Protein AF-A0A2G9G901-F1 (afdb_monomer_lite)

Radius of gyration: 131.17 Å; chains: 1; bounding box: 250×79×440 Å

InterPro domains:
  IPR011684 Protein Networked (NET), actin-binding (NAB) domain [PF07765] (12-78)
  IPR011684 Protein Networked (NET), actin-binding (NAB) domain [PS51774] (9-85)
  IPR051861 NET actin-binding domain-containing protein [PTHR32258] (9-376)

Sequence (517 aa):
MENEVRNFVSPWWNSQICLENSEWLAENVKGVDQSVQEMLMLIEHDGDSIDSNHPKQSELIARIKEISERHHLLADHYSKLTGELSSHVQLANEMKNYEKTTFTTPFHTPDKKLGMHNVDGQVVSSDLSSGGGISDTTPNEGSESSSLSSDSDSESYNSSANERSSSIPSGKMLKHEMLLRQISEYENELTVSNQKFQTAQEEIAKLMRELQNNEEVMVKMGSLEAQLVSAKNQIKLQEAEIEKENKRSLLLQGEIVELEAKLESEKRQVQELQESITKYTAELSDRDLEIRRLNAELQNASGNFALEKRQIESSVSKLSESLIFHEARIKELQTQCESLADQIKKSKSEKVEMERNQEALKISWQDDIDHVKEELCEKNLLVDTLNQNLDGLKLKYDMLMAKKDGVNAKLQTLSAALSVRDDQIQSLEHNLHELHSENKRLNADCDGANMLTTELKSRIDEIEKEVGMQAIMISDTSEQKREAIRQLCFSIDHFRRAYEELRNTYVLHKRPTAMVS

Organism: NCBI:txid429701

Structure (mmCIF, N/CA/C/O backbone):
data_AF-A0A2G9G901-F1
#
_entry.id   AF-A0A2G9G901-F1
#
loop_
_atom_site.group_PDB
_atom_site.id
_atom_site.type_symbol
_atom_site.label_atom_id
_atom_site.label_alt_id
_atom_site.label_comp_id
_atom_site.label_asym_id
_atom_site.label_entity_id
_atom_site.label_seq_id
_atom_site.pdbx_PDB_ins_code
_atom_site.Cartn_x
_atom_site.Cartn_y
_atom_site.Cartn_z
_atom_site.occupancy
_atom_site.B_iso_or_equiv
_atom_site.auth_seq_id
_atom_site.auth_comp_id
_atom_site.auth_asym_id
_atom_site.auth_atom_id
_atom_site.pdbx_PDB_model_num
ATOM 1 N N . MET A 1 1 ? 12.622 12.269 -15.636 1.00 35.03 1 MET A N 1
ATOM 2 C CA . MET A 1 1 ? 12.693 13.236 -14.527 1.00 35.03 1 MET A CA 1
ATOM 3 C C . MET A 1 1 ? 11.760 12.722 -13.462 1.00 35.03 1 MET A C 1
ATOM 5 O O . MET A 1 1 ? 10.562 12.966 -13.522 1.00 35.03 1 MET A O 1
ATOM 9 N N . GLU A 1 2 ? 12.299 11.902 -12.577 1.00 32.91 2 GLU A N 1
ATOM 10 C CA . GLU A 1 2 ? 11.591 11.360 -11.433 1.00 32.91 2 GLU A CA 1
ATOM 11 C C . GLU A 1 2 ? 11.251 12.477 -10.442 1.00 32.91 2 GLU A C 1
ATOM 13 O O . GLU A 1 2 ? 12.056 13.376 -10.194 1.00 32.91 2 GLU A O 1
ATOM 18 N N . ASN A 1 3 ? 10.063 12.399 -9.840 1.00 31.55 3 ASN A N 1
ATOM 19 C CA . ASN A 1 3 ? 9.791 13.134 -8.612 1.00 31.55 3 ASN A CA 1
ATOM 20 C C . ASN A 1 3 ? 10.503 12.406 -7.470 1.00 31.55 3 ASN A C 1
ATOM 22 O O . ASN A 1 3 ? 9.959 11.460 -6.900 1.00 31.55 3 ASN A O 1
ATOM 26 N N . GLU A 1 4 ? 11.711 12.853 -7.128 1.00 33.66 4 GLU A N 1
ATOM 27 C CA . GLU A 1 4 ? 12.330 12.493 -5.856 1.00 33.66 4 GLU A CA 1
ATOM 28 C C . GLU A 1 4 ? 11.379 12.879 -4.716 1.00 33.66 4 GLU A C 1
ATOM 30 O O . GLU A 1 4 ? 11.159 14.065 -4.443 1.00 33.66 4 GLU A O 1
ATOM 35 N N . VAL A 1 5 ? 10.823 11.879 -4.025 1.00 33.69 5 VAL A N 1
ATOM 36 C CA . VAL A 1 5 ? 10.124 12.089 -2.755 1.00 33.69 5 VAL A CA 1
ATOM 37 C C . VAL A 1 5 ? 11.181 12.491 -1.734 1.00 33.69 5 VAL A C 1
ATOM 39 O O . VAL A 1 5 ? 11.817 11.659 -1.090 1.00 33.69 5 VAL A O 1
ATOM 42 N N . ARG A 1 6 ? 11.428 13.799 -1.658 1.00 35.34 6 ARG A N 1
ATOM 43 C CA . ARG A 1 6 ? 12.473 14.393 -0.831 1.00 35.34 6 ARG A CA 1
ATOM 44 C C . ARG A 1 6 ? 12.085 14.252 0.638 1.00 35.34 6 ARG A C 1
ATOM 46 O O . ARG A 1 6 ? 11.420 15.123 1.193 1.00 35.34 6 ARG A O 1
ATOM 53 N N . ASN A 1 7 ? 12.482 13.133 1.243 1.00 38.16 7 ASN A N 1
ATOM 54 C CA . ASN A 1 7 ? 12.275 12.846 2.658 1.00 38.16 7 ASN A CA 1
ATOM 55 C C . ASN A 1 7 ? 12.838 13.993 3.506 1.00 38.16 7 ASN A C 1
ATOM 57 O O . ASN A 1 7 ? 14.046 14.110 3.689 1.00 38.16 7 ASN A O 1
ATOM 61 N N . PHE A 1 8 ? 11.950 14.813 4.070 1.00 40.09 8 PHE A N 1
ATOM 62 C CA . PHE A 1 8 ? 12.288 15.881 5.020 1.00 40.09 8 PHE A CA 1
ATOM 63 C C . PHE A 1 8 ? 12.609 15.345 6.432 1.00 40.09 8 PHE A C 1
ATOM 65 O O . PHE A 1 8 ? 12.531 16.072 7.419 1.00 40.09 8 PHE A O 1
ATOM 72 N N . VAL A 1 9 ? 13.014 14.075 6.529 1.00 49.69 9 VAL A N 1
ATOM 73 C CA . VAL A 1 9 ? 13.653 13.510 7.718 1.00 49.69 9 VAL A CA 1
ATOM 74 C C . VAL A 1 9 ? 15.126 13.905 7.655 1.00 49.69 9 VAL A C 1
ATOM 76 O O . VAL A 1 9 ? 15.873 13.401 6.816 1.00 49.69 9 VAL A O 1
ATOM 79 N N . SER A 1 10 ? 15.526 14.852 8.507 1.00 59.72 10 SER A N 1
ATOM 80 C CA . SER A 1 10 ? 16.892 15.386 8.572 1.00 59.72 10 SER A CA 1
ATOM 81 C C . SER A 1 10 ? 17.943 14.263 8.580 1.00 59.72 10 SER A C 1
ATOM 83 O O . SER A 1 10 ? 17.738 13.277 9.285 1.00 59.72 10 SER A O 1
ATOM 85 N N . PRO A 1 11 ? 19.103 14.396 7.904 1.00 64.62 11 PRO A N 1
ATOM 86 C CA . PRO A 1 11 ? 20.137 13.353 7.913 1.00 64.62 11 PRO A CA 1
ATOM 87 C C . PRO A 1 11 ? 20.545 12.902 9.326 1.00 64.62 11 PRO A C 1
ATOM 89 O O . PRO A 1 11 ? 20.675 11.707 9.571 1.00 64.62 11 PRO A O 1
ATOM 92 N N . TRP A 1 12 ? 20.610 13.847 10.274 1.00 68.62 12 TRP A N 1
ATOM 93 C CA . TRP A 1 12 ? 20.834 13.595 11.705 1.00 68.62 12 TRP A CA 1
ATOM 94 C C . TRP A 1 12 ? 19.837 12.594 12.331 1.00 68.62 12 TRP A C 1
ATOM 96 O O . TRP A 1 12 ? 20.215 11.807 13.192 1.00 68.62 12 TRP A O 1
ATOM 106 N N . TRP A 1 13 ? 18.583 12.570 11.870 1.00 67.69 13 TRP A N 1
ATOM 107 C CA . TRP A 1 13 ? 17.552 11.653 12.370 1.00 67.69 13 TRP A CA 1
ATOM 108 C C . TRP A 1 13 ? 17.768 10.221 11.904 1.00 67.69 13 TRP A C 1
ATOM 110 O O . TRP A 1 13 ? 17.704 9.290 12.705 1.00 67.69 13 TRP A O 1
ATOM 120 N N . ASN A 1 14 ? 18.124 10.050 10.634 1.00 69.25 14 ASN A N 1
ATOM 121 C CA . ASN A 1 14 ? 18.444 8.735 10.087 1.00 69.25 14 ASN A CA 1
ATOM 122 C C . ASN A 1 14 ? 19.745 8.172 10.695 1.00 69.25 14 ASN A C 1
ATOM 124 O O . ASN A 1 14 ? 19.860 6.960 10.870 1.00 69.25 14 ASN A O 1
ATOM 128 N N . SER A 1 15 ? 20.695 9.027 11.094 1.00 67.50 15 SER A N 1
ATOM 129 C CA . SER A 1 15 ? 21.884 8.601 11.847 1.00 67.50 15 SER A CA 1
ATOM 130 C C . SER A 1 15 ? 21.564 8.055 13.243 1.00 67.50 15 SER A C 1
ATOM 132 O O . SER A 1 15 ? 22.256 7.158 13.703 1.00 67.50 15 SER A O 1
ATOM 134 N N . GLN A 1 16 ? 20.529 8.559 13.919 1.00 67.31 16 GLN A N 1
ATOM 135 C CA . GLN A 1 16 ? 20.265 8.196 15.315 1.00 67.31 16 GLN A CA 1
ATOM 136 C C . GLN A 1 16 ? 19.227 7.069 15.484 1.00 67.31 16 GLN A C 1
ATOM 138 O O . GLN A 1 16 ? 19.261 6.349 16.483 1.00 67.31 16 GLN A O 1
ATOM 143 N N . ILE A 1 17 ? 18.313 6.922 14.517 1.00 70.62 17 ILE A N 1
ATOM 144 C CA . ILE A 1 17 ? 17.158 6.005 14.581 1.00 70.62 17 ILE A CA 1
ATOM 145 C C . ILE A 1 17 ? 17.363 4.733 13.735 1.00 70.62 17 ILE A C 1
ATOM 147 O O . ILE A 1 17 ? 16.699 3.725 13.970 1.00 70.62 17 ILE A O 1
ATOM 151 N N . CYS A 1 18 ? 18.300 4.718 12.779 1.00 70.81 18 CYS A N 1
ATOM 152 C CA . CYS A 1 18 ? 18.614 3.491 12.038 1.00 70.81 18 CYS A CA 1
ATOM 153 C C . CYS A 1 18 ? 19.535 2.567 12.848 1.00 70.81 18 CYS A C 1
ATOM 155 O O . CYS A 1 18 ? 20.597 2.985 13.312 1.00 70.81 18 CYS A O 1
ATOM 157 N N . LEU A 1 19 ? 19.165 1.285 12.923 1.00 64.19 19 LEU A N 1
ATOM 158 C CA . LEU A 1 19 ? 19.943 0.209 13.557 1.00 64.19 19 LEU A CA 1
ATOM 159 C C . LEU A 1 19 ? 21.377 0.083 13.011 1.00 64.19 19 LEU A C 1
ATOM 161 O O . LEU A 1 19 ? 22.282 -0.265 13.757 1.00 64.19 19 LEU A O 1
ATOM 165 N N . GLU A 1 20 ? 21.595 0.405 11.733 1.00 64.19 20 GLU A N 1
ATOM 166 C CA . GLU A 1 20 ? 22.917 0.364 11.086 1.00 64.19 20 GLU A CA 1
ATOM 167 C C . GLU A 1 20 ? 23.866 1.487 11.546 1.00 64.19 20 GLU A C 1
ATOM 169 O O . GLU A 1 20 ? 25.079 1.363 11.397 1.00 64.19 20 GLU A O 1
ATOM 174 N N . ASN A 1 21 ? 23.328 2.579 12.104 1.00 67.38 21 ASN A N 1
ATOM 175 C CA . ASN A 1 21 ? 24.084 3.786 12.462 1.00 67.38 21 ASN A CA 1
ATOM 176 C C . ASN A 1 21 ? 24.217 4.004 13.981 1.00 67.38 21 ASN A C 1
ATOM 178 O O . ASN A 1 21 ? 25.073 4.771 14.419 1.00 67.38 21 ASN A O 1
ATOM 182 N N . SER A 1 22 ? 23.364 3.360 14.784 1.00 80.00 22 SER A N 1
ATOM 183 C CA . SER A 1 22 ? 23.230 3.604 16.223 1.00 80.00 22 SER A CA 1
ATOM 184 C C . SER A 1 22 ? 23.591 2.349 17.021 1.00 80.00 22 SER A C 1
ATOM 186 O O . SER A 1 22 ? 22.752 1.482 17.266 1.00 80.00 22 SER A O 1
ATOM 188 N N . GLU A 1 23 ? 24.858 2.260 17.437 1.00 80.12 23 GLU A N 1
ATOM 189 C CA . GLU A 1 23 ? 25.429 1.126 18.186 1.00 80.12 23 GLU A CA 1
ATOM 190 C C . GLU A 1 23 ? 24.619 0.796 19.453 1.00 80.12 23 GLU A C 1
ATOM 192 O O . GLU A 1 23 ? 24.278 -0.361 19.687 1.00 80.12 23 GLU A O 1
ATOM 197 N N . TRP A 1 24 ? 24.197 1.822 20.202 1.00 86.38 24 TRP A N 1
ATOM 198 C CA . TRP A 1 24 ? 23.341 1.674 21.385 1.00 86.38 24 TRP A CA 1
ATOM 199 C C . TRP A 1 24 ? 21.959 1.084 21.062 1.00 86.38 24 TRP A C 1
ATOM 201 O O . TRP A 1 24 ? 21.445 0.254 21.810 1.00 86.38 24 TRP A O 1
ATOM 211 N N . LEU A 1 25 ? 21.349 1.486 19.940 1.00 83.88 25 LEU A N 1
ATOM 212 C CA . LEU A 1 25 ? 20.047 0.963 19.519 1.00 83.88 25 LEU A CA 1
ATOM 213 C C . LEU A 1 25 ? 20.162 -0.506 19.092 1.00 83.88 25 LEU A C 1
ATOM 215 O O . LEU A 1 25 ? 19.316 -1.319 19.464 1.00 83.88 25 LEU A O 1
ATOM 219 N N . ALA A 1 26 ? 21.223 -0.849 18.356 1.00 84.56 26 ALA A N 1
ATOM 220 C CA . ALA A 1 26 ? 21.521 -2.221 17.965 1.00 84.56 26 ALA A CA 1
ATOM 221 C C . ALA A 1 26 ? 21.801 -3.118 19.184 1.00 84.56 26 ALA A C 1
ATOM 223 O O . ALA A 1 26 ? 21.277 -4.230 19.254 1.00 84.56 26 ALA A O 1
ATOM 224 N N . GLU A 1 27 ? 22.563 -2.635 20.171 1.00 86.69 27 GLU A N 1
ATOM 225 C CA . GLU A 1 27 ? 22.825 -3.364 21.416 1.00 86.69 27 GLU A CA 1
ATOM 226 C C . GLU A 1 27 ? 21.555 -3.543 22.261 1.00 86.69 27 GLU A C 1
ATOM 228 O O . GLU A 1 27 ? 21.290 -4.651 22.729 1.00 86.69 27 GLU A O 1
ATOM 233 N N . ASN A 1 28 ? 20.719 -2.507 22.407 1.00 88.56 28 ASN A N 1
ATOM 234 C CA . ASN A 1 28 ? 19.486 -2.605 23.192 1.00 88.56 28 ASN A CA 1
ATOM 235 C C . ASN A 1 28 ? 18.455 -3.553 22.552 1.00 88.56 28 ASN A C 1
ATOM 237 O O . ASN A 1 28 ? 17.844 -4.349 23.263 1.00 88.56 28 ASN A O 1
ATOM 241 N N . VAL A 1 29 ? 18.289 -3.521 21.221 1.00 86.62 29 VAL A N 1
ATOM 242 C CA . VAL A 1 29 ? 17.404 -4.461 20.503 1.00 86.62 29 VAL A CA 1
ATOM 243 C C . VAL A 1 29 ? 17.933 -5.891 20.606 1.00 86.62 29 VAL A C 1
ATOM 245 O O . VAL A 1 29 ? 17.198 -6.772 21.042 1.00 86.62 29 VAL A O 1
ATOM 248 N N . LYS A 1 30 ? 19.229 -6.113 20.352 1.00 87.81 30 LYS A N 1
ATOM 249 C CA . LYS A 1 30 ? 19.880 -7.421 20.541 1.00 87.81 30 LYS A CA 1
ATOM 250 C C . LYS A 1 30 ? 19.741 -7.940 21.980 1.00 87.81 30 LYS A C 1
ATOM 252 O O . LYS A 1 30 ? 19.566 -9.138 22.188 1.00 87.81 30 LYS A O 1
ATOM 257 N N . GLY A 1 31 ? 19.799 -7.052 22.973 1.00 86.50 31 GLY A N 1
ATOM 258 C CA . GLY A 1 31 ? 19.569 -7.377 24.380 1.00 86.50 31 GLY A CA 1
ATOM 259 C C . GLY A 1 31 ? 18.117 -7.752 24.694 1.00 86.50 31 GLY A C 1
ATOM 260 O O . GLY A 1 31 ? 17.885 -8.565 25.585 1.00 86.50 31 GLY A O 1
ATOM 261 N N . VAL A 1 32 ? 17.130 -7.207 23.977 1.00 89.69 32 VAL A N 1
ATOM 262 C CA . VAL A 1 32 ? 15.733 -7.667 24.065 1.00 89.69 32 VAL A CA 1
ATOM 263 C C . VAL A 1 32 ? 15.580 -9.030 23.390 1.00 89.69 32 VAL A C 1
ATOM 265 O O . VAL A 1 32 ? 15.045 -9.941 24.018 1.00 89.69 32 VAL A O 1
ATOM 268 N N . ASP A 1 33 ? 16.107 -9.201 22.175 1.00 86.50 33 ASP A N 1
ATOM 269 C CA . ASP A 1 33 ? 16.047 -10.467 21.430 1.00 86.50 33 ASP A CA 1
ATOM 270 C C . ASP A 1 33 ? 16.683 -11.622 22.220 1.00 86.50 33 ASP A C 1
ATOM 272 O O . ASP A 1 33 ? 16.107 -12.707 22.307 1.00 86.50 33 ASP A O 1
ATOM 276 N N . GLN A 1 34 ? 17.825 -11.382 22.877 1.00 89.75 34 GLN A N 1
ATOM 277 C CA . GLN A 1 34 ? 18.469 -12.371 23.743 1.00 89.75 34 GLN A CA 1
ATOM 278 C C . GLN A 1 34 ? 17.595 -12.736 24.955 1.00 89.75 34 GLN A C 1
ATOM 280 O O . GLN A 1 34 ? 17.385 -13.922 25.207 1.00 89.75 34 GLN A O 1
ATOM 285 N N . SER A 1 35 ? 17.029 -11.762 25.680 1.00 87.69 35 SER A N 1
ATOM 286 C CA . SER A 1 35 ? 16.126 -12.054 26.808 1.00 87.69 35 SER A CA 1
ATOM 287 C C . SER A 1 35 ? 14.835 -12.760 26.368 1.00 87.69 35 SER A C 1
ATOM 289 O O . SER A 1 35 ? 14.296 -13.562 27.131 1.00 87.69 35 SER A O 1
ATOM 291 N N . VAL A 1 36 ? 14.345 -12.510 25.146 1.00 87.12 36 VAL A N 1
ATOM 292 C CA . VAL A 1 36 ? 13.213 -13.239 24.542 1.00 87.12 36 VAL A CA 1
ATOM 293 C C . VAL A 1 36 ? 13.610 -14.673 24.181 1.00 87.12 36 VAL A C 1
ATOM 295 O O . VAL A 1 36 ? 12.854 -15.601 24.457 1.00 87.12 36 VAL A O 1
ATOM 298 N N . GLN A 1 37 ? 14.797 -14.896 23.615 1.00 84.81 37 GLN A N 1
ATOM 299 C CA . GLN A 1 37 ? 15.254 -16.242 23.269 1.00 84.81 37 GLN A CA 1
ATOM 300 C C . GLN A 1 37 ? 15.569 -17.085 24.517 1.00 84.81 37 GLN A C 1
ATOM 302 O O . GLN A 1 37 ? 15.210 -18.259 24.570 1.00 84.81 37 GLN A O 1
ATOM 307 N N . GLU A 1 38 ? 16.149 -16.487 25.560 1.00 85.50 38 GLU A N 1
ATOM 308 C CA . GLU A 1 38 ? 16.344 -17.138 26.863 1.00 85.50 38 GLU A CA 1
ATOM 309 C C . GLU A 1 38 ? 14.999 -17.421 27.565 1.00 85.50 38 GLU A C 1
ATOM 311 O O . GLU A 1 38 ? 14.834 -18.472 28.184 1.00 85.50 38 GLU A O 1
ATOM 316 N N . MET A 1 39 ? 13.994 -16.555 27.393 1.00 86.94 39 MET A N 1
ATOM 317 C CA . MET A 1 39 ? 12.616 -16.808 27.832 1.00 86.94 39 MET A CA 1
ATOM 318 C C . MET A 1 39 ? 11.959 -17.982 27.092 1.00 86.94 39 MET A C 1
ATOM 320 O O . MET A 1 39 ? 11.306 -18.803 27.732 1.00 86.94 39 MET A O 1
ATOM 324 N N . LEU A 1 40 ? 12.140 -18.097 25.773 1.00 81.44 40 LEU A N 1
ATOM 325 C CA . LEU A 1 40 ? 11.634 -19.235 24.997 1.00 81.44 40 LEU A CA 1
ATOM 326 C C . LEU A 1 40 ? 12.302 -20.548 25.428 1.00 81.44 40 LEU A C 1
ATOM 328 O O . LEU A 1 40 ? 11.602 -21.528 25.664 1.00 81.44 40 LEU A O 1
ATOM 332 N N . MET A 1 41 ? 13.621 -20.549 25.651 1.00 82.12 41 MET A N 1
ATOM 333 C CA . MET A 1 41 ? 14.351 -21.711 26.183 1.00 82.12 41 MET A CA 1
ATOM 334 C C . MET A 1 41 ? 13.827 -22.175 27.554 1.00 82.12 41 MET A C 1
ATOM 336 O O . MET A 1 41 ? 13.776 -23.377 27.812 1.00 82.12 41 MET A O 1
ATOM 340 N N . LEU A 1 42 ? 13.413 -21.246 28.426 1.00 81.50 42 LEU A N 1
ATOM 341 C CA . LEU A 1 42 ? 12.795 -21.569 29.721 1.00 81.50 42 LEU A CA 1
ATOM 342 C C . LEU A 1 42 ? 11.387 -22.178 29.587 1.00 81.50 42 LEU A C 1
ATOM 344 O O . LEU A 1 42 ? 10.960 -22.887 30.494 1.00 81.50 42 LEU A O 1
ATOM 348 N N . ILE A 1 43 ? 10.680 -21.922 28.480 1.00 77.44 43 ILE A N 1
ATOM 349 C CA . ILE A 1 43 ? 9.318 -22.416 28.213 1.00 77.44 43 ILE A CA 1
ATOM 350 C C . ILE A 1 43 ? 9.345 -23.750 27.446 1.00 77.44 43 ILE A C 1
ATOM 352 O O . ILE A 1 43 ? 8.580 -24.658 27.761 1.00 77.44 43 ILE A O 1
ATOM 356 N N . GLU A 1 44 ? 10.241 -23.915 26.467 1.00 73.62 44 GLU A N 1
ATOM 357 C CA . GLU A 1 44 ? 10.351 -25.149 25.669 1.00 73.62 44 GLU A CA 1
ATOM 358 C C . GLU A 1 44 ? 10.867 -26.355 26.477 1.00 73.62 44 GLU A C 1
ATOM 360 O O . GLU A 1 44 ? 10.643 -27.502 26.090 1.00 73.62 44 GLU A O 1
ATOM 365 N N . HIS A 1 45 ? 11.523 -26.126 27.620 1.00 64.38 45 HIS A N 1
ATOM 366 C CA . HIS A 1 45 ? 12.063 -27.189 28.477 1.00 64.38 45 HIS A CA 1
ATOM 367 C C . HIS A 1 45 ? 11.045 -27.788 29.477 1.00 64.38 45 HIS A C 1
ATOM 369 O O . HIS A 1 45 ? 11.404 -28.668 30.263 1.00 64.38 45 HIS A O 1
ATOM 375 N N . ASP A 1 46 ? 9.782 -27.344 29.457 1.00 54.66 46 ASP A N 1
ATOM 376 C CA . ASP A 1 46 ? 8.721 -27.737 30.407 1.00 54.66 46 ASP A CA 1
ATOM 377 C C . ASP A 1 46 ? 7.811 -28.875 29.899 1.00 54.66 46 ASP A C 1
ATOM 379 O O . ASP A 1 46 ? 6.626 -28.952 30.221 1.00 54.66 46 ASP A O 1
ATOM 383 N N . GLY A 1 47 ? 8.370 -29.812 29.128 1.00 56.41 47 GLY A N 1
ATOM 384 C CA . GLY A 1 47 ? 7.623 -30.970 28.628 1.00 56.41 47 GLY A CA 1
ATOM 385 C C . GLY A 1 47 ? 7.254 -32.029 29.681 1.00 56.41 47 GLY A C 1
ATOM 386 O O . GLY A 1 47 ? 6.256 -32.719 29.491 1.00 56.41 47 GLY A O 1
ATOM 387 N N . ASP A 1 48 ? 8.054 -32.198 30.749 1.00 49.19 48 ASP A N 1
ATOM 388 C CA . ASP A 1 48 ? 8.087 -33.488 31.478 1.00 49.19 48 ASP A CA 1
ATOM 389 C C . ASP A 1 48 ? 8.500 -33.426 32.977 1.00 49.19 48 ASP A C 1
ATOM 391 O O . ASP A 1 48 ? 8.976 -34.412 33.538 1.00 49.19 48 ASP A O 1
ATOM 395 N N . SER A 1 49 ? 8.372 -32.279 33.668 1.00 53.94 49 SER A N 1
ATOM 396 C CA . SER A 1 49 ? 8.724 -32.179 35.105 1.00 53.94 49 SER A CA 1
ATOM 397 C C . SER A 1 49 ? 7.781 -31.277 35.905 1.00 53.94 49 SER A C 1
ATOM 399 O O . SER A 1 49 ? 7.725 -30.070 35.696 1.00 53.94 49 SER A O 1
ATOM 401 N N . ILE A 1 50 ? 7.036 -31.880 36.837 1.00 56.12 50 ILE A N 1
ATOM 402 C CA . ILE A 1 50 ? 5.864 -31.273 37.498 1.00 56.12 50 ILE A CA 1
ATOM 403 C C . ILE A 1 50 ? 6.185 -30.565 38.836 1.00 56.12 50 ILE A C 1
ATOM 405 O O . ILE A 1 50 ? 5.385 -29.753 39.295 1.00 56.12 50 ILE A O 1
ATOM 409 N N . ASP A 1 51 ? 7.339 -30.829 39.463 1.00 54.16 51 ASP A N 1
ATOM 410 C CA . ASP A 1 51 ? 7.515 -30.650 40.922 1.00 54.16 51 ASP A CA 1
ATOM 411 C C . ASP A 1 51 ? 8.652 -29.682 41.348 1.00 54.16 51 ASP A C 1
ATOM 413 O O . ASP A 1 51 ? 9.340 -29.907 42.341 1.00 54.16 51 ASP A O 1
ATOM 417 N N . SER A 1 52 ? 8.928 -28.607 40.585 1.00 58.53 52 SER A N 1
ATOM 418 C CA . SER A 1 52 ? 9.984 -27.629 40.961 1.00 58.53 52 SER A CA 1
ATOM 419 C C . SER A 1 52 ? 9.833 -26.197 40.399 1.00 58.53 52 SER A C 1
ATOM 421 O O . SER A 1 52 ? 10.818 -25.489 40.195 1.00 58.53 52 SER A O 1
ATOM 423 N N . ASN A 1 53 ? 8.609 -25.718 40.159 1.00 59.88 53 ASN A N 1
ATOM 424 C CA . ASN A 1 53 ? 8.377 -24.553 39.281 1.00 59.88 53 ASN A CA 1
ATOM 425 C C . ASN A 1 53 ? 8.758 -23.158 39.836 1.00 59.88 53 ASN A C 1
ATOM 427 O O . ASN A 1 53 ? 8.870 -22.211 39.057 1.00 59.88 53 ASN A O 1
ATOM 431 N N . HIS A 1 54 ? 8.992 -22.986 41.142 1.00 58.84 54 HIS A N 1
ATOM 432 C CA . HIS A 1 54 ? 9.272 -21.663 41.733 1.00 58.84 54 HIS A CA 1
ATOM 433 C C . HIS A 1 54 ? 10.561 -20.954 41.247 1.00 58.84 54 HIS A C 1
ATOM 435 O O . HIS A 1 54 ? 10.470 -19.765 40.922 1.00 58.84 54 HIS A O 1
ATOM 441 N N . PRO A 1 55 ? 11.748 -21.597 41.160 1.00 60.88 55 PRO A N 1
ATOM 442 C CA . PRO A 1 55 ? 12.933 -20.968 40.568 1.00 60.88 55 PRO A CA 1
ATOM 443 C C . PRO A 1 55 ? 12.718 -20.568 39.101 1.00 60.88 55 PRO A C 1
ATOM 445 O O . PRO A 1 55 ? 12.962 -19.412 38.763 1.00 60.88 55 PRO A O 1
ATOM 448 N N . LYS A 1 56 ? 12.166 -21.459 38.260 1.00 69.19 56 LYS A N 1
ATOM 449 C CA . LYS A 1 56 ? 11.864 -21.168 36.843 1.00 69.19 56 LYS A CA 1
ATOM 450 C C . LYS A 1 56 ? 10.924 -19.973 36.687 1.00 69.19 56 LYS A C 1
ATOM 452 O O . LYS A 1 56 ? 11.203 -19.062 35.915 1.00 69.19 56 LYS A O 1
ATOM 457 N N . GLN A 1 57 ? 9.843 -19.929 37.469 1.00 75.44 57 GLN A N 1
ATOM 458 C CA . GLN A 1 57 ? 8.905 -18.804 37.475 1.00 75.44 57 GLN A CA 1
ATOM 459 C C . GLN A 1 57 ? 9.590 -17.487 37.882 1.00 75.44 57 GLN A C 1
ATOM 461 O O . GLN A 1 57 ? 9.289 -16.435 37.321 1.00 75.44 57 GLN A O 1
ATOM 466 N N . SER A 1 58 ? 10.527 -17.539 38.831 1.00 77.69 58 SER A N 1
ATOM 467 C CA . SER A 1 58 ? 11.288 -16.366 39.281 1.00 77.69 58 SER A CA 1
ATOM 468 C C . SER A 1 58 ? 12.244 -15.850 38.199 1.00 77.69 58 SER A C 1
ATOM 470 O O . SER A 1 58 ? 12.345 -14.640 37.999 1.00 77.69 58 SER A O 1
ATOM 472 N N . GLU A 1 59 ? 12.902 -16.753 37.470 1.00 82.50 59 GLU A N 1
ATOM 473 C CA . GLU A 1 59 ? 13.799 -16.423 36.358 1.00 82.50 59 GLU A CA 1
ATOM 474 C C . GLU A 1 59 ? 13.031 -15.885 35.139 1.00 82.50 59 GLU A C 1
ATOM 476 O O . GLU A 1 59 ? 13.393 -14.847 34.586 1.00 82.50 59 GLU A O 1
ATOM 481 N N . LEU A 1 60 ? 11.891 -16.494 34.799 1.00 85.75 60 LEU A N 1
ATOM 482 C CA . LEU A 1 60 ? 10.962 -15.994 33.781 1.00 85.75 60 LEU A CA 1
ATOM 483 C C . LEU A 1 60 ? 10.487 -14.564 34.099 1.00 85.75 60 LEU A C 1
ATOM 485 O O . LEU A 1 60 ? 10.530 -13.683 33.240 1.00 85.75 60 LEU A O 1
ATOM 489 N N . ILE A 1 61 ? 10.101 -14.296 35.353 1.00 82.38 61 ILE A N 1
ATOM 490 C CA . ILE A 1 61 ? 9.731 -12.948 35.817 1.00 82.38 61 ILE A CA 1
ATOM 491 C C . ILE A 1 61 ? 10.919 -11.976 35.735 1.00 82.38 61 ILE A C 1
ATOM 493 O O . ILE A 1 61 ? 10.713 -10.799 35.430 1.00 82.38 61 ILE A O 1
ATOM 497 N N . ALA A 1 62 ? 12.153 -12.433 35.972 1.00 87.31 62 ALA A N 1
ATOM 498 C CA . ALA A 1 62 ? 13.343 -11.604 35.800 1.00 87.31 62 ALA A CA 1
ATOM 499 C C . ALA A 1 62 ? 13.542 -11.199 34.329 1.00 87.31 62 ALA A C 1
ATOM 501 O O . ALA A 1 62 ? 13.735 -10.015 34.062 1.00 87.31 62 ALA A O 1
ATOM 502 N N . ARG A 1 63 ? 13.389 -12.123 33.368 1.00 87.50 63 ARG A N 1
ATOM 503 C CA . ARG A 1 63 ? 13.499 -11.811 31.927 1.00 87.50 63 ARG A CA 1
ATOM 504 C C . ARG A 1 63 ? 12.379 -10.907 31.416 1.00 87.50 63 ARG A C 1
ATOM 506 O O . ARG A 1 63 ? 12.647 -9.992 30.643 1.00 87.50 63 ARG A O 1
ATOM 513 N N . ILE A 1 64 ? 11.148 -11.078 31.904 1.00 87.94 64 ILE A N 1
ATOM 514 C CA . ILE A 1 64 ? 10.035 -10.156 31.604 1.00 87.94 64 ILE A CA 1
ATOM 515 C C . ILE A 1 64 ? 10.355 -8.731 32.096 1.00 87.94 64 ILE A C 1
ATOM 517 O O . ILE A 1 64 ? 10.118 -7.763 31.373 1.00 87.94 64 ILE A O 1
ATOM 521 N N . LYS A 1 65 ? 10.930 -8.586 33.299 1.00 88.25 65 LYS A N 1
ATOM 522 C CA . LYS A 1 65 ? 11.369 -7.280 33.823 1.00 88.25 65 LYS A CA 1
ATOM 523 C C . LYS A 1 65 ? 12.521 -6.688 33.013 1.00 88.25 65 LYS A C 1
ATOM 525 O O . LYS A 1 65 ? 12.460 -5.513 32.680 1.00 88.25 65 LYS A O 1
ATOM 530 N N . GLU A 1 66 ? 13.512 -7.499 32.654 1.00 90.25 66 GLU A N 1
ATOM 531 C CA . GLU A 1 66 ? 14.672 -7.095 31.851 1.00 90.25 66 GLU A CA 1
ATOM 532 C C . GLU A 1 66 ? 14.248 -6.520 30.482 1.00 90.25 66 GLU A C 1
ATOM 534 O O . GLU A 1 66 ? 14.709 -5.453 30.074 1.00 90.25 66 GLU A O 1
ATOM 539 N N . ILE A 1 67 ? 13.288 -7.171 29.812 1.00 91.00 67 ILE A N 1
ATOM 540 C CA . ILE A 1 67 ? 12.676 -6.681 28.566 1.00 91.00 67 ILE A CA 1
ATOM 541 C C . ILE A 1 67 ? 11.887 -5.387 28.812 1.00 91.00 67 ILE A C 1
ATOM 543 O O . ILE A 1 67 ? 12.017 -4.434 28.043 1.00 91.00 67 ILE A O 1
ATOM 547 N N . SER A 1 68 ? 11.094 -5.321 29.887 1.00 84.31 68 SER A N 1
ATOM 548 C CA . SER A 1 68 ? 10.336 -4.113 30.246 1.00 84.31 68 SER A CA 1
ATOM 549 C C . SER A 1 68 ? 11.245 -2.910 30.523 1.00 84.31 68 SER A C 1
ATOM 551 O O . SER A 1 68 ? 10.878 -1.786 30.186 1.00 84.31 68 SER A O 1
ATOM 553 N N . GLU A 1 69 ? 12.414 -3.128 31.123 1.00 90.19 69 GLU A N 1
ATOM 554 C CA . GLU A 1 69 ? 13.402 -2.092 31.432 1.00 90.19 69 GLU A CA 1
ATOM 555 C C . GLU A 1 69 ? 14.110 -1.605 30.159 1.00 90.19 69 GLU A C 1
ATOM 557 O O . GLU A 1 69 ? 14.119 -0.403 29.888 1.00 90.19 69 GLU A O 1
ATOM 562 N N . ARG A 1 70 ? 14.580 -2.521 29.295 1.00 89.19 70 ARG A N 1
ATOM 563 C CA . ARG A 1 70 ? 15.137 -2.177 27.967 1.00 89.19 70 ARG A CA 1
ATOM 564 C C . ARG A 1 70 ? 14.131 -1.471 27.056 1.00 89.19 70 ARG A C 1
ATOM 566 O O . ARG A 1 70 ? 14.519 -0.603 26.271 1.00 89.19 70 ARG A O 1
ATOM 573 N N . HIS A 1 71 ? 12.843 -1.797 27.168 1.00 85.81 71 HIS A N 1
ATOM 574 C CA . HIS A 1 71 ? 11.776 -1.100 26.449 1.00 85.81 71 HIS A CA 1
ATOM 575 C C . HIS A 1 71 ? 11.516 0.311 27.006 1.00 85.81 71 HIS A C 1
ATOM 577 O O . HIS A 1 71 ? 11.297 1.237 26.228 1.00 85.81 71 HIS A O 1
ATOM 583 N N . HIS A 1 72 ? 11.598 0.508 28.328 1.00 87.81 72 HIS A N 1
ATOM 584 C CA . HIS A 1 72 ? 11.462 1.836 28.939 1.00 87.81 72 HIS A CA 1
ATOM 585 C C . HIS A 1 72 ? 12.630 2.754 28.552 1.00 87.81 72 HIS A C 1
ATOM 587 O O . HIS A 1 72 ? 12.403 3.862 28.075 1.00 87.81 72 HIS A O 1
ATOM 593 N N . LEU A 1 73 ? 13.869 2.252 28.629 1.00 88.31 73 LEU A N 1
ATOM 594 C CA . LEU A 1 73 ? 15.070 2.969 28.179 1.00 88.31 73 LEU A CA 1
ATOM 595 C C . LEU A 1 73 ? 14.986 3.374 26.698 1.00 88.31 73 LEU A C 1
ATOM 597 O O . LEU A 1 73 ? 15.410 4.468 26.326 1.00 88.31 73 LEU A O 1
ATOM 601 N N . LEU A 1 74 ? 14.407 2.515 25.852 1.00 87.94 74 LEU A N 1
ATOM 602 C CA . LEU A 1 74 ? 14.157 2.822 24.443 1.00 87.94 74 LEU A CA 1
ATOM 603 C C . LEU A 1 74 ? 13.119 3.942 24.274 1.00 87.94 74 LEU A C 1
ATOM 605 O O . LEU A 1 74 ? 13.332 4.860 23.482 1.00 87.94 7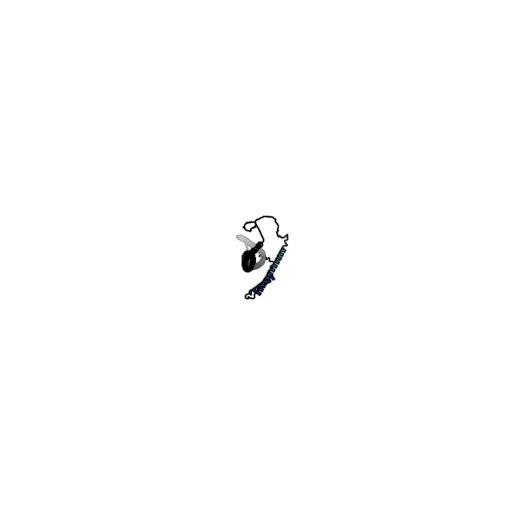4 LEU A O 1
ATOM 609 N N . ALA A 1 75 ? 12.019 3.900 25.031 1.00 83.50 75 ALA A N 1
ATOM 610 C CA . ALA A 1 75 ? 10.993 4.941 25.015 1.00 83.50 75 ALA A CA 1
ATOM 611 C C . ALA A 1 75 ? 11.533 6.298 25.507 1.00 83.50 75 ALA A C 1
ATOM 613 O O . ALA A 1 75 ? 11.267 7.323 24.875 1.00 83.50 75 ALA A O 1
ATOM 614 N N . ASP A 1 76 ? 12.348 6.311 26.566 1.00 85.75 76 ASP A N 1
ATOM 615 C CA . ASP A 1 76 ? 13.018 7.513 27.074 1.00 85.75 76 ASP A CA 1
ATOM 616 C C . ASP A 1 76 ? 14.004 8.099 26.051 1.00 85.75 76 ASP A C 1
ATOM 618 O O . ASP A 1 76 ? 14.035 9.314 25.841 1.00 85.75 76 ASP A O 1
ATOM 622 N N . HIS A 1 77 ? 14.772 7.251 25.355 1.00 86.06 77 HIS A N 1
ATOM 623 C CA . HIS A 1 77 ? 15.685 7.676 24.287 1.00 86.06 77 HIS A CA 1
ATOM 624 C C . HIS A 1 77 ? 14.938 8.320 23.109 1.00 86.06 77 HIS A C 1
ATOM 626 O O . HIS A 1 77 ? 15.296 9.425 22.691 1.00 86.06 77 HIS A O 1
ATOM 632 N N . TYR A 1 78 ? 13.845 7.705 22.641 1.00 82.81 78 TYR A N 1
ATOM 633 C CA . TYR A 1 78 ? 12.974 8.285 21.610 1.00 82.81 78 TYR A CA 1
ATOM 634 C C . TYR A 1 78 ? 12.286 9.580 22.066 1.00 82.81 78 TYR A C 1
ATOM 636 O O . TYR A 1 78 ? 12.190 10.531 21.285 1.00 82.81 78 TYR A O 1
ATOM 644 N N . SER A 1 79 ? 11.829 9.645 23.319 1.00 84.19 79 SER A N 1
ATOM 645 C CA . SER A 1 79 ? 11.216 10.838 23.916 1.00 84.19 79 SER A CA 1
ATOM 646 C C . SER A 1 79 ? 12.207 12.007 23.941 1.00 84.19 79 SER A C 1
ATOM 648 O O . SER A 1 79 ? 11.926 13.084 23.402 1.00 84.19 79 SER A O 1
ATOM 650 N N . LYS A 1 80 ? 13.420 11.762 24.456 1.00 85.38 80 LYS A N 1
ATOM 651 C CA . LYS A 1 80 ? 14.519 12.733 24.482 1.00 85.38 80 LYS A CA 1
ATOM 652 C C . LYS A 1 80 ? 14.858 13.232 23.079 1.00 85.38 80 LYS A C 1
ATOM 654 O O . LYS A 1 80 ? 14.912 14.441 22.866 1.00 85.38 80 LYS A O 1
ATOM 659 N N . LEU A 1 81 ? 15.022 12.324 22.115 1.00 82.88 81 LEU A N 1
ATOM 660 C CA . LEU A 1 81 ? 15.324 12.692 20.732 1.00 82.88 81 LEU A CA 1
ATOM 661 C C . LEU A 1 81 ? 14.223 13.530 20.098 1.00 82.88 81 LEU A C 1
ATOM 663 O O . LEU A 1 81 ? 14.515 14.549 19.477 1.00 82.88 81 LEU A O 1
ATOM 667 N N . THR A 1 82 ? 12.960 13.160 20.295 1.00 78.50 82 THR A N 1
ATOM 668 C CA . THR A 1 82 ? 11.818 13.930 19.785 1.00 78.50 82 THR A CA 1
ATOM 669 C C . THR A 1 82 ? 11.806 15.354 20.362 1.00 78.50 82 THR A C 1
ATOM 671 O O . THR A 1 82 ? 11.541 16.311 19.632 1.00 78.50 82 THR A O 1
ATOM 674 N N . GLY A 1 83 ? 12.196 15.528 21.631 1.00 78.75 83 GLY A N 1
ATOM 675 C CA . GLY A 1 83 ? 12.436 16.843 22.240 1.00 78.75 83 GLY A CA 1
ATOM 676 C C . GLY A 1 83 ? 13.622 17.608 21.631 1.00 78.75 83 GLY A C 1
ATOM 677 O O . GLY A 1 83 ? 13.513 18.808 21.359 1.00 78.75 83 GLY A O 1
ATOM 678 N N . GLU A 1 84 ? 14.737 16.930 21.355 1.00 80.31 84 GLU A N 1
ATOM 679 C CA . GLU A 1 84 ? 15.909 17.520 20.690 1.00 80.31 84 GLU A CA 1
ATOM 680 C C . GLU A 1 84 ? 15.601 17.945 19.239 1.00 80.31 84 GLU A C 1
ATOM 682 O O . GLU A 1 84 ? 16.006 19.032 18.826 1.00 80.31 84 GLU A O 1
ATOM 687 N N . LEU A 1 85 ? 14.804 17.177 18.484 1.00 76.62 85 LEU A N 1
ATOM 688 C CA . LEU A 1 85 ? 14.287 17.588 17.169 1.00 76.62 85 LEU A CA 1
ATOM 689 C C . LEU A 1 85 ? 13.346 18.775 17.271 1.00 76.62 85 LEU A C 1
ATOM 691 O O . LEU A 1 85 ? 13.492 19.716 16.496 1.00 76.62 85 LEU A O 1
ATOM 695 N N . SER A 1 86 ? 12.391 18.747 18.205 1.00 77.00 86 SER A N 1
ATOM 696 C CA . SER A 1 86 ? 11.478 19.872 18.410 1.00 77.00 86 SER A CA 1
ATOM 697 C C . SER A 1 86 ? 12.277 21.152 18.666 1.00 77.00 86 SER A C 1
ATOM 699 O O . SER A 1 86 ? 11.996 22.181 18.058 1.00 77.00 86 SER A O 1
ATOM 701 N N . SER A 1 87 ? 13.343 21.064 19.467 1.00 77.69 87 SER A N 1
ATOM 702 C CA . SER A 1 87 ? 14.282 22.162 19.728 1.00 77.69 87 SER A CA 1
ATOM 703 C C . SER A 1 87 ? 15.082 22.575 18.481 1.00 77.69 87 SER A C 1
ATOM 705 O O . SER A 1 87 ? 15.216 23.763 18.196 1.00 77.69 87 SER A O 1
ATOM 707 N N . HIS A 1 88 ? 15.579 21.623 17.687 1.00 71.50 88 HIS A N 1
ATOM 708 C CA . HIS A 1 88 ? 16.331 21.913 16.460 1.00 71.50 88 HIS A CA 1
ATOM 709 C C . HIS A 1 88 ? 15.446 22.540 15.361 1.00 71.50 88 HIS A C 1
ATOM 711 O O . HIS A 1 88 ? 15.907 23.405 14.611 1.00 71.50 88 HIS A O 1
ATOM 717 N N . VAL A 1 89 ? 14.171 22.149 15.274 1.00 70.25 89 VAL A N 1
ATOM 718 C CA . VAL A 1 89 ? 13.169 22.737 14.368 1.00 70.25 89 VAL A CA 1
ATOM 719 C C . VAL A 1 89 ? 12.730 24.119 14.860 1.00 70.25 89 VAL A C 1
ATOM 721 O O . VAL A 1 89 ? 12.610 25.033 14.046 1.00 70.25 89 VAL A O 1
ATOM 724 N N . GLN A 1 90 ? 12.561 24.302 16.173 1.00 69.56 90 GLN A N 1
ATOM 725 C CA . GLN A 1 90 ? 12.304 25.601 16.802 1.00 69.56 90 GLN A CA 1
ATOM 726 C C . GLN A 1 90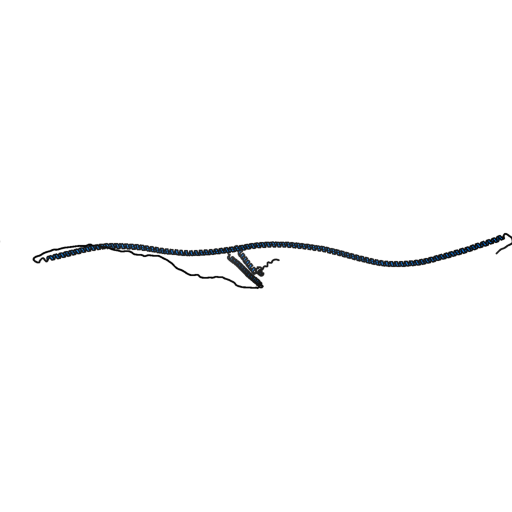 ? 13.409 26.607 16.427 1.00 69.56 90 GLN A C 1
ATOM 728 O O . GLN A 1 90 ? 13.121 27.631 15.808 1.00 69.56 90 GLN A O 1
ATOM 733 N N . LEU A 1 91 ? 14.679 26.262 16.674 1.00 64.81 91 LEU A N 1
ATOM 734 C CA . LEU A 1 91 ? 15.842 27.091 16.331 1.00 64.81 91 LEU A CA 1
ATOM 735 C C . LEU A 1 91 ? 15.948 27.369 14.820 1.00 64.81 91 LEU A C 1
ATOM 737 O O . LEU A 1 91 ? 16.206 28.501 14.410 1.00 64.81 91 LEU A O 1
ATOM 741 N N . ALA A 1 92 ? 15.690 26.369 13.970 1.00 62.47 92 ALA A N 1
ATOM 742 C CA . ALA A 1 92 ? 15.702 26.535 12.513 1.00 62.47 92 ALA A CA 1
ATOM 743 C C . ALA A 1 92 ? 14.571 27.442 11.981 1.00 62.47 92 ALA A C 1
ATOM 745 O O . ALA A 1 92 ? 14.694 27.994 10.884 1.00 62.47 92 ALA A O 1
ATOM 746 N N . ASN A 1 93 ? 13.483 27.607 12.738 1.00 59.56 93 ASN A N 1
ATOM 747 C CA . ASN A 1 93 ? 12.406 28.551 12.437 1.00 59.56 93 ASN A CA 1
ATOM 748 C C . ASN A 1 93 ? 12.682 29.943 13.031 1.00 59.56 93 ASN A C 1
ATOM 750 O O . ASN A 1 93 ? 12.414 30.947 12.375 1.00 59.56 93 ASN A O 1
ATOM 754 N N . GLU A 1 94 ? 13.290 30.029 14.215 1.00 56.31 94 GLU A N 1
ATOM 755 C CA . GLU A 1 94 ? 13.725 31.298 14.814 1.00 56.31 94 GLU A CA 1
ATOM 756 C C . GLU A 1 94 ? 14.786 31.995 13.947 1.00 56.31 94 GLU A C 1
ATOM 758 O O . GLU A 1 94 ? 14.644 33.183 13.654 1.00 56.31 94 GLU A O 1
ATOM 763 N N . MET A 1 95 ? 15.754 31.251 13.393 1.00 51.62 95 MET A N 1
ATOM 764 C CA . MET A 1 95 ? 16.715 31.786 12.414 1.00 51.62 95 MET A CA 1
ATOM 765 C C . MET A 1 95 ? 16.066 32.319 11.121 1.00 51.62 95 MET A C 1
ATOM 767 O O . MET A 1 95 ? 16.673 33.146 10.444 1.00 51.62 95 MET A O 1
ATOM 771 N N . LYS A 1 96 ? 14.841 31.896 10.775 1.00 50.00 96 LYS A N 1
ATOM 772 C CA . LYS A 1 96 ? 14.093 32.400 9.604 1.00 50.00 96 LYS A CA 1
ATOM 773 C C . LYS A 1 96 ? 13.223 33.623 9.906 1.00 50.00 96 LYS A C 1
ATOM 775 O O . LYS A 1 96 ? 12.832 34.326 8.979 1.00 50.00 96 LYS A O 1
ATOM 780 N N . ASN A 1 97 ? 12.923 33.906 11.173 1.00 46.78 97 ASN A N 1
ATOM 781 C CA . ASN A 1 97 ? 12.033 35.011 11.550 1.00 46.78 97 ASN A CA 1
ATOM 782 C C . ASN A 1 97 ? 12.728 36.387 11.604 1.00 46.78 97 ASN A C 1
ATOM 784 O O . ASN A 1 97 ? 12.048 37.410 11.703 1.00 46.78 97 ASN A O 1
ATOM 788 N N . TYR A 1 98 ? 14.059 36.446 11.482 1.00 45.31 98 TYR A N 1
ATOM 789 C CA . TYR A 1 98 ? 14.816 37.704 11.536 1.00 45.31 98 TYR A CA 1
ATOM 790 C C . TYR A 1 98 ? 14.661 38.618 10.305 1.00 45.31 98 TYR A C 1
ATOM 792 O O . TYR A 1 98 ? 14.977 39.801 10.403 1.00 45.31 98 TYR A O 1
ATOM 800 N N . GLU A 1 99 ? 14.119 38.138 9.180 1.00 39.41 99 GLU A N 1
ATOM 801 C CA . GLU A 1 99 ? 13.868 38.974 7.988 1.00 39.41 99 GLU A CA 1
ATOM 802 C C . GLU A 1 99 ? 12.499 39.687 7.983 1.00 39.41 99 GLU A C 1
ATOM 804 O O . GLU A 1 99 ? 12.186 40.400 7.028 1.00 39.41 99 GLU A O 1
ATOM 809 N N . LYS A 1 100 ? 11.649 39.527 9.016 1.00 36.09 100 LYS A N 1
ATOM 810 C CA . LYS A 1 100 ? 10.282 40.087 8.988 1.00 36.09 100 LYS A CA 1
ATOM 811 C C . LYS A 1 100 ? 9.774 40.675 10.307 1.00 36.09 100 LYS A C 1
ATOM 813 O O . LYS A 1 100 ? 8.706 40.326 10.804 1.00 36.09 100 LYS A O 1
ATOM 818 N N . THR A 1 101 ? 10.490 41.662 10.835 1.00 36.00 101 THR A N 1
ATOM 819 C CA . THR A 1 101 ? 9.958 42.536 11.890 1.00 36.00 101 THR A CA 1
ATOM 820 C C . THR A 1 101 ? 8.936 43.534 11.336 1.00 36.00 101 THR A C 1
ATOM 822 O O . THR A 1 101 ? 9.305 44.386 10.528 1.00 36.00 101 THR A O 1
ATOM 825 N N . THR A 1 102 ? 7.689 43.525 11.826 1.00 30.89 102 THR A N 1
ATOM 826 C CA . THR A 1 102 ? 6.944 44.772 12.128 1.00 30.89 102 THR A CA 1
ATOM 827 C C . THR A 1 102 ? 5.676 44.552 12.975 1.00 30.89 102 THR A C 1
ATOM 829 O O . THR A 1 102 ? 4.775 43.822 12.588 1.00 30.89 102 THR A O 1
ATOM 832 N N . PHE A 1 103 ? 5.610 45.310 14.076 1.00 31.58 103 PHE A N 1
ATOM 833 C CA . PHE A 1 103 ? 4.443 45.743 14.865 1.00 31.58 103 PHE A CA 1
ATOM 834 C C . PHE A 1 103 ? 3.610 44.800 15.773 1.00 31.58 103 PHE A C 1
ATOM 836 O O . PHE A 1 103 ? 3.002 43.815 15.372 1.00 31.58 103 PHE A O 1
ATOM 843 N N . THR A 1 104 ? 3.441 45.334 16.995 1.00 27.34 104 THR A N 1
ATOM 844 C CA . THR A 1 104 ? 2.309 45.252 17.948 1.00 27.34 104 THR A CA 1
ATOM 845 C C . THR A 1 104 ? 2.059 44.001 18.805 1.00 27.34 104 THR A C 1
ATOM 847 O O . THR A 1 104 ? 1.558 42.974 18.366 1.00 27.34 104 THR A O 1
ATOM 850 N N . THR A 1 105 ? 2.261 44.220 20.107 1.00 28.69 105 THR A N 1
ATOM 851 C CA . THR A 1 105 ? 1.681 43.563 21.294 1.00 28.69 105 THR A CA 1
ATOM 852 C C . THR A 1 105 ? 1.358 44.687 22.313 1.00 28.69 105 THR A C 1
ATOM 854 O O . THR A 1 105 ? 1.728 45.835 22.035 1.00 28.69 105 THR A O 1
ATOM 857 N N . PRO A 1 106 ? 0.763 44.447 23.505 1.00 54.81 106 PRO A N 1
ATOM 858 C CA . PRO A 1 106 ? -0.038 43.313 24.001 1.00 54.81 106 PRO A CA 1
ATOM 859 C C . PRO A 1 106 ? -1.441 43.764 24.518 1.00 54.81 106 PRO A C 1
ATOM 861 O O . PRO A 1 106 ? -1.758 44.947 24.455 1.00 54.81 106 PRO A O 1
ATOM 864 N N . PHE A 1 107 ? -2.264 42.859 25.087 1.00 27.73 107 PHE A N 1
ATOM 865 C CA . PHE A 1 107 ? -2.632 42.904 26.529 1.00 27.73 107 PHE A CA 1
ATOM 866 C C . PHE A 1 107 ? -3.676 41.858 27.008 1.00 27.73 107 PHE A C 1
ATOM 868 O O . PHE A 1 107 ? -4.680 41.608 26.358 1.00 27.73 107 PHE A O 1
ATOM 875 N N . HIS A 1 108 ? -3.392 41.337 28.212 1.00 29.92 108 HIS A N 1
ATOM 876 C CA . HIS A 1 108 ? -4.228 40.800 29.307 1.00 29.92 108 HIS A CA 1
ATOM 877 C C . HIS A 1 108 ? -5.403 39.796 29.153 1.00 29.92 108 HIS A C 1
ATOM 879 O O . HIS A 1 108 ? -6.289 39.867 28.312 1.00 29.92 108 HIS A O 1
ATOM 885 N N . THR A 1 109 ? -5.395 38.894 30.143 1.00 29.06 109 THR A N 1
ATOM 886 C CA . THR A 1 109 ? -6.409 37.955 30.662 1.00 29.06 109 THR A CA 1
ATOM 887 C C . THR A 1 109 ? -7.090 38.555 31.921 1.00 29.06 109 THR A C 1
ATOM 889 O O . THR A 1 109 ? -6.767 39.692 32.271 1.00 29.06 109 THR A O 1
ATOM 892 N N . PRO A 1 110 ? -7.837 37.793 32.755 1.00 40.75 110 PRO A N 1
ATOM 893 C CA . PRO A 1 110 ? -8.931 36.830 32.532 1.00 40.75 110 PRO A CA 1
ATOM 894 C C . PRO A 1 110 ? -10.246 37.335 33.197 1.00 40.75 110 PRO A C 1
ATOM 896 O O . PRO A 1 110 ? -10.284 38.458 33.691 1.00 40.75 110 PRO A O 1
ATOM 899 N N . ASP A 1 111 ? -11.297 36.507 33.315 1.00 28.94 111 ASP A N 1
ATOM 900 C CA . ASP A 1 111 ? -12.461 36.833 34.168 1.00 28.94 111 ASP A CA 1
ATOM 901 C C . ASP A 1 111 ? -13.024 35.619 34.952 1.00 28.94 111 ASP A C 1
ATOM 903 O O . ASP A 1 111 ? -12.882 34.464 34.542 1.00 28.94 111 ASP A O 1
ATOM 907 N N . LYS A 1 112 ? -13.649 35.889 36.106 1.00 35.84 112 LYS A N 1
ATOM 908 C CA . LYS A 1 112 ? -14.331 34.959 37.026 1.00 35.84 112 LYS A CA 1
ATOM 909 C C . LYS A 1 112 ? -15.561 35.659 37.603 1.00 35.84 112 LYS A C 1
ATOM 911 O O . LYS A 1 112 ? -15.434 36.752 38.145 1.00 35.84 112 LYS A O 1
ATOM 916 N N . LYS A 1 113 ? -16.720 34.989 37.640 1.00 34.59 113 LYS A N 1
ATOM 917 C CA . LYS A 1 113 ? -17.945 35.579 38.205 1.00 34.59 113 LYS A CA 1
ATOM 918 C C . LYS A 1 113 ? -18.605 34.710 39.278 1.00 34.59 113 LYS A C 1
ATOM 920 O O . LYS A 1 113 ? -19.121 33.636 38.990 1.00 34.59 113 LYS A O 1
ATOM 925 N N . LEU A 1 114 ? -18.621 35.230 40.504 1.00 33.72 114 LEU A N 1
ATOM 926 C CA . LEU A 1 114 ? -19.554 34.860 41.573 1.00 33.72 114 LEU A CA 1
ATOM 927 C C . LEU A 1 114 ? -20.556 36.008 41.755 1.00 33.72 114 LEU A C 1
ATOM 929 O O . LEU A 1 114 ? -20.242 37.156 41.441 1.00 33.72 114 LEU A O 1
ATOM 933 N N . GLY A 1 115 ? -21.752 35.707 42.262 1.00 28.50 115 GLY A N 1
ATOM 934 C CA . GLY A 1 115 ? -22.790 36.701 42.533 1.00 28.50 115 GLY A CA 1
ATOM 935 C C . GLY A 1 115 ? -23.449 36.468 43.889 1.00 28.50 115 GLY A C 1
ATOM 936 O O . GLY A 1 115 ? -23.863 35.354 44.192 1.00 28.50 115 GLY A O 1
ATOM 937 N N . MET A 1 116 ? -23.549 37.529 44.685 1.00 33.88 116 MET A N 1
ATOM 938 C CA . MET A 1 116 ? -24.413 37.612 45.867 1.00 33.88 116 MET A CA 1
ATOM 939 C C . MET A 1 116 ? -25.702 38.358 45.493 1.00 33.88 116 MET A C 1
ATOM 941 O O . MET A 1 116 ? -25.658 39.179 44.580 1.00 33.88 116 MET A O 1
ATOM 945 N N . HIS A 1 117 ? -26.789 38.187 46.255 1.00 33.69 117 HIS A N 1
ATOM 946 C CA . HIS A 1 117 ? -27.356 39.314 47.017 1.00 33.69 117 HIS A CA 1
ATOM 947 C C . HIS A 1 117 ? -28.388 38.880 48.075 1.00 33.69 117 HIS A C 1
ATOM 949 O O . HIS A 1 117 ? -29.078 37.877 47.921 1.00 33.69 117 HIS A O 1
ATOM 955 N N . ASN A 1 118 ? -28.450 39.659 49.159 1.00 28.66 118 ASN A N 1
ATOM 956 C CA . ASN A 1 118 ? -29.251 39.425 50.367 1.00 28.66 118 ASN A CA 1
ATOM 957 C C . ASN A 1 118 ? -30.624 40.146 50.356 1.00 28.66 118 ASN A C 1
ATOM 959 O O . ASN A 1 118 ? -30.791 41.116 49.617 1.00 28.66 118 ASN A O 1
ATOM 963 N N . VAL A 1 119 ? -31.450 39.799 51.362 1.00 33.59 119 VAL A N 1
ATOM 964 C CA . VAL A 1 119 ? -32.048 40.705 52.393 1.00 33.59 119 VAL A CA 1
ATOM 965 C C . VAL A 1 119 ? -33.592 40.879 52.483 1.00 33.59 119 VAL A C 1
ATOM 967 O O . VAL A 1 119 ? -34.256 41.227 51.516 1.00 33.59 119 VAL A O 1
ATOM 970 N N . ASP A 1 120 ? -34.075 40.661 53.721 1.00 28.80 120 ASP A N 1
ATOM 971 C CA . ASP A 1 120 ? -35.229 41.158 54.517 1.00 28.80 120 ASP A CA 1
ATOM 972 C C . ASP A 1 120 ? -36.707 41.194 54.048 1.00 28.80 120 ASP A C 1
ATOM 974 O O . ASP A 1 120 ? -37.050 41.422 52.893 1.00 28.80 120 ASP A O 1
ATOM 978 N N . GLY A 1 121 ? -37.606 41.062 55.047 1.00 30.12 121 GLY A N 1
ATOM 979 C CA . GLY A 1 121 ? -39.054 41.342 54.963 1.00 30.12 121 GLY A CA 1
ATOM 980 C C . GLY A 1 121 ? -39.901 40.721 56.099 1.00 30.12 121 GLY A C 1
ATOM 981 O O . GLY A 1 121 ? -40.399 39.611 55.954 1.00 30.12 121 GLY A O 1
ATOM 982 N N . GLN A 1 122 ? -40.094 41.423 57.226 1.00 29.62 122 GLN A N 1
ATOM 983 C CA . GLN A 1 122 ? -40.815 40.963 58.444 1.00 29.62 122 GLN A CA 1
ATOM 984 C 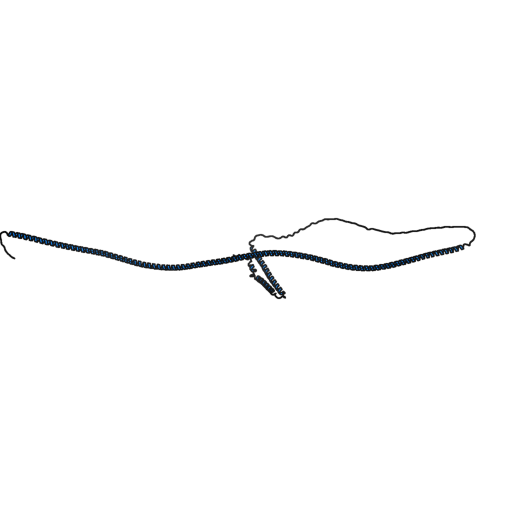C . GLN A 1 122 ? -42.075 41.838 58.729 1.00 29.62 122 GLN A C 1
ATOM 986 O O . GLN A 1 122 ? -42.148 42.924 58.165 1.00 29.62 122 GLN A O 1
ATOM 991 N N . VAL A 1 123 ? -42.982 41.417 59.654 1.00 30.38 123 VAL A N 1
ATOM 992 C CA . VAL A 1 123 ? -43.728 42.237 60.687 1.00 30.38 123 VAL A CA 1
ATOM 993 C C . VAL A 1 123 ? -45.289 42.068 60.812 1.00 30.38 123 VAL A C 1
ATOM 995 O O . VAL A 1 123 ? -46.040 42.694 60.078 1.00 30.38 123 VAL A O 1
ATOM 998 N N . VAL A 1 124 ? -45.731 41.348 61.881 1.00 32.91 124 VAL A N 1
ATOM 999 C CA . VAL A 1 124 ? -46.809 41.666 62.900 1.00 32.91 124 VAL A CA 1
ATOM 1000 C C . VAL A 1 124 ? -48.344 41.375 62.739 1.00 32.91 124 VAL A C 1
ATOM 1002 O O . VAL A 1 124 ? -48.917 41.497 61.664 1.00 32.91 124 VAL A O 1
ATOM 1005 N N . SER A 1 125 ? -48.982 41.107 63.914 1.00 27.02 125 SER A N 1
ATOM 1006 C CA . SER A 1 125 ? -50.426 41.140 64.338 1.00 27.02 125 SER A CA 1
ATOM 1007 C C . SER A 1 125 ? -51.391 39.970 64.008 1.00 27.02 125 SER A C 1
ATOM 1009 O O . SER A 1 125 ? -51.247 39.356 62.959 1.00 27.02 125 SER A O 1
ATOM 1011 N N . SER A 1 126 ? -52.477 39.669 64.769 1.00 32.53 126 SER A N 1
ATOM 1012 C CA . SER A 1 126 ? -52.779 39.733 66.239 1.00 32.53 126 SER A CA 1
ATOM 1013 C C . SER A 1 126 ? -54.191 39.157 66.603 1.00 32.53 126 SER A C 1
ATOM 1015 O O . SER A 1 126 ? -55.106 39.268 65.797 1.00 32.53 126 SER A O 1
ATOM 1017 N N . ASP A 1 127 ? -54.357 38.664 67.849 1.00 28.86 127 ASP A N 1
ATOM 1018 C CA . ASP A 1 127 ? -55.552 38.698 68.755 1.00 28.86 127 ASP A CA 1
ATOM 1019 C C . ASP A 1 127 ? -56.880 37.856 68.627 1.00 28.86 127 ASP A C 1
ATOM 1021 O O . ASP A 1 127 ? -57.690 38.043 67.726 1.00 28.86 127 ASP A O 1
ATOM 1025 N N . LEU A 1 128 ? -57.177 37.123 69.737 1.00 33.91 128 LEU A N 1
ATOM 1026 C CA . LEU A 1 128 ? -58.453 36.969 70.522 1.00 33.91 128 LEU A CA 1
ATOM 1027 C C . LEU A 1 128 ? -59.591 35.913 70.255 1.00 33.91 128 LEU A C 1
ATOM 1029 O O . LEU A 1 128 ? -59.960 35.607 69.130 1.00 33.91 128 LEU A O 1
ATOM 1033 N N . SER A 1 129 ? -60.252 35.522 71.382 1.00 33.59 129 SER A N 1
ATOM 1034 C CA . SER A 1 129 ? -61.577 34.836 71.608 1.00 33.59 129 SER A CA 1
ATOM 1035 C C . SER A 1 129 ? -61.736 33.293 71.459 1.00 33.59 129 SER A C 1
ATOM 1037 O O . SER A 1 129 ? -61.029 32.700 70.658 1.00 33.59 129 SER A O 1
ATOM 1039 N N . SER A 1 130 ? -62.691 32.567 72.108 1.00 41.81 130 SER A N 1
ATOM 1040 C CA . SER A 1 130 ? -63.461 32.721 73.392 1.00 41.81 130 SER A CA 1
ATOM 1041 C C . SER A 1 130 ? -64.397 31.496 73.715 1.00 41.81 130 SER A C 1
ATOM 1043 O O . SER A 1 130 ? -64.922 30.898 72.781 1.00 41.81 130 SER A O 1
ATOM 1045 N N . GLY A 1 131 ? -64.701 31.204 75.005 1.00 30.11 131 GLY A N 1
ATOM 1046 C CA . GLY A 1 131 ? -65.864 30.403 75.523 1.00 30.11 131 GLY A CA 1
ATOM 1047 C C . GLY A 1 131 ? -65.717 28.862 75.703 1.00 30.11 131 GLY A C 1
ATOM 1048 O O . GLY A 1 131 ? -64.903 28.259 75.017 1.00 30.11 131 GLY A O 1
ATOM 1049 N N . GLY A 1 132 ? -66.462 28.135 76.575 1.00 31.62 132 GLY A N 1
ATOM 1050 C CA . GLY A 1 132 ? -67.360 28.509 77.707 1.00 31.62 132 GLY A CA 1
ATOM 1051 C C . GLY A 1 132 ? -68.335 27.387 78.216 1.00 31.62 132 GLY A C 1
ATOM 1052 O O . GLY A 1 132 ? -68.816 26.607 77.402 1.00 31.62 132 GLY A O 1
ATOM 1053 N N . GLY A 1 133 ? -68.691 27.355 79.525 1.00 34.59 133 GLY A N 1
ATOM 1054 C CA . GLY A 1 133 ? -69.798 26.551 80.149 1.00 34.59 133 GLY A CA 1
ATOM 1055 C C . GLY A 1 133 ? -69.452 25.146 80.722 1.00 34.59 133 GLY A C 1
ATOM 1056 O O . GLY A 1 133 ? -68.480 24.562 80.262 1.00 34.59 133 GLY A O 1
ATOM 1057 N N . ILE A 1 134 ? -70.158 24.513 81.695 1.00 40.56 134 ILE A N 1
ATOM 1058 C CA . ILE A 1 134 ? -71.341 24.851 82.551 1.00 40.56 134 ILE A CA 1
ATOM 1059 C C . ILE A 1 134 ? -71.421 24.000 83.872 1.00 40.56 134 ILE A C 1
ATOM 1061 O O . ILE A 1 134 ? -70.817 22.936 83.948 1.00 40.56 134 ILE A O 1
ATOM 1065 N N . SER A 1 135 ? -72.199 24.507 84.854 1.00 38.53 135 SER A N 1
ATOM 1066 C CA . SER A 1 135 ? -72.762 24.003 86.154 1.00 38.53 135 SER A CA 1
ATOM 1067 C C . SER A 1 135 ? -73.197 22.516 86.321 1.00 38.53 135 SER A C 1
ATOM 1069 O O . SER A 1 135 ? -73.410 21.854 85.310 1.00 38.53 135 SER A O 1
ATOM 1071 N N . ASP A 1 136 ? -73.464 21.922 87.516 1.00 36.16 136 ASP A N 1
ATOM 1072 C CA . ASP A 1 136 ? -73.456 22.339 88.966 1.00 36.16 136 ASP A CA 1
ATOM 1073 C C . ASP A 1 136 ? -73.119 21.108 89.911 1.00 36.16 136 ASP A C 1
ATOM 1075 O O . ASP A 1 136 ? -72.298 20.310 89.467 1.00 36.16 136 ASP A O 1
ATOM 1079 N N . THR A 1 137 ? -73.557 20.787 91.164 1.00 38.12 137 THR A N 1
ATOM 1080 C CA . THR A 1 137 ? -74.638 21.203 92.126 1.00 38.12 137 THR A CA 1
ATOM 1081 C C . THR A 1 137 ? -74.293 20.852 93.628 1.00 38.12 137 THR A C 1
ATOM 1083 O O . THR A 1 137 ? -73.119 20.837 93.990 1.00 38.12 137 THR A O 1
ATOM 1086 N N . THR A 1 138 ? -75.270 20.578 94.532 1.00 43.25 138 THR A N 1
ATOM 1087 C CA . THR A 1 138 ? -75.176 20.522 96.031 1.00 43.25 138 THR A CA 1
ATOM 1088 C C . THR A 1 138 ? -75.699 19.221 96.732 1.00 43.25 138 THR A C 1
ATOM 1090 O O . THR A 1 138 ? -76.433 18.459 96.105 1.00 43.25 138 THR A O 1
ATOM 1093 N N . PRO A 1 139 ? -75.393 18.972 98.040 1.00 49.84 139 PRO A N 1
ATOM 1094 C CA . PRO A 1 139 ? -75.960 17.888 98.893 1.00 49.84 139 PRO A CA 1
ATOM 1095 C C . PRO A 1 139 ? -76.858 18.369 100.080 1.00 49.84 139 PRO A C 1
ATOM 1097 O O . PRO A 1 139 ? -76.682 19.507 100.511 1.00 49.84 139 PRO A O 1
ATOM 1100 N N . ASN A 1 140 ? -77.753 17.530 100.671 1.00 31.08 140 ASN A N 1
ATOM 1101 C CA . ASN A 1 140 ? -78.487 17.872 101.930 1.00 31.08 140 ASN A CA 1
ATOM 1102 C C . ASN A 1 140 ? -79.186 16.725 102.759 1.00 31.08 140 ASN A C 1
ATOM 1104 O O . ASN A 1 140 ? -79.763 15.821 102.167 1.00 31.08 140 ASN A O 1
ATOM 1108 N N . GLU A 1 141 ? -79.161 16.863 104.107 1.00 36.62 141 GLU A N 1
ATOM 1109 C CA . GLU A 1 141 ? -80.064 16.496 105.266 1.00 36.62 141 GLU A CA 1
ATOM 1110 C C . GLU A 1 141 ? -80.944 15.209 105.477 1.00 36.62 141 GLU A C 1
ATOM 1112 O O . GLU A 1 141 ? -81.462 14.593 104.551 1.00 36.62 141 GLU A O 1
ATOM 1117 N N . GLY A 1 142 ? -81.220 14.933 106.783 1.00 35.00 142 GLY A N 1
ATOM 1118 C CA . GLY A 1 142 ? -82.399 14.235 107.390 1.00 35.00 142 GLY A CA 1
ATOM 1119 C C . GLY A 1 142 ? -82.154 12.847 108.050 1.00 35.00 142 GLY A C 1
ATOM 1120 O O . GLY A 1 142 ? -81.165 12.203 107.720 1.00 35.00 142 GLY A O 1
ATOM 1121 N N . SER A 1 143 ? -82.990 12.223 108.913 1.00 35.50 143 SER A N 1
ATOM 1122 C CA . SER A 1 143 ? -84.040 12.597 109.915 1.00 35.50 143 SER A CA 1
ATOM 1123 C C . SER A 1 143 ? -84.711 11.290 110.460 1.00 35.50 143 SER A C 1
ATOM 1125 O O . SER A 1 143 ? -84.809 10.343 109.688 1.00 35.50 143 SER A O 1
ATOM 1127 N N . GLU A 1 144 ? -85.269 11.106 111.679 1.00 34.66 144 GLU A N 1
ATOM 1128 C CA . GLU A 1 144 ? -85.186 11.783 113.000 1.00 34.66 144 GLU A CA 1
ATOM 1129 C C . GLU A 1 144 ? -85.978 11.000 114.121 1.00 34.66 144 GLU A C 1
ATOM 1131 O O . GLU A 1 144 ? -86.916 10.275 113.800 1.00 34.66 144 GLU A O 1
ATOM 1136 N N . SER A 1 145 ? -85.694 11.250 115.418 1.00 29.56 145 SER A N 1
ATOM 1137 C CA . SER A 1 145 ? -86.651 11.294 116.573 1.00 29.56 145 SER A CA 1
ATOM 1138 C C . SER A 1 145 ? -87.226 10.034 117.311 1.00 29.56 145 SER A C 1
ATOM 1140 O O . SER A 1 145 ? -86.871 8.892 117.028 1.00 29.56 145 SER A O 1
ATOM 1142 N N . SER A 1 146 ? -88.022 10.283 118.383 1.00 36.03 146 SER A N 1
ATOM 1143 C CA . SER A 1 146 ? -88.194 9.466 119.630 1.00 36.03 146 SER A CA 1
ATOM 1144 C C . SER A 1 146 ? -89.652 9.389 120.198 1.00 36.03 146 SER A C 1
ATOM 1146 O O . SER A 1 146 ? -90.519 10.081 119.674 1.00 36.03 146 SER A O 1
ATOM 1148 N N . SER A 1 147 ? -89.878 8.676 121.341 1.00 35.47 147 SER A N 1
ATOM 1149 C CA . SER A 1 147 ? -90.723 9.078 122.534 1.00 35.47 147 SER A CA 1
ATOM 1150 C C . SER A 1 147 ? -92.002 8.295 123.004 1.00 35.47 147 SER A C 1
ATOM 1152 O O . SER A 1 147 ? -92.953 8.161 122.247 1.00 35.47 147 SER A O 1
ATOM 1154 N N . LEU A 1 148 ? -92.072 8.023 124.340 1.00 35.25 148 LEU A N 1
ATOM 1155 C CA . LEU A 1 148 ? -93.247 8.004 125.293 1.00 35.25 148 LEU A CA 1
ATOM 1156 C C . LEU A 1 148 ? -94.360 6.898 125.142 1.00 35.25 148 LEU A C 1
ATOM 1158 O O . LEU A 1 148 ? -94.287 6.132 124.191 1.00 35.25 148 LEU A O 1
ATOM 1162 N N . SER A 1 149 ? -95.370 6.653 126.027 1.00 31.84 149 SER A N 1
ATOM 1163 C CA . SER A 1 149 ? -95.952 7.339 127.231 1.00 31.84 149 SER A CA 1
ATOM 1164 C C . SER A 1 149 ? -96.494 6.404 128.391 1.00 31.84 149 SER A C 1
ATOM 1166 O O . SER A 1 149 ? -95.750 5.518 128.800 1.00 31.84 149 SER A O 1
ATOM 1168 N N . SER A 1 150 ? -97.683 6.652 129.012 1.00 35.69 150 SER A N 1
ATOM 1169 C CA . SER A 1 150 ? -97.953 6.609 130.495 1.00 35.69 150 SER A CA 1
ATOM 1170 C C . SER A 1 150 ? -99.404 6.215 130.987 1.00 35.69 150 SER A C 1
ATOM 1172 O O . SER A 1 150 ? -100.261 5.919 130.159 1.00 35.69 150 SER A O 1
ATOM 1174 N N . ASP A 1 151 ? -99.659 6.301 132.321 1.00 34.50 151 ASP A N 1
ATOM 1175 C CA . ASP A 1 151 ? -100.942 6.449 133.111 1.00 34.50 151 ASP A CA 1
ATOM 1176 C C . ASP A 1 151 ? -101.718 5.155 133.563 1.00 34.50 151 ASP A C 1
ATOM 1178 O O . ASP A 1 151 ? -101.441 4.085 133.029 1.00 34.50 151 ASP A O 1
ATOM 1182 N N . SER A 1 152 ? -102.656 5.086 134.556 1.00 39.56 152 SER A N 1
ATOM 1183 C CA . SER A 1 152 ? -103.425 6.065 135.400 1.00 39.56 152 SER A CA 1
ATOM 1184 C C . SER A 1 152 ? -104.020 5.468 136.741 1.00 39.56 152 SER A C 1
ATOM 1186 O O . SER A 1 152 ? -103.767 4.303 137.044 1.00 39.56 152 SER A O 1
ATOM 1188 N N . ASP A 1 153 ? -104.824 6.233 137.525 1.00 37.25 153 ASP A N 1
ATOM 1189 C CA . ASP A 1 153 ? -105.215 6.042 138.969 1.00 37.25 153 ASP A CA 1
ATOM 1190 C C . ASP A 1 153 ? -106.688 5.602 139.305 1.00 37.25 153 ASP A C 1
ATOM 1192 O O . ASP A 1 153 ? -107.525 5.499 138.408 1.00 37.25 153 ASP A O 1
ATOM 1196 N N . SER A 1 154 ? -107.048 5.420 140.610 1.00 32.88 154 SER A N 1
ATOM 1197 C CA . SER A 1 154 ? -108.425 5.536 141.216 1.00 32.88 154 SER A CA 1
ATOM 1198 C C . SER A 1 154 ? -108.479 5.499 142.785 1.00 32.88 154 SER A C 1
ATOM 1200 O O . SER A 1 154 ? -107.512 5.074 143.407 1.00 32.88 154 SER A O 1
ATOM 1202 N N . GLU A 1 155 ? -109.590 5.937 143.437 1.00 34.69 155 GLU A N 1
ATOM 1203 C CA . GLU A 1 155 ? -109.641 6.445 144.854 1.00 34.69 155 GLU A CA 1
ATOM 1204 C C . GLU A 1 155 ? -110.975 6.238 145.680 1.00 34.69 155 GLU A C 1
ATOM 1206 O O . GLU A 1 155 ? -112.034 5.994 145.103 1.00 34.69 155 GLU A O 1
ATOM 1211 N N . SER A 1 156 ? -110.930 6.497 147.013 1.00 38.59 156 SER A N 1
ATOM 1212 C CA . SER A 1 156 ? -111.961 7.100 147.934 1.00 38.59 156 SER A CA 1
ATOM 1213 C C . SER A 1 156 ? -112.955 6.329 148.891 1.00 38.59 156 SER A C 1
ATOM 1215 O O . SER A 1 156 ? -113.782 5.533 148.463 1.00 38.59 156 SER A O 1
ATOM 1217 N N . TYR A 1 157 ? -112.971 6.770 150.185 1.00 32.00 157 TYR A N 1
ATOM 1218 C CA . TYR A 1 157 ? -114.124 7.113 151.111 1.00 32.00 157 TYR A CA 1
ATOM 1219 C C . TYR A 1 157 ? -115.025 6.049 151.853 1.00 32.00 157 TYR A C 1
ATOM 1221 O O . TYR A 1 157 ? -115.178 4.946 151.354 1.00 32.00 157 TYR A O 1
ATOM 1229 N N . ASN A 1 158 ? -115.741 6.286 153.004 1.00 31.62 158 ASN A N 1
ATOM 1230 C CA . ASN A 1 158 ? -115.660 7.210 154.201 1.00 31.62 158 ASN A CA 1
ATOM 1231 C C . ASN A 1 158 ? -116.744 6.902 155.335 1.00 31.62 158 ASN A C 1
ATOM 1233 O O . ASN A 1 158 ? -117.825 6.439 154.992 1.00 31.62 158 ASN A O 1
ATOM 1237 N N . SER A 1 159 ? -116.528 7.299 156.624 1.00 31.61 159 SER A N 1
ATOM 1238 C CA . SER A 1 159 ? -117.516 7.618 157.738 1.00 31.61 159 SER A CA 1
ATOM 1239 C C . SER A 1 159 ? -118.372 6.523 158.472 1.00 31.61 159 SER A C 1
ATOM 1241 O O . SER A 1 159 ? -118.525 5.440 157.929 1.00 31.61 159 SER A O 1
ATOM 1243 N N . SER A 1 160 ? -119.041 6.706 159.658 1.00 43.19 160 SER A N 1
ATOM 1244 C CA . SER A 1 160 ? -118.897 7.564 160.898 1.00 43.19 160 SER A CA 1
ATOM 1245 C C . SER A 1 160 ? -120.000 7.279 162.009 1.00 43.19 160 SER A C 1
ATOM 1247 O O . SER A 1 160 ? -120.939 6.544 161.722 1.00 43.19 160 SER A O 1
ATOM 1249 N N . ALA A 1 161 ? -119.939 7.935 163.206 1.00 34.88 161 ALA A N 1
ATOM 1250 C CA . ALA A 1 161 ? -120.990 8.208 164.263 1.00 34.88 161 ALA A CA 1
ATOM 1251 C C . ALA A 1 161 ? -121.480 7.111 165.294 1.00 34.88 161 ALA A C 1
ATOM 1253 O O . ALA A 1 161 ? -121.353 5.931 164.997 1.00 34.88 161 ALA A O 1
ATOM 1254 N N . ASN A 1 162 ? -122.125 7.365 166.481 1.00 33.53 162 ASN A N 1
ATOM 1255 C CA . ASN A 1 162 ? -122.113 8.462 167.518 1.00 33.53 162 ASN A CA 1
ATOM 1256 C C . ASN A 1 162 ? -123.024 8.212 168.808 1.00 33.53 162 ASN A C 1
ATOM 1258 O O . ASN A 1 162 ? -124.203 7.924 168.633 1.00 33.53 162 ASN A O 1
ATOM 1262 N N . GLU A 1 163 ? -122.548 8.493 170.056 1.00 41.62 163 GLU A N 1
ATOM 1263 C CA . GLU A 1 163 ? -123.285 8.788 171.360 1.00 41.62 163 GLU A CA 1
ATOM 1264 C C . GLU A 1 163 ? -124.257 7.735 172.029 1.00 41.62 163 GLU A C 1
ATOM 1266 O O . GLU A 1 163 ? -124.446 6.682 171.437 1.00 41.62 163 GLU A O 1
ATOM 1271 N N . ARG A 1 164 ? -124.897 7.805 173.250 1.00 39.75 164 ARG A N 1
ATOM 1272 C CA . ARG A 1 164 ? -125.126 8.698 174.473 1.00 39.75 164 ARG A CA 1
ATOM 1273 C C . ARG A 1 164 ? -125.723 7.822 175.662 1.00 39.75 164 ARG A C 1
ATOM 1275 O O . ARG A 1 164 ? -126.003 6.668 175.374 1.00 39.75 164 ARG A O 1
ATOM 1282 N N . SER A 1 165 ? -126.071 8.155 176.945 1.00 40.66 165 SER A N 1
ATOM 1283 C CA . SER A 1 165 ? -125.924 9.251 177.973 1.00 40.66 165 SER A CA 1
ATOM 1284 C C . SER A 1 165 ? -126.473 8.840 179.403 1.00 40.66 165 SER A C 1
ATOM 1286 O O . SER A 1 165 ? -127.161 7.828 179.491 1.00 40.66 165 SER A O 1
ATOM 1288 N N . SER A 1 166 ? -126.351 9.701 180.455 1.00 37.19 166 SER A N 1
ATOM 1289 C CA . SER A 1 166 ? -127.222 9.857 181.693 1.00 37.19 166 SER A CA 1
ATOM 1290 C C . SER A 1 166 ? -127.157 8.843 182.900 1.00 37.19 166 SER A C 1
ATOM 1292 O O . SER A 1 166 ? -126.700 7.730 182.682 1.00 37.19 166 SER A O 1
ATOM 1294 N N . SER A 1 167 ? -127.605 9.061 184.181 1.00 41.75 167 SER A N 1
ATOM 1295 C CA . SER A 1 167 ? -127.836 10.265 185.064 1.00 41.75 167 SER A CA 1
ATOM 1296 C C . SER A 1 167 ? -128.286 10.006 186.569 1.00 41.75 167 SER A C 1
ATOM 1298 O O . SER A 1 167 ? -129.345 9.430 186.783 1.00 41.75 167 SER A O 1
ATOM 1300 N N . ILE A 1 168 ? -127.597 10.605 187.580 1.00 42.91 168 ILE A N 1
ATOM 1301 C CA . ILE A 1 168 ? -127.977 11.019 189.000 1.00 42.91 168 ILE A CA 1
ATOM 1302 C C . ILE A 1 168 ? -128.405 9.954 190.112 1.00 42.91 168 ILE A C 1
ATOM 1304 O O . ILE A 1 168 ? -128.366 8.769 189.804 1.00 42.91 168 ILE A O 1
ATOM 1308 N N . PRO A 1 169 ? -128.596 10.252 191.449 1.00 63.66 169 PRO A N 1
ATOM 1309 C CA . PRO A 1 169 ? -127.651 9.808 192.517 1.00 63.66 169 PRO A CA 1
ATOM 1310 C C . PRO A 1 169 ? -128.208 9.101 193.801 1.00 63.66 169 PRO A C 1
ATOM 1312 O O . PRO A 1 169 ? -129.397 9.187 194.094 1.00 63.66 169 PRO A O 1
ATOM 1315 N N . SER A 1 170 ? -127.318 8.555 194.668 1.00 38.88 170 SER A N 1
ATOM 1316 C CA . SER A 1 170 ? -127.193 8.878 196.131 1.00 38.88 170 SER A CA 1
ATOM 1317 C C . SER A 1 170 ? -126.391 7.842 196.970 1.00 38.88 170 SER A C 1
ATOM 1319 O O . SER A 1 170 ? -126.661 6.651 196.908 1.00 38.88 170 SER A O 1
ATOM 1321 N N . GLY A 1 171 ? -125.499 8.311 197.864 1.00 42.75 171 GLY A N 1
ATOM 1322 C CA . GLY A 1 171 ? -125.293 7.711 199.203 1.00 42.75 171 GLY A CA 1
ATOM 1323 C C . GLY A 1 171 ? -124.307 6.537 199.439 1.00 42.75 171 GLY A C 1
ATOM 1324 O O . GLY A 1 171 ? -124.696 5.380 199.382 1.00 42.75 171 GLY A O 1
ATOM 1325 N N . LYS A 1 172 ? -123.122 6.869 199.994 1.00 42.59 172 LYS A N 1
ATOM 1326 C CA . LYS A 1 172 ? -122.225 6.048 200.867 1.00 42.59 172 LYS A CA 1
ATOM 1327 C C . LYS A 1 172 ? -121.232 5.010 200.264 1.00 42.59 172 LYS A C 1
ATOM 1329 O O . LYS A 1 172 ? -121.523 3.831 200.131 1.00 42.59 172 LYS A O 1
ATOM 1334 N N . MET A 1 173 ? -119.958 5.434 200.259 1.00 46.38 173 MET A N 1
ATOM 1335 C CA . MET A 1 173 ? -118.854 4.819 201.041 1.00 46.38 173 MET A CA 1
ATOM 1336 C C . MET A 1 173 ? -117.979 3.664 200.463 1.00 46.38 173 MET A C 1
ATOM 1338 O O . MET A 1 173 ? -117.974 2.541 200.959 1.00 46.38 173 MET A O 1
ATOM 1342 N N . LEU A 1 174 ? -117.041 4.044 199.580 1.00 52.81 174 LEU A N 1
ATOM 1343 C CA . LEU A 1 174 ? -115.582 3.888 199.824 1.00 52.81 174 LEU A CA 1
ATOM 1344 C C . LEU A 1 174 ? -114.915 2.479 199.809 1.00 52.81 174 LEU A C 1
ATOM 1346 O O . LEU A 1 174 ? -113.972 2.260 200.567 1.00 52.81 174 LEU A O 1
ATOM 1350 N N . LYS A 1 175 ? -115.326 1.526 198.947 1.00 50.47 175 LYS A N 1
ATOM 1351 C CA . LYS A 1 175 ? -114.576 0.246 198.752 1.00 50.47 175 LYS A CA 1
ATOM 1352 C C . LYS A 1 175 ? -114.430 -0.329 197.325 1.00 50.47 175 LYS A C 1
ATOM 1354 O O . LYS A 1 175 ? -113.789 -1.365 197.177 1.00 50.47 175 LYS A O 1
ATOM 1359 N N . HIS A 1 176 ? -114.972 0.291 196.275 1.00 52.72 176 HIS A N 1
ATOM 1360 C CA . HIS A 1 176 ? -114.976 -0.307 194.918 1.00 52.72 176 HIS A CA 1
ATOM 1361 C C . HIS A 1 176 ? -113.766 0.076 194.031 1.00 52.72 176 HIS A C 1
ATOM 1363 O O . HIS A 1 176 ? -113.588 -0.457 192.942 1.00 52.72 176 HIS A O 1
ATOM 1369 N N . GLU A 1 177 ? -112.914 0.984 194.506 1.00 53.16 177 GLU A N 1
ATOM 1370 C CA . GLU A 1 177 ? -111.938 1.741 193.703 1.00 53.16 177 GLU A CA 1
ATOM 1371 C C . GLU A 1 177 ? -110.706 0.940 193.230 1.00 53.16 177 GLU A C 1
ATOM 1373 O O . GLU A 1 177 ? -110.027 1.346 192.293 1.00 53.16 177 GLU A O 1
ATOM 1378 N N . MET A 1 178 ? -110.418 -0.216 193.841 1.00 56.78 178 MET A N 1
ATOM 1379 C CA . MET A 1 178 ? -109.196 -0.988 193.553 1.00 56.78 178 MET A CA 1
ATOM 1380 C C . MET A 1 178 ? -109.341 -2.026 192.429 1.00 56.78 178 MET A C 1
ATOM 1382 O O . MET A 1 178 ? -108.356 -2.322 191.758 1.00 56.78 178 MET A O 1
ATOM 1386 N N . LEU A 1 179 ? -110.533 -2.599 192.212 1.00 59.03 179 LEU A N 1
ATOM 1387 C CA . LEU A 1 179 ? -110.674 -3.790 191.355 1.00 59.03 179 LEU A CA 1
ATOM 1388 C C . LEU A 1 179 ? -110.616 -3.469 189.850 1.00 59.03 179 LEU A C 1
ATOM 1390 O O . LEU A 1 179 ? -110.089 -4.253 189.067 1.00 59.03 179 LEU A O 1
ATOM 1394 N N . LEU A 1 180 ? -111.137 -2.304 189.451 1.00 59.19 180 LEU A N 1
ATOM 1395 C CA . LEU A 1 180 ? -111.232 -1.888 188.044 1.00 59.19 180 LEU A CA 1
ATOM 1396 C C . LEU A 1 180 ? -109.864 -1.628 187.395 1.00 59.19 180 LEU A C 1
ATOM 1398 O O . LEU A 1 180 ? -109.722 -1.775 186.184 1.00 59.19 180 LEU A O 1
ATOM 1402 N N . ARG A 1 181 ? -108.849 -1.275 188.191 1.00 61.69 181 ARG A N 1
ATOM 1403 C CA . ARG A 1 181 ? -107.503 -0.974 187.688 1.00 61.69 181 ARG A CA 1
ATOM 1404 C C . ARG A 1 181 ? -106.790 -2.216 187.148 1.00 61.69 181 ARG A C 1
ATOM 1406 O O . ARG A 1 181 ? -106.218 -2.169 186.065 1.00 61.69 181 ARG A O 1
ATOM 1413 N N . GLN A 1 182 ? -106.888 -3.332 187.871 1.00 60.81 182 GLN A N 1
ATOM 1414 C CA . GLN A 1 182 ? -106.171 -4.568 187.546 1.00 60.81 182 GLN A CA 1
ATOM 1415 C C . GLN A 1 182 ? -106.675 -5.235 186.251 1.00 60.81 182 GLN A C 1
ATOM 1417 O O . GLN A 1 182 ? -105.912 -5.917 185.576 1.00 60.81 182 GLN A O 1
ATOM 1422 N N . ILE A 1 183 ? -107.942 -5.018 185.873 1.00 62.72 183 ILE A N 1
ATOM 1423 C CA . ILE A 1 183 ? -108.500 -5.524 184.605 1.00 62.72 183 ILE A CA 1
ATOM 1424 C C . ILE A 1 183 ? -107.892 -4.768 183.413 1.00 62.72 183 ILE A C 1
ATOM 1426 O O . ILE A 1 183 ? -107.415 -5.391 182.467 1.00 62.72 183 ILE A O 1
ATOM 1430 N N . SER A 1 184 ? -107.825 -3.434 183.496 1.00 66.88 184 SER A N 1
ATOM 1431 C CA . SER A 1 184 ? -107.273 -2.591 182.426 1.00 66.88 184 SER A CA 1
ATOM 1432 C C . SER A 1 184 ? -105.784 -2.851 182.164 1.00 66.88 184 SER A C 1
ATOM 1434 O O . SER A 1 184 ? -105.327 -2.731 181.029 1.00 66.88 184 SER A O 1
ATOM 1436 N N . GLU A 1 185 ? -105.015 -3.235 183.184 1.00 64.75 185 GLU A N 1
ATOM 1437 C CA . GLU A 1 185 ? -103.591 -3.555 183.029 1.00 64.75 185 GLU A CA 1
ATOM 1438 C C . GLU A 1 185 ? -103.398 -4.837 182.178 1.00 64.75 185 GLU A C 1
ATOM 1440 O O . GLU A 1 185 ? -102.621 -4.811 181.222 1.00 64.75 185 GLU A O 1
ATOM 1445 N N . TYR A 1 186 ? -104.196 -5.895 182.386 1.00 71.06 186 TYR A N 1
ATOM 1446 C CA . TYR A 1 186 ? -104.145 -7.113 181.554 1.00 71.06 186 TYR A CA 1
ATOM 1447 C C . TYR A 1 186 ? -104.688 -6.937 180.124 1.00 71.06 186 TYR A C 1
ATOM 1449 O O . TYR A 1 186 ? -104.159 -7.544 179.190 1.00 71.06 186 TYR A O 1
ATOM 1457 N N . GLU A 1 187 ? -105.713 -6.106 179.911 1.00 67.56 187 GLU A N 1
ATOM 1458 C CA . GLU A 1 187 ? -106.222 -5.813 178.557 1.00 67.56 187 GLU A CA 1
ATOM 1459 C C . GLU A 1 187 ? -105.181 -5.058 177.705 1.00 67.56 187 GLU A C 1
ATOM 1461 O O . GLU A 1 187 ? -105.038 -5.315 176.503 1.00 67.56 187 GLU A O 1
ATOM 1466 N N . ASN A 1 188 ? -104.389 -4.183 178.334 1.00 68.62 188 ASN A N 1
ATOM 1467 C CA . ASN A 1 188 ? -103.260 -3.510 177.688 1.00 68.62 188 ASN A CA 1
ATOM 1468 C C . ASN A 1 188 ? -102.094 -4.475 177.387 1.00 68.62 188 ASN A C 1
ATOM 1470 O O . ASN A 1 188 ? -101.514 -4.409 176.304 1.00 68.62 188 ASN A O 1
ATOM 1474 N N . GLU A 1 189 ? -101.768 -5.418 178.279 1.00 67.56 189 GLU A N 1
ATOM 1475 C CA . GLU A 1 189 ? -100.759 -6.448 177.976 1.00 67.56 189 GLU A CA 1
ATOM 1476 C C . GLU A 1 189 ? -101.186 -7.356 176.809 1.00 67.56 189 GLU A C 1
ATOM 1478 O O . GLU A 1 189 ? -100.377 -7.645 175.922 1.00 67.56 189 GLU A O 1
ATOM 1483 N N . LEU A 1 190 ? -102.460 -7.764 176.758 1.00 69.12 190 LEU A N 1
ATOM 1484 C CA . LEU A 1 190 ? -102.989 -8.620 175.693 1.00 69.12 190 LEU A CA 1
ATOM 1485 C C . LEU A 1 190 ? -102.988 -7.922 174.324 1.00 69.12 190 LEU A C 1
ATOM 1487 O O . LEU A 1 190 ? -102.590 -8.526 173.326 1.00 69.12 190 LEU A O 1
ATOM 1491 N N . THR A 1 191 ? -103.391 -6.650 174.266 1.00 70.25 191 THR A N 1
ATOM 1492 C CA . THR A 1 191 ? -103.376 -5.864 173.019 1.00 70.25 191 THR A CA 1
ATOM 1493 C C . THR A 1 191 ? -101.954 -5.614 172.516 1.00 70.25 191 THR A C 1
ATOM 1495 O O . THR A 1 191 ? -101.683 -5.856 171.339 1.00 70.25 191 THR A O 1
ATOM 1498 N N . VAL A 1 192 ? -101.013 -5.253 173.398 1.00 76.12 192 VAL A N 1
ATOM 1499 C CA . VAL A 1 192 ? -99.585 -5.112 173.049 1.00 76.12 192 VAL A CA 1
ATOM 1500 C C . VAL A 1 192 ? -98.970 -6.444 172.599 1.00 76.12 192 VAL A C 1
ATOM 1502 O O . VAL A 1 192 ? -98.136 -6.459 171.692 1.00 76.12 192 VAL A O 1
ATOM 1505 N N . SER A 1 193 ? -99.373 -7.571 173.193 1.00 73.19 193 SER A N 1
ATOM 1506 C CA . SER A 1 193 ? -98.915 -8.905 172.781 1.00 73.19 193 SER A CA 1
ATOM 1507 C C . SER A 1 193 ? -99.425 -9.281 171.382 1.00 73.19 193 SER A C 1
ATOM 1509 O O . SER A 1 193 ? -98.634 -9.681 170.526 1.00 73.19 193 SER A O 1
ATOM 1511 N N . ASN A 1 194 ? -100.715 -9.057 171.099 1.00 72.31 194 ASN A N 1
ATOM 1512 C CA . ASN A 1 194 ? -101.288 -9.268 169.765 1.00 72.31 194 ASN A CA 1
ATOM 1513 C C . ASN A 1 194 ? -100.655 -8.357 168.702 1.00 72.31 194 ASN A C 1
ATOM 1515 O O . ASN A 1 194 ? -100.352 -8.836 167.613 1.00 72.31 194 ASN A O 1
ATOM 1519 N N . GLN A 1 195 ? -100.388 -7.082 169.009 1.00 77.38 195 GLN A N 1
ATOM 1520 C CA . GLN A 1 195 ? -99.681 -6.194 168.078 1.00 77.38 195 GLN A CA 1
ATOM 1521 C C . GLN A 1 195 ? -98.261 -6.686 167.779 1.00 77.38 195 GLN A C 1
ATOM 1523 O O . GLN A 1 195 ? -97.873 -6.716 166.615 1.00 77.38 195 GLN A O 1
ATOM 1528 N N . LYS A 1 196 ? -97.510 -7.154 168.789 1.00 79.12 196 LYS A N 1
ATOM 1529 C CA . LYS A 1 196 ? -96.191 -7.776 168.573 1.00 79.12 196 LYS A CA 1
ATOM 1530 C C . LYS A 1 196 ? -96.279 -9.027 167.695 1.00 79.12 196 LYS A C 1
ATOM 1532 O O . LYS A 1 196 ? -95.438 -9.210 166.816 1.00 79.12 196 LYS A O 1
ATOM 1537 N N . PHE A 1 197 ? -97.299 -9.863 167.904 1.00 77.88 197 PHE A N 1
ATOM 1538 C CA . PHE A 1 197 ? -97.544 -11.038 167.068 1.00 77.88 197 PHE A CA 1
ATOM 1539 C C . PHE A 1 197 ? -97.859 -10.650 165.615 1.00 77.88 197 PHE A C 1
ATOM 1541 O O . PHE A 1 197 ? -97.252 -11.210 164.707 1.00 77.88 197 PHE A O 1
ATOM 1548 N N . GLN A 1 198 ? -98.718 -9.648 165.384 1.00 77.25 198 GLN A N 1
ATOM 1549 C CA . GLN A 1 198 ? -98.989 -9.124 164.039 1.00 77.25 198 GLN A CA 1
ATOM 1550 C C . GLN A 1 198 ? -97.723 -8.574 163.373 1.00 77.25 198 GLN A C 1
ATOM 1552 O O . GLN A 1 198 ? -97.420 -8.991 162.259 1.00 77.25 198 GLN A O 1
ATOM 1557 N N . THR A 1 199 ? -96.925 -7.743 164.055 1.00 78.00 199 THR A N 1
ATOM 1558 C CA . THR A 1 199 ? -95.674 -7.224 163.470 1.00 78.00 199 THR A CA 1
ATOM 1559 C C . THR A 1 199 ? -94.677 -8.337 163.136 1.00 78.00 199 THR A C 1
ATOM 1561 O O . THR A 1 199 ? -94.031 -8.282 162.096 1.00 78.00 199 THR A O 1
ATOM 1564 N N . ALA A 1 200 ? -94.590 -9.388 163.961 1.00 77.44 200 ALA A N 1
ATOM 1565 C CA . ALA A 1 200 ? -93.742 -10.545 163.673 1.00 77.44 200 ALA A CA 1
ATOM 1566 C C . ALA A 1 200 ? -94.283 -11.385 162.499 1.00 77.44 200 ALA A C 1
ATOM 1568 O O . ALA A 1 200 ? -93.511 -11.901 161.694 1.00 77.44 200 ALA A O 1
ATOM 1569 N N . GLN A 1 201 ? -95.606 -11.505 162.363 1.00 75.44 201 GLN A N 1
ATOM 1570 C CA . GLN A 1 201 ? -96.250 -12.195 161.245 1.00 75.44 201 GLN A CA 1
ATOM 1571 C C . GLN A 1 201 ? -96.076 -11.424 159.922 1.00 75.44 201 GLN A C 1
ATOM 1573 O O . GLN A 1 201 ? -95.818 -12.034 158.883 1.00 75.44 201 GLN A O 1
ATOM 1578 N N . GLU A 1 202 ? -96.144 -10.092 159.961 1.00 80.31 202 GLU A N 1
ATOM 1579 C CA . GLU A 1 202 ? -95.830 -9.197 158.841 1.00 80.31 202 GLU A CA 1
ATOM 1580 C C . GLU A 1 202 ? -94.342 -9.253 158.459 1.00 80.31 202 GLU A C 1
ATOM 1582 O O . GLU A 1 202 ? -94.014 -9.303 157.272 1.00 80.31 202 GLU A O 1
ATOM 1587 N N . GLU A 1 203 ? -93.440 -9.313 159.443 1.00 81.44 203 GLU A N 1
ATOM 1588 C CA . GLU A 1 203 ? -91.997 -9.460 159.227 1.00 81.44 203 GLU A CA 1
ATOM 1589 C C . GLU A 1 203 ? -91.649 -10.824 158.610 1.00 81.44 203 GLU A C 1
ATOM 1591 O O . GLU A 1 203 ? -90.911 -10.878 157.626 1.00 81.44 203 GLU A O 1
ATOM 1596 N N . ILE A 1 204 ? -92.263 -11.919 159.074 1.00 79.44 204 ILE A N 1
ATOM 1597 C CA . ILE A 1 204 ? -92.156 -13.239 158.430 1.00 79.44 204 ILE A CA 1
ATOM 1598 C C . ILE A 1 204 ? -92.688 -13.182 156.988 1.00 79.44 204 ILE A C 1
ATOM 1600 O O . ILE A 1 204 ? -92.021 -13.655 156.069 1.00 79.44 204 ILE A O 1
ATOM 1604 N N . ALA A 1 205 ? -93.837 -12.542 156.743 1.00 81.69 205 ALA A N 1
ATOM 1605 C CA . ALA A 1 205 ? -94.394 -12.376 155.396 1.00 81.69 205 ALA A CA 1
ATOM 1606 C C . ALA A 1 205 ? -93.568 -11.433 154.490 1.00 81.69 205 ALA A C 1
ATOM 1608 O O . ALA A 1 205 ? -93.684 -11.478 153.261 1.00 81.69 205 ALA A O 1
ATOM 1609 N N . LYS A 1 206 ? -92.725 -10.567 155.063 1.00 83.44 206 LYS A N 1
ATOM 1610 C CA . LYS A 1 206 ? -91.713 -9.778 154.345 1.00 83.44 206 LYS A CA 1
ATOM 1611 C C . LYS A 1 206 ? -90.491 -10.639 154.015 1.00 83.44 206 LYS A C 1
ATOM 1613 O O . LYS A 1 206 ? -90.120 -10.710 152.848 1.00 83.44 206 LYS A O 1
ATOM 1618 N N . LEU A 1 207 ? -89.948 -11.368 154.990 1.00 84.38 207 LEU A N 1
ATOM 1619 C CA . LEU A 1 207 ? -88.810 -12.275 154.808 1.00 84.38 207 LEU A CA 1
ATOM 1620 C C . LEU A 1 207 ? -89.110 -13.408 153.814 1.00 84.38 207 LEU A C 1
ATOM 1622 O O . LEU A 1 207 ? -88.247 -13.746 153.012 1.00 84.38 207 LEU A O 1
ATOM 1626 N N . MET A 1 208 ? -90.333 -13.951 153.789 1.00 79.31 208 MET A N 1
ATOM 1627 C CA . MET A 1 208 ? -90.748 -14.934 152.776 1.00 79.31 208 MET A CA 1
ATOM 1628 C C . MET A 1 208 ? -90.735 -14.351 151.355 1.00 79.31 208 MET A C 1
ATOM 1630 O O . MET A 1 208 ? -90.257 -15.008 150.433 1.00 79.31 208 MET A O 1
ATOM 1634 N N . ARG A 1 209 ? -91.201 -13.106 151.171 1.00 83.31 209 ARG A N 1
ATOM 1635 C CA . ARG A 1 209 ? -91.135 -12.412 149.871 1.00 83.31 209 ARG A CA 1
ATOM 1636 C C . ARG A 1 209 ? -89.702 -12.069 149.474 1.00 83.31 209 ARG A C 1
ATOM 1638 O O . ARG A 1 209 ? -89.358 -12.189 148.305 1.00 83.31 209 ARG A O 1
ATOM 1645 N N . GLU A 1 210 ? -88.860 -11.677 150.427 1.00 82.12 210 GLU A N 1
ATOM 1646 C CA . GLU A 1 210 ? -87.436 -11.419 150.184 1.00 82.12 210 GLU A CA 1
ATOM 1647 C C . GLU A 1 210 ? -86.680 -12.703 149.824 1.00 82.12 210 GLU A C 1
ATOM 1649 O O . GLU A 1 210 ? -85.882 -12.686 148.891 1.00 82.12 210 GLU A O 1
ATOM 1654 N N . LEU A 1 211 ? -86.979 -13.832 150.476 1.00 83.56 211 LEU A N 1
ATOM 1655 C CA . LEU A 1 211 ? -86.428 -15.143 150.125 1.00 83.56 211 LEU A CA 1
ATOM 1656 C C . LEU A 1 211 ? -86.840 -15.563 148.704 1.00 83.56 211 LEU A C 1
ATOM 1658 O O . LEU A 1 211 ? -85.978 -15.924 147.909 1.00 83.56 211 LEU A O 1
ATOM 1662 N N . GLN A 1 212 ? -88.128 -15.448 148.364 1.00 84.19 212 GLN A N 1
ATOM 1663 C CA . GLN A 1 212 ? -88.643 -15.784 147.033 1.00 84.19 212 GLN A CA 1
ATOM 1664 C C . GLN A 1 212 ? -88.067 -14.867 145.937 1.00 84.19 212 GLN A C 1
ATOM 1666 O O . GLN A 1 212 ? -87.713 -15.337 144.859 1.00 84.19 212 GLN A O 1
ATOM 1671 N N . ASN A 1 213 ? -87.902 -13.571 146.216 1.00 83.81 213 ASN A N 1
ATOM 1672 C CA . ASN A 1 213 ? -87.246 -12.633 145.302 1.00 83.81 213 ASN A CA 1
ATOM 1673 C C . ASN A 1 213 ? -85.746 -12.947 145.139 1.00 83.81 213 ASN A C 1
ATOM 1675 O O . ASN A 1 213 ? -85.219 -12.874 144.033 1.00 83.81 213 ASN A O 1
ATOM 1679 N N . ASN A 1 214 ? -85.056 -13.356 146.209 1.00 84.94 214 ASN A N 1
ATOM 1680 C CA . ASN A 1 214 ? -83.664 -13.810 146.135 1.00 84.94 214 ASN A CA 1
ATOM 1681 C C . ASN A 1 214 ? -83.522 -15.117 145.336 1.00 84.94 214 ASN A C 1
ATOM 1683 O O . ASN A 1 214 ? -82.551 -15.275 144.601 1.00 84.94 214 ASN A O 1
ATOM 1687 N N . GLU A 1 215 ? -84.489 -16.031 145.431 1.00 83.62 215 GLU A N 1
ATOM 1688 C CA . GLU A 1 215 ? -84.555 -17.250 144.616 1.00 83.62 215 GLU A CA 1
ATOM 1689 C C . GLU A 1 215 ? -84.800 -16.919 143.131 1.00 83.62 215 GLU A C 1
ATOM 1691 O O . GLU A 1 215 ? -84.096 -17.427 142.257 1.00 83.62 215 GLU A O 1
ATOM 1696 N N . GLU A 1 216 ? -85.694 -15.974 142.825 1.00 84.25 216 GLU A N 1
ATOM 1697 C CA . GLU A 1 216 ? -85.902 -15.473 141.460 1.00 84.25 216 GLU A CA 1
ATOM 1698 C C . GLU A 1 216 ? -84.648 -14.770 140.900 1.00 84.25 216 GLU A C 1
ATOM 1700 O O . GLU A 1 216 ? -84.271 -14.981 139.743 1.00 84.25 216 GLU A O 1
ATOM 1705 N N . VAL A 1 217 ? -83.950 -13.977 141.723 1.00 85.88 217 VAL A N 1
ATOM 1706 C CA . VAL A 1 217 ? -82.651 -13.372 141.383 1.00 85.88 217 VAL A CA 1
ATOM 1707 C C . VAL A 1 217 ? -81.582 -14.442 141.153 1.00 85.88 217 VAL A C 1
ATOM 1709 O O . VAL A 1 217 ? -80.796 -14.300 140.221 1.00 85.88 217 VAL A O 1
ATOM 1712 N N . MET A 1 218 ? -81.570 -15.534 141.922 1.00 84.88 218 MET A N 1
ATOM 1713 C CA . MET A 1 218 ? -80.641 -16.655 141.735 1.00 84.88 218 MET A CA 1
ATOM 1714 C C . MET A 1 218 ? -80.888 -17.384 140.405 1.00 84.88 218 MET A C 1
ATOM 1716 O O . MET A 1 218 ? -79.941 -17.661 139.670 1.00 84.88 218 MET A O 1
ATOM 1720 N N . VAL A 1 219 ? -82.152 -17.621 140.037 1.00 86.06 219 VAL A N 1
ATOM 1721 C CA . VAL A 1 219 ? -82.524 -18.201 138.732 1.00 86.06 219 VAL A CA 1
ATOM 1722 C C . VAL A 1 219 ? -82.152 -17.260 137.578 1.00 86.06 219 VAL A C 1
ATOM 1724 O O . VAL A 1 219 ? -81.599 -17.703 136.568 1.00 86.06 219 VAL A O 1
ATOM 1727 N N . LYS A 1 220 ? -82.382 -15.949 137.730 1.00 87.25 220 LYS A N 1
ATOM 1728 C CA . LYS A 1 220 ? -81.942 -14.926 136.764 1.00 87.25 220 LYS A CA 1
ATOM 1729 C C . LYS A 1 220 ? -80.415 -14.879 136.637 1.00 87.25 220 LYS A C 1
ATOM 1731 O O . LYS A 1 220 ? -79.912 -14.797 135.519 1.00 87.25 220 LYS A O 1
ATOM 1736 N N . MET A 1 221 ? -79.686 -14.990 137.747 1.00 88.12 221 MET A N 1
ATOM 1737 C CA . MET A 1 221 ? -78.223 -15.028 137.783 1.00 88.12 221 MET A CA 1
ATOM 1738 C C . MET A 1 221 ? -77.685 -16.260 137.051 1.00 88.12 221 MET A C 1
ATOM 1740 O O . MET A 1 221 ? -76.915 -16.097 136.112 1.00 88.12 221 MET A O 1
ATOM 1744 N N . GLY A 1 222 ? -78.171 -17.465 137.367 1.00 87.62 222 GLY A N 1
ATOM 1745 C CA . GLY A 1 222 ? -77.777 -18.695 136.667 1.00 87.62 222 GLY A CA 1
ATOM 1746 C C . GLY A 1 222 ? -78.129 -18.691 135.171 1.00 87.62 222 GLY A C 1
ATOM 1747 O O . GLY A 1 222 ? -77.372 -19.207 134.351 1.00 87.62 222 GLY A O 1
ATOM 1748 N N . SER A 1 223 ? -79.238 -18.048 134.782 1.00 86.75 223 SER A N 1
ATOM 1749 C CA . SER A 1 223 ? -79.588 -17.828 133.370 1.00 86.75 223 SER A CA 1
ATOM 1750 C C . SER A 1 223 ? -78.603 -16.886 132.666 1.00 86.75 223 SER A C 1
ATOM 1752 O O . SER A 1 223 ? -78.152 -17.180 131.558 1.00 86.75 223 SER A O 1
ATOM 1754 N N . LEU A 1 224 ? -78.215 -15.781 133.311 1.00 89.25 224 LEU A N 1
ATOM 1755 C CA . LEU A 1 224 ? -77.213 -14.848 132.784 1.00 89.25 224 LEU A CA 1
ATOM 1756 C C . LEU A 1 224 ? -75.809 -15.469 132.742 1.00 89.25 224 LEU A C 1
ATOM 1758 O O . LEU A 1 224 ? -75.085 -15.253 131.775 1.00 89.25 224 LEU A O 1
ATOM 1762 N N . GLU A 1 225 ? -75.437 -16.293 133.723 1.00 89.94 225 GLU A N 1
ATOM 1763 C CA . GLU A 1 225 ? -74.196 -17.075 133.705 1.00 89.94 225 GLU A CA 1
ATOM 1764 C C . GLU A 1 225 ? -74.184 -18.084 132.551 1.00 89.94 225 GLU A C 1
ATOM 1766 O O . GLU A 1 225 ? -73.202 -18.154 131.812 1.00 89.94 225 GLU A O 1
ATOM 1771 N N . ALA A 1 226 ? -75.282 -18.813 132.325 1.00 89.56 226 ALA A N 1
ATOM 1772 C CA . ALA A 1 226 ? -75.412 -19.725 131.189 1.00 89.56 226 ALA A CA 1
ATOM 1773 C C . ALA A 1 226 ? -75.321 -18.987 129.839 1.00 89.56 226 ALA A C 1
ATOM 1775 O O . ALA A 1 226 ? -74.630 -19.450 128.928 1.00 89.56 226 ALA A O 1
ATOM 1776 N N . GLN A 1 227 ? -75.946 -17.810 129.719 1.00 91.81 227 GLN A N 1
ATOM 1777 C CA . GLN A 1 227 ? -75.829 -16.947 128.537 1.00 91.81 227 GLN A CA 1
ATOM 1778 C C . GLN A 1 227 ? -74.395 -16.430 128.345 1.00 91.81 227 GLN A C 1
ATOM 1780 O O . GLN A 1 227 ? -73.881 -16.472 127.229 1.00 91.81 227 GLN A O 1
ATOM 1785 N N . LEU A 1 228 ? -73.712 -16.017 129.417 1.00 92.12 228 LEU A N 1
ATOM 1786 C CA . LEU A 1 228 ? -72.321 -15.556 129.388 1.00 92.12 228 LEU A CA 1
ATOM 1787 C C . LEU A 1 228 ? -71.362 -16.690 128.997 1.00 92.12 228 LEU A C 1
ATOM 1789 O O . LEU A 1 228 ? -70.475 -16.483 128.170 1.00 92.12 228 LEU A O 1
ATOM 1793 N N . VAL A 1 229 ? -71.556 -17.905 129.521 1.00 91.94 229 VAL A N 1
ATOM 1794 C CA . VAL A 1 229 ? -70.798 -19.101 129.114 1.00 91.94 229 VAL A CA 1
ATOM 1795 C C . VAL A 1 229 ? -71.067 -19.454 127.648 1.00 91.94 229 VAL A C 1
ATOM 1797 O O . VAL A 1 229 ? -70.121 -19.753 126.917 1.00 91.94 229 VAL A O 1
ATOM 1800 N N . SER A 1 230 ? -72.320 -19.368 127.188 1.00 91.81 230 SER A N 1
ATOM 1801 C CA . SER A 1 230 ? -72.681 -19.589 125.783 1.00 91.81 230 SER A CA 1
ATOM 1802 C C . SER A 1 230 ? -72.003 -18.570 124.860 1.00 91.81 230 SER A C 1
ATOM 1804 O O . SER A 1 230 ? -71.295 -18.960 123.933 1.00 91.81 230 SER A O 1
ATOM 1806 N N . ALA A 1 231 ? -72.124 -17.274 125.159 1.00 92.31 231 ALA A N 1
ATOM 1807 C CA . ALA A 1 231 ? -71.481 -16.197 124.407 1.00 92.31 231 ALA A CA 1
ATOM 1808 C C . ALA A 1 231 ? -69.949 -16.336 124.403 1.00 92.31 231 ALA A C 1
ATOM 1810 O O . ALA A 1 231 ? -69.319 -16.216 123.357 1.00 92.31 231 ALA A O 1
ATOM 1811 N N . LYS A 1 232 ? -69.336 -16.690 125.539 1.00 94.56 232 LYS A N 1
ATOM 1812 C CA . LYS A 1 232 ? -67.891 -16.948 125.649 1.00 94.56 232 LYS A CA 1
ATOM 1813 C C . LYS A 1 232 ? -67.430 -18.137 124.801 1.00 94.56 232 LYS A C 1
ATOM 1815 O O . LYS A 1 232 ? -66.311 -18.123 124.294 1.00 94.56 232 LYS A O 1
ATOM 1820 N N . ASN A 1 233 ? -68.265 -19.160 124.630 1.00 92.88 233 ASN A N 1
ATOM 1821 C CA . ASN A 1 233 ? -67.968 -20.285 123.741 1.00 92.88 233 ASN A CA 1
ATOM 1822 C C . ASN A 1 233 ? -68.202 -19.932 122.260 1.00 92.88 233 ASN A C 1
ATOM 1824 O O . ASN A 1 233 ? -67.437 -20.380 121.410 1.00 92.88 233 ASN A O 1
ATOM 1828 N N . GLN A 1 234 ? -69.190 -19.086 121.953 1.00 94.69 234 GLN A N 1
ATOM 1829 C CA . GLN A 1 234 ? -69.409 -18.549 120.606 1.00 94.69 234 GLN A CA 1
ATOM 1830 C C . GLN A 1 234 ? -68.257 -17.634 120.159 1.00 94.69 234 GLN A C 1
ATOM 1832 O O . GLN A 1 234 ? -67.777 -17.781 119.038 1.00 94.69 234 GLN A O 1
ATOM 1837 N N . ILE A 1 235 ? -67.757 -16.769 121.050 1.00 93.81 235 ILE A N 1
ATOM 1838 C CA . ILE A 1 235 ? -66.570 -15.932 120.816 1.00 93.81 235 ILE A CA 1
ATOM 1839 C C . ILE A 1 235 ? -65.362 -16.813 120.483 1.00 93.81 235 ILE A C 1
ATOM 1841 O O . ILE A 1 235 ? -64.772 -16.631 119.427 1.00 93.81 235 ILE A O 1
ATOM 1845 N N . LYS A 1 236 ? -65.060 -17.844 121.286 1.00 94.69 236 LYS A N 1
ATOM 1846 C CA . LYS A 1 236 ? -63.968 -18.798 120.990 1.00 94.69 236 LYS A CA 1
ATOM 1847 C C . LYS A 1 236 ? -64.095 -19.490 119.632 1.00 94.69 236 LYS A C 1
ATOM 1849 O O . LYS A 1 236 ? -63.088 -19.765 118.984 1.00 94.69 236 LYS A O 1
ATOM 1854 N N . LEU A 1 237 ? -65.318 -19.816 119.211 1.00 94.00 237 LEU A N 1
ATOM 1855 C CA . LEU A 1 237 ? -65.563 -20.427 117.905 1.00 94.00 237 LEU A CA 1
ATOM 1856 C C . LEU A 1 237 ? -65.295 -19.427 116.769 1.00 94.00 237 LEU A C 1
ATOM 1858 O O . LEU A 1 237 ? -64.687 -19.790 115.767 1.00 94.00 237 LEU A O 1
ATOM 1862 N N . GLN A 1 238 ? -65.694 -18.165 116.949 1.00 93.44 238 GLN A N 1
ATOM 1863 C CA . GLN A 1 238 ? -65.401 -17.081 116.011 1.00 93.44 238 GLN A CA 1
ATOM 1864 C C . GLN A 1 238 ? -63.903 -16.748 115.972 1.00 93.44 238 GLN A C 1
ATOM 1866 O O . GLN A 1 238 ? -63.356 -16.622 114.884 1.00 93.44 238 GLN A O 1
ATOM 1871 N N . GLU A 1 239 ? -63.216 -16.694 117.116 1.00 93.50 239 GLU A N 1
ATOM 1872 C CA . GLU A 1 239 ? -61.755 -16.541 117.214 1.00 93.50 239 GLU A CA 1
ATOM 1873 C C . GLU A 1 239 ? -61.022 -17.648 116.436 1.00 93.50 239 GLU A C 1
ATOM 1875 O O . GLU A 1 239 ? -60.100 -17.359 115.677 1.00 93.50 239 GLU A O 1
ATOM 1880 N N . ALA A 1 240 ? -61.458 -18.907 116.563 1.00 93.12 240 ALA A N 1
ATOM 1881 C CA . ALA A 1 240 ? -60.865 -20.037 115.848 1.00 93.12 240 ALA A CA 1
ATOM 1882 C C . ALA A 1 240 ? -61.110 -19.997 114.326 1.00 93.12 240 ALA A C 1
ATOM 1884 O O . ALA A 1 240 ? -60.217 -20.344 113.551 1.00 93.12 240 ALA A O 1
ATOM 1885 N N . GLU A 1 241 ? -62.294 -19.565 113.886 1.00 94.56 241 GLU A N 1
ATOM 1886 C CA . GLU A 1 241 ? -62.619 -19.425 112.460 1.00 94.56 241 GLU A CA 1
ATOM 1887 C C . GLU A 1 241 ? -61.909 -18.203 111.837 1.00 94.56 241 GLU A C 1
ATOM 1889 O O . GLU A 1 241 ? -61.391 -18.300 110.726 1.00 94.56 241 GLU A O 1
ATOM 1894 N N . ILE A 1 242 ? -61.771 -17.096 112.580 1.00 94.62 242 ILE A N 1
ATOM 1895 C CA . ILE A 1 242 ? -60.946 -15.933 112.205 1.00 94.62 242 ILE A CA 1
ATOM 1896 C C . ILE A 1 242 ? -59.473 -16.337 112.083 1.00 94.62 242 ILE A C 1
ATOM 1898 O O . ILE A 1 242 ? -58.835 -16.019 111.089 1.00 94.62 242 ILE A O 1
ATOM 1902 N N . GLU A 1 243 ? -58.926 -17.084 113.041 1.00 94.19 243 GLU A N 1
ATOM 1903 C CA . GLU A 1 243 ? -57.534 -17.556 113.009 1.00 94.19 243 GLU A CA 1
ATOM 1904 C C . GLU A 1 243 ? -57.258 -18.512 111.829 1.00 94.19 243 GLU A C 1
ATOM 1906 O O . GLU A 1 243 ? -56.171 -18.516 111.243 1.00 94.19 243 GLU A O 1
ATOM 1911 N N . LYS A 1 244 ? -58.256 -19.309 111.439 1.00 93.75 244 LYS A N 1
ATOM 1912 C CA . LYS A 1 244 ? -58.227 -20.169 110.250 1.00 93.75 244 LYS A CA 1
ATOM 1913 C C . LYS A 1 244 ? -58.269 -19.355 108.951 1.00 93.75 244 LYS A C 1
ATOM 1915 O O . LYS A 1 244 ? -57.460 -19.616 108.059 1.00 93.75 244 LYS A O 1
ATOM 1920 N N . GLU A 1 245 ? -59.148 -18.361 108.844 1.00 93.31 245 GLU A N 1
ATOM 1921 C CA . GLU A 1 245 ? -59.230 -17.519 107.644 1.00 93.31 245 GLU A CA 1
ATOM 1922 C C . GLU A 1 245 ? -58.048 -16.534 107.549 1.00 93.31 245 GLU A C 1
ATOM 1924 O O . GLU A 1 245 ? -57.560 -16.283 106.452 1.00 93.31 245 GLU A O 1
ATOM 1929 N N . ASN A 1 246 ? -57.472 -16.087 108.673 1.00 93.94 246 ASN A N 1
ATOM 1930 C CA . ASN A 1 246 ? -56.195 -15.362 108.719 1.00 93.94 246 ASN A CA 1
ATOM 1931 C C . ASN A 1 246 ? -55.061 -16.198 108.108 1.00 93.94 246 ASN A C 1
ATOM 1933 O O . ASN A 1 246 ? -54.319 -15.710 107.258 1.00 93.94 246 ASN A O 1
ATOM 1937 N N . LYS A 1 247 ? -54.945 -17.480 108.484 1.00 94.94 247 LYS A N 1
ATOM 1938 C CA . LYS A 1 247 ? -53.964 -18.407 107.890 1.00 94.94 247 LYS A CA 1
ATOM 1939 C C . LYS A 1 247 ? -54.184 -18.606 106.392 1.00 94.94 247 LYS A C 1
ATOM 1941 O O . LYS A 1 247 ? -53.218 -18.640 105.637 1.00 94.94 247 LYS A O 1
ATOM 1946 N N . ARG A 1 248 ? -55.440 -18.694 105.950 1.00 95.06 248 ARG A N 1
ATOM 1947 C CA . ARG A 1 248 ? -55.789 -18.776 104.525 1.00 95.06 248 ARG A CA 1
ATOM 1948 C C . ARG A 1 248 ? -55.442 -17.488 103.772 1.00 95.06 248 ARG A C 1
ATOM 1950 O O . ARG A 1 248 ? -54.880 -17.563 102.687 1.00 95.06 248 ARG A O 1
ATOM 1957 N N . SER A 1 249 ? -55.722 -16.329 104.365 1.00 94.19 249 SER A N 1
ATOM 1958 C CA . SER A 1 249 ? -55.376 -15.008 103.834 1.00 94.19 249 SER A CA 1
ATOM 1959 C C . SER A 1 249 ? -53.860 -14.851 103.678 1.00 94.19 249 SER A C 1
ATOM 1961 O O . SER A 1 249 ? -53.396 -14.455 102.615 1.00 94.19 249 SER A O 1
ATOM 1963 N N . LEU A 1 250 ? -53.073 -15.276 104.674 1.00 94.81 250 LEU A N 1
ATOM 1964 C CA . LEU A 1 250 ? -51.606 -15.287 104.606 1.00 94.81 250 LEU A CA 1
ATOM 1965 C C . LEU A 1 250 ? -51.063 -16.209 103.501 1.00 94.81 250 LEU A C 1
ATOM 1967 O O . LEU A 1 250 ? -50.101 -15.840 102.830 1.00 94.81 250 LEU A O 1
ATOM 1971 N N . LEU A 1 251 ? -51.674 -17.380 103.280 1.00 95.00 251 LEU A N 1
ATOM 1972 C CA . LEU A 1 251 ? -51.305 -18.268 102.168 1.00 95.00 251 LEU A CA 1
ATOM 1973 C C . LEU A 1 251 ? -51.613 -17.624 100.810 1.00 95.00 251 LEU A C 1
ATOM 1975 O O . LEU A 1 251 ? -50.723 -17.537 99.969 1.00 95.00 251 LEU A O 1
ATOM 1979 N N . LEU A 1 252 ? -52.828 -17.095 100.628 1.00 95.25 252 LEU A N 1
ATOM 1980 C CA . LEU A 1 252 ? -53.228 -16.385 99.407 1.00 95.25 252 LEU A CA 1
ATOM 1981 C C . LEU A 1 252 ? -52.357 -15.145 99.151 1.00 95.25 252 LEU A C 1
ATOM 1983 O O . LEU A 1 252 ? -52.008 -14.863 98.010 1.00 95.25 252 LEU A O 1
ATOM 1987 N N . GLN A 1 253 ? -51.954 -14.421 100.198 1.00 95.38 253 GLN A N 1
ATOM 1988 C CA . GLN A 1 253 ? -51.040 -13.285 100.085 1.00 95.38 253 GLN A CA 1
ATOM 1989 C C . GLN A 1 253 ? -49.627 -13.724 99.660 1.00 95.38 253 GLN A C 1
ATOM 1991 O O . GLN A 1 253 ? -48.985 -13.026 98.879 1.00 95.38 253 GLN A O 1
ATOM 1996 N N . GLY A 1 254 ? -49.161 -14.895 100.109 1.00 94.31 254 GLY A N 1
ATOM 1997 C CA . GLY A 1 254 ? -47.927 -15.513 99.615 1.00 94.31 254 GLY A CA 1
ATOM 1998 C C . GLY A 1 254 ? -48.012 -15.913 98.138 1.00 94.31 254 GLY A C 1
ATOM 1999 O O . GLY A 1 254 ? -47.108 -15.595 97.367 1.00 94.31 254 GLY A O 1
ATOM 2000 N N . GLU A 1 255 ? -49.118 -16.540 97.726 1.00 96.06 255 GLU A N 1
ATOM 2001 C CA . GLU A 1 255 ? -49.384 -16.897 96.323 1.00 96.06 255 GLU A CA 1
ATOM 2002 C C . GLU A 1 255 ? -49.452 -15.654 95.418 1.00 96.06 255 GLU A C 1
ATOM 2004 O O . GLU A 1 255 ? -48.880 -15.660 94.328 1.00 96.06 255 GLU A O 1
ATOM 2009 N N . ILE A 1 256 ? -50.082 -14.566 95.882 1.00 95.62 256 ILE A N 1
ATOM 2010 C CA . ILE A 1 256 ? -50.110 -13.272 95.183 1.00 95.62 256 ILE A CA 1
ATOM 2011 C C . ILE A 1 256 ? -48.687 -12.741 94.978 1.00 95.62 256 ILE A C 1
ATOM 2013 O O . ILE A 1 256 ? -48.326 -12.449 93.843 1.00 95.62 256 ILE A O 1
ATOM 2017 N N . VAL A 1 257 ? -47.853 -12.691 96.023 1.00 96.19 257 VAL A N 1
ATOM 2018 C CA . VAL A 1 257 ? -46.467 -12.196 95.912 1.00 96.19 257 VAL A CA 1
ATOM 2019 C C . VAL A 1 257 ? -45.618 -13.067 94.972 1.00 96.19 257 VAL A C 1
ATOM 2021 O O . VAL A 1 257 ? -44.799 -12.540 94.218 1.00 96.19 257 VAL A O 1
ATOM 2024 N N . GLU A 1 258 ? -45.818 -14.390 94.948 1.00 96.06 258 GLU A N 1
ATOM 2025 C CA . GLU A 1 258 ? -45.122 -15.268 93.994 1.00 96.06 258 GLU A CA 1
ATOM 2026 C C . GLU A 1 258 ? -45.588 -15.034 92.543 1.00 96.06 258 GLU A C 1
ATOM 2028 O O . GLU A 1 258 ? -44.773 -15.043 91.616 1.00 96.06 258 GLU A O 1
ATOM 2033 N N . LEU A 1 259 ? -46.886 -14.792 92.327 1.00 96.31 259 LEU 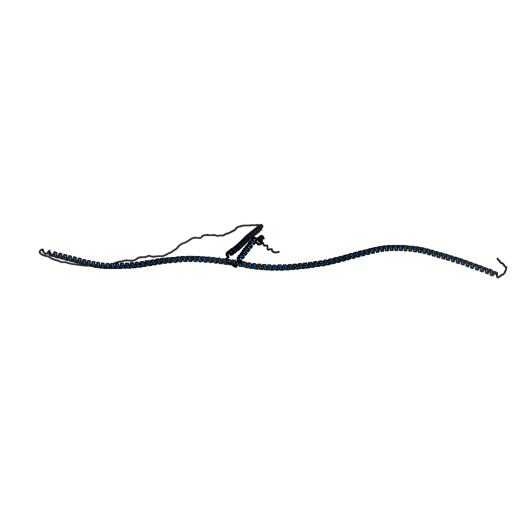A N 1
ATOM 2034 C CA . LEU A 1 259 ? -47.447 -14.463 91.013 1.00 96.31 259 LEU A CA 1
ATOM 2035 C C . LEU A 1 259 ? -47.035 -13.064 90.533 1.00 96.31 259 LEU A C 1
ATOM 2037 O O . LEU A 1 259 ? -46.724 -12.907 89.354 1.00 96.31 259 LEU A O 1
ATOM 2041 N N . GLU A 1 260 ? -46.962 -12.075 91.423 1.00 96.38 260 GLU A N 1
ATOM 2042 C CA . GLU A 1 260 ? -46.432 -10.736 91.140 1.00 96.38 260 GLU A CA 1
ATOM 2043 C C . GLU A 1 260 ? -44.951 -10.802 90.745 1.00 96.38 260 GLU A C 1
ATOM 2045 O O . GLU A 1 260 ? -44.560 -10.238 89.722 1.00 96.38 260 GLU A O 1
ATOM 2050 N N . ALA A 1 261 ? -44.132 -11.560 91.483 1.00 95.88 261 ALA A N 1
ATOM 2051 C CA . ALA A 1 261 ? -42.719 -11.757 91.157 1.00 95.88 261 ALA A CA 1
ATOM 2052 C C . ALA A 1 261 ? -42.518 -12.454 89.796 1.00 95.88 261 ALA A C 1
ATOM 2054 O O . ALA A 1 261 ? -41.651 -12.048 89.015 1.00 95.88 261 ALA A O 1
ATOM 2055 N N . LYS A 1 262 ? -43.341 -13.464 89.476 1.00 97.56 262 LYS A N 1
ATOM 2056 C CA . LYS A 1 262 ? -43.354 -14.117 88.154 1.00 97.56 262 LYS A CA 1
ATOM 2057 C C . LYS A 1 262 ? -43.761 -13.140 87.055 1.00 97.56 262 LYS A C 1
ATOM 2059 O O . LYS A 1 262 ? -43.029 -13.003 86.077 1.00 97.56 262 LYS A O 1
ATOM 2064 N N . LEU A 1 263 ? -44.862 -12.413 87.238 1.00 96.69 263 LEU A N 1
ATOM 2065 C CA . LEU A 1 263 ? -45.346 -11.403 86.296 1.00 96.69 263 LEU A CA 1
ATOM 2066 C C . LEU A 1 263 ? -44.280 -10.332 86.012 1.00 96.69 263 LEU A C 1
ATOM 2068 O O . LEU A 1 263 ? -44.084 -9.962 84.858 1.00 96.69 263 LEU A O 1
ATOM 2072 N N . GLU A 1 264 ? -43.550 -9.870 87.029 1.00 96.31 264 GLU A N 1
ATOM 2073 C CA . GLU A 1 264 ? -42.471 -8.889 86.854 1.00 96.31 264 GLU A CA 1
ATOM 2074 C C . GLU A 1 264 ? -41.227 -9.478 86.161 1.00 96.31 264 GLU A C 1
ATOM 2076 O O . GLU A 1 264 ? -40.509 -8.769 85.455 1.00 96.31 264 GLU A O 1
ATOM 2081 N N . SER A 1 265 ? -40.978 -10.785 86.300 1.00 96.62 265 SER A N 1
ATOM 2082 C CA . SER A 1 265 ? -39.935 -11.480 85.532 1.00 96.62 265 SER A CA 1
ATOM 2083 C C . SER A 1 265 ? -40.315 -11.688 84.058 1.00 96.62 265 SER A C 1
ATOM 2085 O O . SER A 1 265 ? -39.464 -11.536 83.182 1.00 96.62 265 SER A O 1
ATOM 2087 N N . GLU A 1 266 ? -41.592 -11.947 83.765 1.00 97.19 266 GLU A N 1
ATOM 2088 C CA . GLU A 1 266 ? -42.114 -12.071 82.398 1.00 97.19 266 GLU A CA 1
ATOM 2089 C C . GLU A 1 266 ? -42.168 -10.711 81.687 1.00 97.19 266 GLU A C 1
ATOM 2091 O O . GLU A 1 266 ? -41.704 -10.599 80.555 1.00 97.19 266 GLU A O 1
ATOM 2096 N N . LYS A 1 267 ? -42.623 -9.639 82.359 1.00 97.31 267 LYS A N 1
ATOM 2097 C CA . LYS A 1 267 ? -42.545 -8.260 81.828 1.00 97.31 267 LYS A CA 1
ATOM 2098 C C . LYS A 1 267 ? -41.129 -7.897 81.383 1.00 97.31 267 LYS A C 1
ATOM 2100 O O . LYS A 1 267 ? -40.959 -7.298 80.324 1.00 97.31 267 LYS A O 1
ATOM 2105 N N . ARG A 1 268 ? -40.119 -8.265 82.180 1.00 96.94 268 ARG A N 1
ATOM 2106 C CA . ARG A 1 268 ? -38.710 -7.988 81.876 1.00 96.94 268 ARG A CA 1
ATOM 2107 C C . ARG A 1 268 ? -38.234 -8.749 80.641 1.00 96.94 268 ARG A C 1
ATOM 2109 O O . ARG A 1 268 ? -37.673 -8.128 79.750 1.00 96.94 268 ARG A O 1
ATOM 2116 N N . GLN A 1 269 ? -38.536 -10.046 80.540 1.00 97.62 269 GLN A N 1
ATOM 2117 C CA . GLN A 1 269 ? -38.246 -10.838 79.336 1.00 97.62 269 GLN A CA 1
ATOM 2118 C C . GLN A 1 269 ? -38.942 -10.258 78.094 1.00 97.62 269 GLN A C 1
ATOM 2120 O O . GLN A 1 269 ? -38.324 -10.131 77.040 1.00 97.62 269 GLN A O 1
ATOM 2125 N N . VAL A 1 270 ? -40.208 -9.841 78.216 1.00 97.19 270 VAL A N 1
ATOM 2126 C CA . VAL A 1 270 ? -40.941 -9.163 77.135 1.00 97.19 270 VAL A CA 1
ATOM 2127 C C . VAL A 1 270 ? -40.262 -7.847 76.745 1.00 97.19 270 VAL A C 1
ATOM 2129 O O . VAL A 1 270 ? -40.142 -7.577 75.554 1.00 97.19 270 VAL A O 1
ATOM 2132 N N . GLN A 1 271 ? -39.763 -7.055 77.699 1.00 97.19 271 GLN A N 1
ATOM 2133 C CA . GLN A 1 271 ? -39.011 -5.832 77.404 1.00 97.19 271 GLN A CA 1
ATOM 2134 C C . GLN A 1 271 ? -37.661 -6.126 76.723 1.00 97.19 271 GLN A C 1
ATOM 2136 O O . GLN A 1 271 ? -37.359 -5.510 75.705 1.00 97.19 271 GLN A O 1
ATOM 2141 N N . GLU A 1 272 ? -36.883 -7.095 77.212 1.00 97.31 272 GLU A N 1
ATOM 2142 C CA . GLU A 1 272 ? -35.609 -7.524 76.608 1.00 97.31 272 GLU A CA 1
ATOM 2143 C C . GLU A 1 272 ? -35.806 -8.023 75.158 1.00 97.31 272 GLU A C 1
ATOM 2145 O O . GLU A 1 272 ? -35.007 -7.725 74.261 1.00 97.31 272 GLU A O 1
ATOM 2150 N N . LEU A 1 273 ? -36.916 -8.721 74.889 1.00 97.50 273 LEU A N 1
ATOM 2151 C CA . LEU A 1 273 ? -37.334 -9.112 73.539 1.00 97.50 273 LEU A CA 1
ATOM 2152 C C . LEU A 1 273 ? -37.790 -7.909 72.699 1.00 97.50 273 LEU A C 1
ATOM 2154 O O . LEU A 1 273 ? -37.425 -7.822 71.528 1.00 97.50 273 LEU A O 1
ATOM 2158 N N . GLN A 1 274 ? -38.533 -6.960 73.274 1.00 97.44 274 GLN A N 1
ATOM 2159 C CA . GLN A 1 274 ? -38.974 -5.738 72.593 1.00 97.44 274 GLN A CA 1
ATOM 2160 C C . GLN A 1 274 ? -37.776 -4.872 72.162 1.00 97.44 274 GLN A C 1
ATOM 2162 O O . GLN A 1 274 ? -37.741 -4.389 71.031 1.00 97.44 274 GLN A O 1
ATOM 2167 N N . GLU A 1 275 ? -36.771 -4.721 73.029 1.00 96.94 275 GLU A N 1
ATOM 2168 C CA . GLU A 1 275 ? -35.509 -4.018 72.754 1.00 96.94 275 GLU A CA 1
ATOM 2169 C C . GLU A 1 275 ? -34.650 -4.758 71.714 1.00 96.94 275 GLU A C 1
ATOM 2171 O O . GLU A 1 275 ? -34.031 -4.139 70.845 1.00 96.94 275 GLU A O 1
ATOM 2176 N N . SER A 1 276 ? -34.672 -6.093 71.726 1.00 97.88 276 SER A N 1
ATOM 2177 C CA . SER A 1 276 ? -34.046 -6.905 70.675 1.00 97.88 276 SER A CA 1
ATOM 2178 C C . SER A 1 276 ? -34.737 -6.712 69.317 1.00 97.88 276 SER A C 1
ATOM 2180 O O . SER A 1 276 ? -34.066 -6.566 68.294 1.00 97.88 276 SER A O 1
ATOM 2182 N N . ILE A 1 277 ? -36.073 -6.660 69.289 1.00 97.69 277 ILE A N 1
ATOM 2183 C CA . ILE A 1 277 ? -36.869 -6.431 68.073 1.00 97.69 277 ILE A CA 1
ATOM 2184 C C . ILE A 1 277 ? -36.620 -5.030 67.503 1.00 97.69 277 ILE A C 1
ATOM 2186 O O . ILE A 1 277 ? -36.414 -4.901 66.295 1.00 97.69 277 ILE A O 1
ATOM 2190 N N . THR A 1 278 ? -36.602 -3.977 68.329 1.00 97.50 278 THR A N 1
ATOM 2191 C CA . THR A 1 278 ? -36.331 -2.610 67.845 1.00 97.50 278 THR A CA 1
ATOM 2192 C C . THR A 1 278 ? -34.910 -2.481 67.301 1.00 97.50 278 THR A C 1
ATOM 2194 O O . THR A 1 278 ? -34.733 -1.907 66.225 1.00 97.50 278 THR A O 1
ATOM 2197 N N . LYS A 1 279 ? -33.918 -3.098 67.961 1.00 98.19 279 LYS A N 1
ATOM 2198 C CA . LYS A 1 279 ? -32.543 -3.189 67.453 1.00 98.19 279 LYS A CA 1
ATOM 2199 C C . LYS A 1 279 ? -32.482 -3.861 66.077 1.00 98.19 279 LYS A C 1
ATOM 2201 O O . LYS A 1 279 ? -31.965 -3.258 65.140 1.00 98.19 279 LYS A O 1
ATOM 2206 N N . TYR A 1 280 ? -33.022 -5.072 65.925 1.00 98.00 280 TYR A N 1
ATOM 2207 C CA . TYR A 1 280 ? -32.975 -5.774 64.635 1.00 98.00 280 TYR A CA 1
ATOM 2208 C C . TYR A 1 280 ? -33.786 -5.060 63.541 1.00 98.00 280 TYR A C 1
ATOM 2210 O O . TYR A 1 280 ? -33.407 -5.105 62.375 1.00 98.00 280 TYR A O 1
ATOM 2218 N N . THR A 1 281 ? -34.856 -4.343 63.901 1.00 97.94 281 THR A N 1
ATOM 2219 C CA . THR A 1 281 ? -35.623 -3.508 62.960 1.00 97.94 281 THR A CA 1
ATOM 2220 C C . THR A 1 281 ? -34.788 -2.331 62.439 1.00 97.94 281 THR A C 1
ATOM 2222 O O . THR A 1 281 ? -34.827 -2.036 61.244 1.00 97.94 281 THR A O 1
ATOM 2225 N N . ALA A 1 282 ? -33.992 -1.687 63.301 1.00 96.94 282 ALA A N 1
ATOM 2226 C CA . ALA A 1 282 ? -33.051 -0.646 62.887 1.00 96.94 282 ALA A CA 1
ATOM 2227 C C . ALA A 1 282 ? -31.929 -1.219 62.000 1.00 96.94 282 ALA A C 1
ATOM 2229 O O . ALA A 1 282 ? -31.693 -0.705 60.908 1.00 96.94 282 ALA A O 1
ATOM 2230 N N . GLU A 1 283 ? -31.312 -2.335 62.408 1.00 98.12 283 GLU A N 1
ATOM 2231 C CA . GLU A 1 283 ? -30.269 -3.005 61.617 1.00 98.12 283 GLU A CA 1
ATOM 2232 C C . GLU A 1 283 ? -30.776 -3.428 60.225 1.00 98.12 283 GLU A C 1
ATOM 2234 O O . GLU A 1 283 ? -30.048 -3.281 59.245 1.00 98.12 283 GLU A O 1
ATOM 2239 N N . LEU A 1 284 ? -32.025 -3.895 60.100 1.00 98.00 284 LEU A N 1
ATOM 2240 C CA . LEU A 1 284 ? -32.651 -4.188 58.803 1.00 98.00 284 LEU A CA 1
ATOM 2241 C C . LEU A 1 284 ? -32.854 -2.923 57.955 1.00 98.00 284 LEU A C 1
ATOM 2243 O O . LEU A 1 284 ? -32.494 -2.923 56.780 1.00 98.00 284 LEU A O 1
ATOM 2247 N N . SER A 1 285 ? -33.353 -1.830 58.543 1.00 97.56 285 SER A N 1
ATOM 2248 C CA . SER A 1 285 ? -33.528 -0.545 57.847 1.00 97.56 285 SER A CA 1
ATOM 2249 C C . SER A 1 285 ? -32.207 0.009 57.292 1.00 97.56 285 SER A C 1
ATOM 2251 O O . SER A 1 285 ? -32.167 0.507 56.162 1.00 97.56 285 SER A O 1
ATOM 2253 N N . ASP A 1 286 ? -31.112 -0.115 58.046 1.00 97.88 286 ASP A N 1
ATOM 2254 C CA . ASP A 1 286 ? -29.775 0.295 57.601 1.00 97.88 286 ASP A CA 1
ATOM 2255 C C . ASP A 1 286 ? -29.262 -0.584 56.448 1.00 97.88 286 ASP A C 1
ATOM 2257 O O . ASP A 1 286 ? -28.667 -0.080 55.491 1.00 97.88 286 ASP A O 1
ATOM 2261 N N . ARG A 1 287 ? -29.547 -1.894 56.473 1.00 97.62 287 ARG A N 1
ATOM 2262 C CA . ARG A 1 287 ? -29.234 -2.795 55.349 1.00 97.62 287 ARG A CA 1
ATOM 2263 C C . ARG A 1 287 ? -30.074 -2.477 54.114 1.00 97.62 287 ARG A C 1
ATOM 2265 O O . ARG A 1 287 ? -29.523 -2.471 53.019 1.00 97.62 287 ARG A O 1
ATOM 2272 N N . ASP A 1 288 ? -31.350 -2.132 54.265 1.00 98.44 288 ASP A N 1
ATOM 2273 C CA . ASP A 1 288 ? -32.206 -1.707 53.151 1.00 98.44 288 ASP A CA 1
ATOM 2274 C C . ASP A 1 288 ? -31.784 -0.351 52.562 1.00 98.44 288 ASP A C 1
ATOM 2276 O O . ASP A 1 288 ? -31.973 -0.106 51.367 1.00 98.44 288 ASP A O 1
ATOM 2280 N N . LEU A 1 289 ? -31.220 0.558 53.367 1.00 97.81 289 LEU A N 1
ATOM 2281 C CA . LEU A 1 289 ? -30.573 1.784 52.878 1.00 97.81 289 LEU A CA 1
ATOM 2282 C C . LEU A 1 289 ? -29.314 1.456 52.060 1.00 97.81 289 LEU A C 1
ATOM 2284 O O . LEU A 1 289 ? -29.172 1.940 50.935 1.00 97.81 289 LEU A O 1
ATOM 2288 N N . GLU A 1 290 ? -28.444 0.592 52.580 1.00 98.31 290 GLU A N 1
ATOM 2289 C CA . GLU A 1 290 ? -27.199 0.188 51.918 1.00 98.31 290 GLU A CA 1
ATOM 2290 C C . GLU A 1 290 ? -27.450 -0.595 50.616 1.00 98.31 290 GLU A C 1
ATOM 2292 O O . GLU A 1 290 ? -26.831 -0.316 49.589 1.00 98.31 290 GLU A O 1
ATOM 2297 N N . ILE A 1 291 ? -28.427 -1.507 50.602 1.00 98.25 291 ILE A N 1
ATOM 2298 C CA . ILE A 1 291 ? -28.861 -2.226 49.394 1.00 98.25 291 ILE A CA 1
ATOM 2299 C C . ILE A 1 291 ? -29.366 -1.239 48.332 1.00 98.25 291 ILE A C 1
ATOM 2301 O O . ILE A 1 291 ? -29.059 -1.403 47.150 1.00 98.25 291 ILE A O 1
ATOM 2305 N N . ARG A 1 292 ? -30.099 -0.183 48.715 1.00 98.31 292 ARG A N 1
ATOM 2306 C CA . ARG A 1 292 ? -30.524 0.869 47.773 1.00 98.31 292 ARG A CA 1
ATOM 2307 C C . ARG A 1 292 ? -29.345 1.692 47.247 1.00 98.31 292 ARG A C 1
ATOM 2309 O O . ARG A 1 292 ? -29.313 1.960 46.047 1.00 98.31 292 ARG A O 1
ATOM 2316 N N . ARG A 1 293 ? -28.367 2.038 48.095 1.00 98.50 293 ARG A N 1
ATOM 2317 C CA . ARG A 1 293 ? -27.136 2.743 47.686 1.00 98.50 293 ARG A CA 1
ATOM 2318 C C . ARG A 1 293 ? -26.344 1.927 46.660 1.00 98.50 293 ARG A C 1
ATOM 2320 O O . ARG A 1 293 ? -26.069 2.420 45.569 1.00 98.50 293 ARG A O 1
ATOM 2327 N N . LEU A 1 294 ? -26.062 0.662 46.972 1.00 98.25 294 LEU A N 1
ATOM 2328 C CA . LEU A 1 294 ? -25.319 -0.250 46.097 1.00 98.25 294 LEU A CA 1
ATOM 2329 C C . LEU A 1 294 ? -26.044 -0.508 44.767 1.00 98.25 294 LEU A C 1
ATOM 2331 O O . LEU A 1 294 ? -25.403 -0.543 43.719 1.00 98.25 294 LEU A O 1
ATOM 2335 N N . ASN A 1 295 ? -27.378 -0.625 44.771 1.00 98.38 295 ASN A N 1
ATOM 2336 C CA . ASN A 1 295 ? -28.150 -0.736 43.529 1.00 98.38 295 ASN A CA 1
ATOM 2337 C C . ASN A 1 295 ? -28.085 0.543 42.677 1.00 98.38 295 ASN A C 1
ATOM 2339 O O . ASN A 1 295 ? -27.970 0.445 41.456 1.00 98.38 295 ASN A O 1
ATOM 2343 N N . ALA A 1 296 ? -28.122 1.734 43.284 1.00 97.94 296 ALA A N 1
ATOM 2344 C CA . ALA A 1 296 ? -27.966 2.991 42.550 1.00 97.94 296 ALA A CA 1
ATOM 2345 C C . ALA A 1 296 ? -26.561 3.121 41.930 1.00 97.94 296 ALA A C 1
ATOM 2347 O O . ALA A 1 296 ? -26.427 3.510 40.771 1.00 97.94 296 ALA A O 1
ATOM 2348 N N . GLU A 1 297 ? -25.516 2.730 42.662 1.00 98.25 297 GLU A N 1
ATOM 2349 C CA . GLU A 1 297 ? -24.136 2.702 42.160 1.00 98.25 297 GLU A CA 1
ATOM 2350 C C . GLU A 1 297 ? -23.949 1.680 41.029 1.00 98.25 297 GLU A C 1
ATOM 2352 O O . GLU A 1 297 ? -23.339 2.007 40.011 1.00 98.25 297 GLU A O 1
ATOM 2357 N N . LEU A 1 298 ? -24.553 0.492 41.141 1.00 98.25 298 LEU A N 1
ATOM 2358 C CA . LEU A 1 298 ? -24.559 -0.522 40.083 1.00 98.25 298 LEU A CA 1
ATOM 2359 C C . LEU A 1 298 ? -25.269 -0.033 38.808 1.00 98.25 298 LEU A C 1
ATOM 2361 O O . LEU A 1 298 ? -24.767 -0.257 37.706 1.00 98.25 298 LEU A O 1
ATOM 2365 N N . GLN A 1 299 ? -26.404 0.663 38.938 1.00 97.94 299 GLN A N 1
ATOM 2366 C CA . GLN A 1 299 ? -27.115 1.256 37.798 1.00 97.94 299 GLN A CA 1
ATOM 2367 C C . GLN A 1 299 ? -26.306 2.385 37.143 1.00 97.94 299 GLN A C 1
ATOM 2369 O O . GLN A 1 299 ? -26.193 2.421 35.919 1.00 97.94 299 GLN A O 1
ATOM 2374 N N . ASN A 1 300 ? -25.671 3.256 37.935 1.00 98.06 300 ASN A N 1
ATOM 2375 C CA . ASN A 1 300 ? -24.790 4.309 37.421 1.00 98.06 300 ASN A CA 1
ATOM 2376 C C . ASN A 1 300 ? -23.579 3.722 36.673 1.00 98.06 300 ASN A C 1
ATOM 2378 O O . ASN A 1 300 ? -23.278 4.146 35.558 1.00 98.06 300 ASN A O 1
ATOM 2382 N N . ALA A 1 301 ? -22.920 2.704 37.239 1.00 97.75 301 ALA A N 1
ATOM 2383 C CA . ALA A 1 301 ? -21.818 2.003 36.584 1.00 97.75 301 ALA A CA 1
ATOM 2384 C C . ALA A 1 301 ? -22.271 1.317 35.282 1.00 97.75 301 ALA A C 1
ATOM 2386 O O . ALA A 1 301 ? -21.625 1.467 34.247 1.00 97.75 301 ALA A O 1
ATOM 2387 N N . SER A 1 302 ? -23.418 0.628 35.299 1.00 97.62 302 SER A N 1
ATOM 2388 C CA . SER A 1 302 ? -24.009 -0.002 34.110 1.00 97.62 302 SER A CA 1
ATOM 2389 C C . SER A 1 302 ? -24.323 1.018 33.005 1.00 97.62 302 SER A C 1
ATOM 2391 O O . SER A 1 302 ? -24.001 0.781 31.839 1.00 97.62 302 SER A O 1
ATOM 2393 N N . GLY A 1 303 ? -24.875 2.181 33.368 1.00 97.94 303 GLY A N 1
ATOM 2394 C CA . GLY A 1 303 ? -25.130 3.291 32.448 1.00 97.94 303 GLY A CA 1
ATOM 2395 C C . GLY A 1 303 ? -23.853 3.859 31.821 1.00 97.94 303 GLY A C 1
ATOM 2396 O O . GLY A 1 303 ? -23.814 4.072 30.607 1.00 97.94 303 GLY A O 1
ATOM 2397 N N . ASN A 1 304 ? -22.793 4.032 32.617 1.00 98.00 304 ASN A N 1
ATOM 2398 C CA . ASN A 1 304 ? -21.487 4.484 32.132 1.00 98.00 304 ASN A CA 1
ATOM 2399 C C . ASN A 1 304 ? -20.870 3.470 31.158 1.00 98.00 304 ASN A C 1
ATOM 2401 O O . ASN A 1 304 ? -20.545 3.841 30.031 1.00 98.00 304 ASN A O 1
ATOM 2405 N N . PHE A 1 305 ? -20.815 2.182 31.518 1.00 98.12 305 PHE A N 1
ATOM 2406 C CA . PHE A 1 305 ? -20.318 1.130 30.621 1.00 98.12 305 PHE A CA 1
ATOM 2407 C C . PHE A 1 305 ? -21.128 1.033 29.317 1.00 98.12 305 PHE A C 1
ATOM 2409 O O . PHE A 1 305 ? -20.561 0.789 28.253 1.00 98.12 305 PHE A O 1
ATOM 2416 N N . ALA A 1 306 ? -22.447 1.258 29.356 1.00 98.19 306 ALA A N 1
ATOM 2417 C CA . ALA A 1 306 ? -23.283 1.289 28.155 1.00 98.19 306 ALA A CA 1
ATOM 2418 C C . ALA A 1 306 ? -23.000 2.507 27.249 1.00 98.19 306 ALA A C 1
ATOM 2420 O O . ALA A 1 306 ? -23.146 2.412 26.026 1.00 98.19 306 ALA A O 1
ATOM 2421 N N . LEU A 1 307 ? -22.586 3.642 27.824 1.00 98.06 307 LEU A N 1
ATOM 2422 C CA . LEU A 1 307 ? -22.175 4.838 27.086 1.00 98.06 307 LEU A CA 1
ATOM 2423 C C . LEU A 1 307 ? -20.775 4.664 26.480 1.00 98.06 307 LEU A C 1
ATOM 2425 O O . LEU A 1 307 ? -20.604 4.897 25.283 1.00 98.06 307 LEU A O 1
ATOM 2429 N N . GLU A 1 308 ? -19.809 4.183 27.265 1.00 98.25 308 GLU A N 1
ATOM 2430 C CA . GLU A 1 308 ? -18.449 3.862 26.811 1.00 98.25 308 GLU A CA 1
ATOM 2431 C C . GLU A 1 308 ? -18.467 2.819 25.692 1.00 98.25 308 GLU A C 1
ATOM 2433 O O . GLU A 1 308 ? -17.863 3.031 24.640 1.00 98.25 308 GLU A O 1
ATOM 2438 N N . LYS A 1 309 ? -19.243 1.738 25.855 1.00 98.38 309 LYS A N 1
ATOM 2439 C CA . LYS A 1 309 ? -19.455 0.727 24.813 1.00 98.38 309 LYS A CA 1
ATOM 2440 C C . LYS A 1 309 ? -19.935 1.361 23.505 1.00 98.38 309 LYS A C 1
ATOM 2442 O O . LYS A 1 309 ? -19.338 1.108 22.464 1.00 98.38 309 LYS A O 1
ATOM 2447 N N . ARG A 1 310 ? -20.949 2.234 23.552 1.00 98.19 310 ARG A N 1
ATOM 2448 C CA . ARG A 1 310 ? -21.476 2.928 22.362 1.00 98.19 310 ARG A CA 1
ATOM 2449 C C . ARG A 1 310 ? -20.442 3.863 21.721 1.00 98.19 310 ARG A C 1
ATOM 2451 O O . ARG A 1 310 ? -20.410 4.007 20.498 1.00 98.19 310 ARG A O 1
ATOM 2458 N N . GLN A 1 311 ? -19.591 4.502 22.524 1.00 98.50 311 GLN A N 1
ATOM 2459 C CA . GLN A 1 311 ? -18.494 5.341 22.034 1.00 98.50 311 GLN A CA 1
ATOM 2460 C C . GLN A 1 311 ? -17.403 4.504 21.346 1.00 98.50 311 GLN A C 1
ATOM 2462 O O . GLN A 1 311 ? -16.915 4.898 20.283 1.00 98.50 311 GLN A O 1
ATOM 2467 N N . ILE A 1 312 ? -17.060 3.338 21.902 1.00 98.31 312 ILE A N 1
ATOM 2468 C CA . ILE A 1 312 ? -16.135 2.376 21.291 1.00 98.31 312 ILE A CA 1
ATOM 2469 C C . ILE A 1 312 ? -16.731 1.837 19.986 1.00 98.31 312 ILE A C 1
ATOM 2471 O O . ILE A 1 312 ? -16.072 1.922 18.956 1.00 98.31 312 ILE A O 1
ATOM 2475 N N . GLU A 1 313 ? -17.990 1.392 19.983 1.00 98.62 313 GLU A N 1
ATOM 2476 C CA . GLU A 1 313 ? -18.706 0.933 18.782 1.00 98.62 313 GLU A CA 1
ATOM 2477 C C . GLU A 1 313 ? -18.703 2.008 17.678 1.00 98.62 313 GLU A C 1
ATOM 2479 O O . GLU A 1 313 ? -18.308 1.725 16.550 1.00 98.62 313 GLU A O 1
ATOM 2484 N N . SER A 1 314 ? -19.019 3.271 18.002 1.00 97.88 314 SER A N 1
ATOM 2485 C CA . SER A 1 314 ? -18.936 4.390 17.044 1.00 97.88 314 SER A CA 1
ATOM 2486 C C . SER A 1 314 ? -17.522 4.622 16.499 1.00 97.88 314 SER A C 1
ATOM 2488 O O . SER A 1 314 ? -17.361 5.007 15.338 1.00 97.88 314 SER A O 1
ATOM 2490 N N . SER A 1 315 ? -16.497 4.417 17.326 1.00 98.38 315 SER A N 1
ATOM 2491 C CA . SER A 1 315 ? -15.095 4.597 16.936 1.00 98.38 315 SER A CA 1
ATOM 2492 C C . SER A 1 315 ? -14.618 3.452 16.039 1.00 98.38 315 SER A C 1
ATOM 2494 O O . SER A 1 315 ? -13.974 3.701 15.022 1.00 98.38 315 SER A O 1
ATOM 2496 N N . VAL A 1 316 ? -15.010 2.214 16.353 1.00 98.38 316 VAL A N 1
ATOM 2497 C CA . VAL A 1 316 ? -14.760 1.021 15.534 1.00 98.38 316 VAL A CA 1
ATOM 2498 C C . VAL A 1 316 ? -15.446 1.136 14.170 1.00 98.38 316 VAL A C 1
ATOM 2500 O O . VAL A 1 316 ? -14.797 0.860 13.164 1.00 98.38 316 VAL A O 1
ATOM 2503 N N . SER A 1 317 ? -16.692 1.624 14.096 1.00 98.44 317 SER A N 1
ATOM 2504 C CA . SER A 1 317 ? -17.365 1.869 12.808 1.00 98.44 317 SER A CA 1
ATOM 2505 C C . SER A 1 317 ? -16.583 2.843 11.923 1.00 98.44 317 SER A C 1
ATOM 2507 O O . SER A 1 317 ? -16.277 2.513 10.782 1.00 98.44 317 SER A O 1
ATOM 2509 N N . LYS A 1 318 ? -16.165 3.998 12.462 1.00 98.25 318 LYS A N 1
ATOM 2510 C CA . LYS A 1 318 ? -15.374 5.002 11.720 1.00 98.25 318 LYS A CA 1
ATOM 2511 C C . LYS A 1 318 ? -14.018 4.461 11.256 1.00 98.25 318 LYS A C 1
ATOM 2513 O O . LYS A 1 318 ? -13.573 4.761 10.151 1.00 98.25 318 LYS A O 1
ATOM 2518 N N . LEU A 1 319 ? -13.355 3.657 12.091 1.00 98.00 319 LEU A N 1
ATOM 2519 C CA . LEU A 1 319 ? -12.100 2.997 11.725 1.00 98.00 319 LEU A CA 1
ATOM 2520 C C . LEU A 1 319 ? -12.316 1.927 10.645 1.00 98.00 319 LEU A C 1
ATOM 2522 O O . LEU A 1 319 ? -11.484 1.807 9.753 1.00 98.00 319 LEU A O 1
ATOM 2526 N N . SER A 1 320 ? -13.437 1.201 10.672 1.00 98.00 320 SER A N 1
ATOM 2527 C CA . SER A 1 320 ? -13.802 0.219 9.644 1.00 98.00 320 SER A CA 1
ATOM 2528 C C . SER A 1 320 ? -14.146 0.878 8.301 1.00 98.00 320 SER A C 1
ATOM 2530 O O . SER A 1 320 ? -13.660 0.433 7.264 1.00 98.00 320 SER A O 1
ATOM 2532 N N . GLU A 1 321 ? -14.893 1.986 8.309 1.00 98.06 321 GLU A N 1
ATOM 2533 C CA . GLU A 1 321 ? -15.153 2.815 7.121 1.00 98.06 321 GLU A CA 1
ATOM 2534 C C . GLU A 1 321 ? -13.843 3.340 6.507 1.00 98.06 321 GLU A C 1
ATOM 2536 O O . GLU A 1 321 ? -13.625 3.223 5.300 1.00 98.06 321 GLU A O 1
ATOM 2541 N N . SER A 1 322 ? -12.933 3.848 7.348 1.00 97.94 322 SER A N 1
ATOM 2542 C CA . SER A 1 322 ? -11.600 4.302 6.932 1.00 97.94 322 SER A CA 1
ATOM 2543 C C . SER A 1 322 ? -10.743 3.162 6.362 1.00 97.94 322 SER A C 1
ATOM 2545 O O . SER A 1 322 ? -10.123 3.319 5.309 1.00 97.94 322 SER A O 1
ATOM 2547 N N . LEU A 1 323 ? -10.760 1.983 6.996 1.00 98.12 323 LEU A N 1
ATOM 2548 C CA . LEU A 1 323 ? -10.071 0.784 6.510 1.00 98.12 323 LEU A CA 1
ATOM 2549 C C . LEU A 1 323 ? -10.553 0.406 5.102 1.00 98.12 323 LEU A C 1
ATOM 2551 O O . LEU A 1 323 ? -9.730 0.213 4.214 1.00 98.12 323 LEU A O 1
ATOM 2555 N N . ILE A 1 324 ? -11.871 0.362 4.878 1.00 98.25 324 ILE A N 1
ATOM 2556 C CA . ILE A 1 324 ? -12.476 0.036 3.575 1.00 98.25 324 ILE A CA 1
ATOM 2557 C C . ILE A 1 324 ? -12.102 1.080 2.508 1.00 98.25 324 ILE A C 1
ATOM 2559 O O . ILE A 1 324 ? -11.826 0.721 1.361 1.00 98.25 324 ILE A O 1
ATOM 2563 N N . PHE A 1 325 ? -12.039 2.363 2.872 1.00 98.38 325 PHE A N 1
ATOM 2564 C CA . PHE A 1 325 ? -11.574 3.423 1.974 1.00 98.38 325 PHE A CA 1
ATOM 2565 C C . PHE A 1 325 ? -10.093 3.254 1.588 1.00 98.38 325 PHE A C 1
ATOM 2567 O O . PHE A 1 325 ? -9.747 3.331 0.406 1.00 98.38 325 PHE A O 1
ATOM 2574 N N . HIS A 1 326 ? -9.215 2.977 2.555 1.00 97.69 326 HIS A N 1
ATOM 2575 C CA . HIS A 1 326 ? -7.791 2.760 2.294 1.00 97.69 326 HIS A CA 1
ATOM 2576 C C . HIS A 1 326 ? -7.525 1.464 1.509 1.00 97.69 326 HIS A C 1
ATOM 2578 O O . HIS A 1 326 ? -6.733 1.482 0.571 1.00 97.69 326 HIS A O 1
ATOM 2584 N N . GLU A 1 327 ? -8.243 0.381 1.809 1.00 98.50 327 GLU A N 1
ATOM 2585 C CA . GLU A 1 327 ? -8.264 -0.883 1.056 1.00 98.50 327 GLU A CA 1
ATOM 2586 C C . GLU A 1 327 ? -8.615 -0.653 -0.428 1.00 98.50 327 GLU A C 1
ATOM 2588 O O . GLU A 1 327 ? -7.925 -1.140 -1.329 1.00 98.50 327 GLU A O 1
ATOM 2593 N N . ALA A 1 328 ? -9.654 0.145 -0.705 1.00 98.00 328 ALA A N 1
ATOM 2594 C CA . ALA A 1 328 ? -10.039 0.515 -2.067 1.00 98.00 328 ALA A CA 1
ATOM 2595 C C . ALA A 1 328 ? -8.967 1.373 -2.766 1.00 98.00 328 ALA A C 1
ATOM 2597 O O . ALA A 1 328 ? -8.647 1.133 -3.932 1.00 98.00 328 ALA A O 1
ATOM 2598 N N . ARG A 1 329 ? -8.363 2.331 -2.050 1.00 98.62 329 ARG A N 1
ATOM 2599 C CA . ARG A 1 329 ? -7.295 3.200 -2.574 1.00 98.62 329 ARG A CA 1
ATOM 2600 C C . ARG A 1 329 ? -5.999 2.436 -2.872 1.00 98.62 329 ARG A C 1
ATOM 2602 O O . ARG A 1 329 ? -5.326 2.755 -3.849 1.00 98.62 329 ARG A O 1
ATOM 2609 N N . ILE A 1 330 ? -5.663 1.416 -2.080 1.00 98.12 330 ILE A N 1
ATOM 2610 C CA . ILE A 1 330 ? -4.531 0.512 -2.342 1.00 98.12 330 ILE A CA 1
ATOM 2611 C C . ILE A 1 330 ? -4.773 -0.269 -3.638 1.00 98.12 330 ILE A C 1
ATOM 2613 O O . ILE A 1 330 ? -3.902 -0.293 -4.504 1.00 98.12 330 ILE A O 1
ATOM 2617 N N . LYS A 1 331 ? -5.974 -0.835 -3.817 1.00 98.44 331 LYS A N 1
ATOM 2618 C CA . LYS A 1 331 ? -6.361 -1.552 -5.044 1.00 98.44 331 LYS A CA 1
ATOM 2619 C C . LYS A 1 331 ? -6.336 -0.653 -6.283 1.00 98.44 331 LYS A C 1
ATOM 2621 O O . LYS A 1 331 ? -5.815 -1.059 -7.318 1.00 98.44 331 LYS A O 1
ATOM 2626 N N . GLU A 1 332 ? -6.822 0.583 -6.177 1.00 98.38 332 GLU A N 1
ATOM 2627 C CA . GLU A 1 332 ? -6.721 1.580 -7.250 1.00 98.38 332 GLU A CA 1
ATOM 2628 C C . GLU A 1 332 ? -5.254 1.824 -7.652 1.00 98.38 332 GLU A C 1
ATOM 2630 O O . GLU A 1 332 ? -4.896 1.663 -8.821 1.00 98.38 332 GLU A O 1
ATOM 2635 N N . LEU A 1 333 ? -4.387 2.145 -6.684 1.00 97.38 333 LEU A N 1
ATOM 2636 C CA . LEU A 1 333 ? -2.964 2.400 -6.925 1.00 97.38 333 LEU A CA 1
ATOM 2637 C C . LEU A 1 333 ? -2.231 1.168 -7.478 1.00 97.38 333 LEU A C 1
ATOM 2639 O O . LEU A 1 333 ? -1.377 1.318 -8.349 1.00 97.38 333 LEU A O 1
ATOM 2643 N N . GLN A 1 334 ? -2.595 -0.044 -7.048 1.00 98.56 334 GLN A N 1
ATOM 2644 C CA . GLN A 1 334 ? -2.059 -1.281 -7.615 1.00 98.56 334 GLN A CA 1
ATOM 2645 C C . GLN A 1 334 ? -2.366 -1.383 -9.119 1.00 98.56 334 GLN A C 1
ATOM 2647 O O . GLN A 1 334 ? -1.440 -1.558 -9.909 1.00 98.56 334 GLN A O 1
ATOM 2652 N N . THR A 1 335 ? -3.623 -1.181 -9.538 1.00 97.62 335 THR A N 1
ATOM 2653 C CA . THR A 1 335 ? -3.984 -1.227 -10.973 1.00 97.62 335 THR A CA 1
ATOM 2654 C C . THR A 1 335 ? -3.296 -0.133 -11.801 1.00 97.62 335 THR A C 1
ATOM 2656 O O . THR A 1 335 ? -2.982 -0.339 -12.975 1.00 97.62 335 THR A O 1
ATOM 2659 N N . GLN A 1 336 ? -2.997 1.024 -11.195 1.00 98.44 336 GLN A N 1
ATOM 2660 C CA . GLN A 1 336 ? -2.211 2.084 -11.837 1.00 98.44 336 GLN A CA 1
ATOM 2661 C C . GLN A 1 336 ? -0.745 1.662 -12.021 1.00 98.44 336 GLN A C 1
ATOM 2663 O O . GLN A 1 336 ? -0.196 1.836 -13.109 1.00 98.44 336 GLN A O 1
ATOM 2668 N N . CYS A 1 337 ? -0.126 1.047 -11.008 1.00 97.31 337 CYS A N 1
ATOM 2669 C CA . CYS A 1 337 ? 1.225 0.488 -11.102 1.00 97.31 337 CYS A CA 1
ATOM 2670 C C . CYS A 1 337 ? 1.327 -0.634 -12.149 1.00 97.31 337 CYS A C 1
ATOM 2672 O O . CYS A 1 337 ? 2.280 -0.649 -12.927 1.00 97.31 337 CYS A O 1
ATOM 2674 N N . GLU A 1 338 ? 0.343 -1.533 -12.218 1.00 98.31 338 GLU A N 1
ATOM 2675 C CA . GLU A 1 338 ? 0.268 -2.603 -13.225 1.00 98.31 338 GLU A CA 1
ATOM 2676 C C . GLU A 1 338 ? 0.172 -2.024 -14.650 1.00 98.31 338 GLU A C 1
ATOM 2678 O O . GLU A 1 338 ? 0.968 -2.376 -15.524 1.00 98.31 338 GLU A O 1
ATOM 2683 N N . SER A 1 339 ? -0.720 -1.049 -14.867 1.00 98.00 339 SER A N 1
ATOM 2684 C CA . SER A 1 339 ? -0.861 -0.338 -16.147 1.00 98.00 339 SER A CA 1
ATOM 2685 C C . SER A 1 339 ? 0.415 0.405 -16.569 1.00 98.00 339 SER A C 1
ATOM 2687 O O . SER A 1 339 ? 0.794 0.385 -17.744 1.00 98.00 339 SER A O 1
ATOM 2689 N N . LEU A 1 340 ? 1.116 1.044 -15.626 1.00 98.06 340 LEU A N 1
ATOM 2690 C CA . LEU A 1 340 ? 2.393 1.712 -15.897 1.00 98.06 340 LEU A CA 1
ATOM 2691 C C . LEU A 1 340 ? 3.516 0.708 -16.195 1.00 98.06 340 LEU A C 1
ATOM 2693 O O . LEU A 1 340 ? 4.332 0.958 -17.083 1.00 98.06 340 LEU A O 1
ATOM 2697 N N . ALA A 1 341 ? 3.543 -0.445 -15.522 1.00 98.31 341 ALA A N 1
ATOM 2698 C CA . ALA A 1 341 ? 4.514 -1.502 -15.788 1.00 98.31 341 ALA A CA 1
ATOM 2699 C C . ALA A 1 341 ? 4.356 -2.083 -17.205 1.00 98.31 341 ALA A C 1
ATOM 2701 O O . ALA A 1 341 ? 5.355 -2.238 -17.914 1.00 98.31 341 ALA A O 1
ATOM 2702 N N . ASP A 1 342 ? 3.124 -2.335 -17.663 1.00 97.94 342 ASP A N 1
ATOM 2703 C CA . ASP A 1 342 ? 2.877 -2.787 -19.038 1.00 97.94 342 ASP A C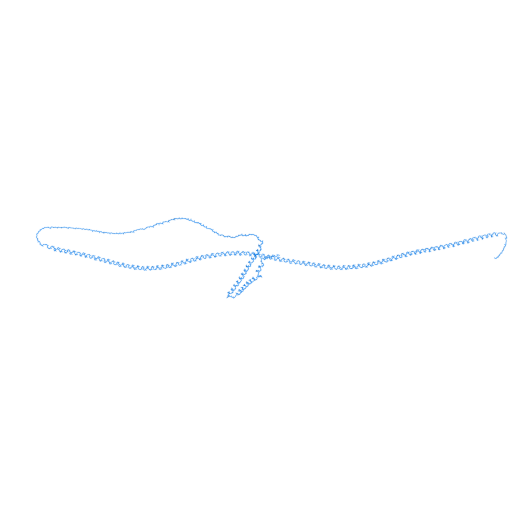A 1
ATOM 2704 C C . ASP A 1 342 ? 3.173 -1.694 -20.084 1.00 97.94 342 ASP A C 1
ATOM 2706 O O . ASP A 1 342 ? 3.708 -2.006 -21.150 1.00 97.94 342 ASP A O 1
ATOM 2710 N N . GLN A 1 343 ? 2.940 -0.410 -19.782 1.00 98.38 343 GLN A N 1
ATOM 2711 C CA . GLN A 1 343 ? 3.368 0.702 -20.650 1.00 98.38 343 GLN A CA 1
ATOM 2712 C C . GLN A 1 343 ? 4.899 0.789 -20.777 1.00 98.38 343 GLN A C 1
ATOM 2714 O O . GLN A 1 343 ? 5.417 0.911 -21.890 1.00 98.38 343 GLN A O 1
ATOM 2719 N N . ILE A 1 344 ? 5.639 0.662 -19.669 1.00 97.88 344 ILE A N 1
ATOM 2720 C CA . ILE A 1 344 ? 7.113 0.629 -19.666 1.00 97.88 344 ILE A CA 1
ATOM 2721 C C . ILE A 1 344 ? 7.626 -0.584 -20.453 1.00 97.88 344 ILE A C 1
ATOM 2723 O O . ILE A 1 344 ? 8.542 -0.459 -21.267 1.00 97.88 344 ILE A O 1
ATOM 2727 N N . LYS A 1 345 ? 7.017 -1.756 -20.257 1.00 98.31 345 LYS A N 1
ATOM 2728 C CA . LYS A 1 345 ? 7.334 -2.995 -20.980 1.00 98.31 345 LYS A CA 1
ATOM 2729 C C . LYS A 1 345 ? 7.096 -2.853 -22.484 1.00 98.31 345 LYS A C 1
ATOM 2731 O O . LYS A 1 345 ? 7.993 -3.189 -23.256 1.00 98.31 345 LYS A O 1
ATOM 2736 N N . LYS A 1 346 ? 5.953 -2.288 -22.894 1.00 98.19 346 LYS A N 1
ATOM 2737 C CA . LYS A 1 346 ? 5.633 -1.985 -24.296 1.00 98.19 346 LYS A CA 1
ATOM 2738 C C . LYS A 1 346 ? 6.653 -1.019 -24.911 1.00 98.19 346 LYS A C 1
ATOM 2740 O O . LYS A 1 346 ? 7.261 -1.354 -25.927 1.00 98.19 346 LYS A O 1
ATOM 2745 N N . SER A 1 347 ? 6.904 0.117 -24.260 1.00 96.62 347 SER A N 1
ATOM 2746 C CA . SER A 1 347 ? 7.873 1.118 -24.728 1.00 96.62 347 SER A CA 1
ATOM 2747 C C . SER A 1 347 ? 9.290 0.539 -24.838 1.00 96.62 347 SER A C 1
ATOM 2749 O O . SER A 1 347 ? 10.018 0.837 -25.785 1.00 96.62 347 SER A O 1
ATOM 2751 N N . LYS A 1 348 ? 9.672 -0.366 -23.926 1.00 97.88 348 LYS A N 1
ATOM 2752 C CA . LYS A 1 348 ? 10.947 -1.091 -23.989 1.00 97.88 348 LYS A CA 1
ATOM 2753 C C . LYS A 1 348 ? 11.025 -2.042 -25.189 1.00 97.88 348 LYS A C 1
ATOM 2755 O O . LYS A 1 348 ? 12.078 -2.096 -25.818 1.00 97.88 348 LYS A O 1
ATOM 2760 N N . SER A 1 349 ? 9.953 -2.761 -25.537 1.00 96.31 349 SER A N 1
ATOM 2761 C CA . SER A 1 349 ? 9.927 -3.566 -26.772 1.00 96.31 349 SER A CA 1
ATOM 2762 C C . SER A 1 349 ? 9.995 -2.704 -28.035 1.00 96.31 349 SER A C 1
ATOM 2764 O O . SER A 1 349 ? 10.823 -2.987 -28.897 1.00 96.31 349 SER A O 1
ATOM 2766 N N . GLU A 1 350 ? 9.214 -1.620 -28.108 1.00 98.00 350 GLU A N 1
ATOM 2767 C CA . GLU A 1 350 ? 9.215 -0.682 -29.243 1.00 98.00 350 GLU A CA 1
ATOM 2768 C C . GLU A 1 350 ? 10.597 -0.040 -29.434 1.00 98.00 350 GLU A C 1
ATOM 2770 O O . GLU A 1 350 ? 11.098 0.049 -30.554 1.00 98.00 350 GLU A O 1
ATOM 2775 N N . LYS A 1 351 ? 11.272 0.335 -28.337 1.00 98.00 351 LYS A N 1
ATOM 2776 C CA . LYS A 1 351 ? 12.651 0.833 -28.376 1.00 98.00 351 LYS A CA 1
ATOM 2777 C C . LYS A 1 351 ? 13.622 -0.190 -28.975 1.00 98.00 351 LYS A C 1
ATOM 2779 O O . LYS A 1 351 ? 14.381 0.167 -29.869 1.00 98.00 351 LYS A O 1
ATOM 2784 N N . VAL A 1 352 ? 13.595 -1.443 -28.517 1.00 97.81 352 VAL A N 1
ATOM 2785 C CA . VAL A 1 352 ? 14.515 -2.486 -29.013 1.00 97.81 352 VAL A CA 1
ATOM 2786 C C . VAL A 1 352 ? 14.216 -2.855 -30.476 1.00 97.81 352 VAL A C 1
ATOM 2788 O O . VAL A 1 352 ? 15.120 -3.237 -31.217 1.00 97.81 352 VAL A O 1
ATOM 2791 N N . GLU A 1 353 ? 12.970 -2.717 -30.930 1.00 97.44 353 GLU A N 1
ATOM 2792 C CA . GLU A 1 353 ? 12.608 -2.858 -32.345 1.00 97.44 353 GLU A CA 1
ATOM 2793 C C . GLU A 1 353 ? 13.140 -1.692 -33.197 1.00 97.44 353 GLU A C 1
ATOM 2795 O O . GLU A 1 353 ? 13.758 -1.930 -34.235 1.00 97.44 353 GLU A O 1
ATOM 2800 N N . MET A 1 354 ? 13.018 -0.445 -32.726 1.00 97.12 354 MET A N 1
ATOM 2801 C CA . MET A 1 354 ? 13.639 0.717 -33.377 1.00 97.12 354 MET A CA 1
ATOM 2802 C C . MET A 1 354 ? 15.172 0.609 -33.433 1.00 97.12 354 MET A C 1
ATOM 2804 O O . MET A 1 354 ? 15.754 0.891 -34.477 1.00 97.12 354 MET A O 1
ATOM 2808 N N . GLU A 1 355 ? 15.824 0.150 -32.360 1.00 97.44 355 GLU A N 1
ATOM 2809 C CA . GLU A 1 355 ? 17.280 -0.072 -32.320 1.00 97.44 355 GLU A CA 1
ATOM 2810 C C . GLU A 1 355 ? 17.726 -1.133 -33.344 1.00 97.44 355 GLU A C 1
ATOM 2812 O O . GLU A 1 355 ? 18.721 -0.930 -34.041 1.00 97.44 355 GLU A O 1
ATOM 2817 N N . ARG A 1 356 ? 16.964 -2.226 -33.518 1.00 97.75 356 ARG A N 1
ATOM 2818 C CA . ARG A 1 356 ? 17.227 -3.221 -34.579 1.00 97.75 356 ARG A CA 1
ATOM 2819 C C . ARG A 1 356 ? 17.060 -2.641 -35.979 1.00 97.75 356 ARG A C 1
ATOM 2821 O O . ARG A 1 356 ? 17.905 -2.891 -36.832 1.00 97.75 356 ARG A O 1
ATOM 2828 N N . ASN A 1 357 ? 16.001 -1.867 -36.214 1.00 97.25 357 ASN A N 1
ATOM 2829 C CA . ASN A 1 357 ? 15.752 -1.244 -37.515 1.00 97.25 357 ASN A CA 1
ATOM 2830 C C . ASN A 1 357 ? 16.837 -0.209 -37.862 1.00 97.25 357 ASN A C 1
ATOM 2832 O O . ASN A 1 357 ? 17.274 -0.137 -39.009 1.00 97.25 357 ASN A O 1
ATOM 2836 N N . GLN A 1 358 ? 17.324 0.546 -36.872 1.00 96.38 358 GLN A N 1
ATOM 2837 C CA . GLN A 1 358 ? 18.435 1.480 -37.045 1.00 96.38 358 GLN A CA 1
ATOM 2838 C C . GLN A 1 358 ? 19.751 0.759 -37.373 1.00 96.38 358 GLN A C 1
ATOM 2840 O O . GLN A 1 358 ? 20.461 1.186 -38.283 1.00 96.38 358 GLN A O 1
ATOM 2845 N N . GLU A 1 359 ? 20.075 -0.334 -36.677 1.00 97.44 359 GLU A N 1
ATOM 2846 C CA . GLU A 1 359 ? 21.294 -1.100 -36.962 1.00 97.44 359 GLU A CA 1
ATOM 2847 C C . GLU A 1 359 ? 21.213 -1.813 -38.324 1.00 97.44 359 GLU A C 1
ATOM 2849 O O . GLU A 1 359 ? 22.193 -1.816 -39.061 1.00 97.44 359 GLU A O 1
ATOM 2854 N N . ALA A 1 360 ? 20.041 -2.322 -38.722 1.00 97.31 360 ALA A N 1
ATOM 2855 C CA . ALA A 1 360 ? 19.829 -2.907 -40.049 1.00 97.31 360 ALA A CA 1
ATOM 2856 C C . ALA A 1 360 ? 20.029 -1.888 -41.189 1.00 97.31 360 ALA A C 1
ATOM 2858 O O . ALA A 1 360 ? 20.693 -2.196 -42.178 1.00 97.31 360 ALA A O 1
ATOM 2859 N N . LEU A 1 361 ? 19.520 -0.657 -41.040 1.00 97.56 361 LEU A N 1
ATOM 2860 C CA . LEU A 1 361 ? 19.776 0.433 -41.994 1.00 97.56 361 LEU A CA 1
ATOM 2861 C C . LEU A 1 361 ? 21.259 0.825 -42.036 1.00 97.56 361 LEU A C 1
ATOM 2863 O O . LEU A 1 361 ? 21.804 1.061 -43.110 1.00 97.56 361 LEU A O 1
ATOM 2867 N N . LYS A 1 362 ? 21.927 0.856 -40.878 1.00 98.12 362 LYS A N 1
ATOM 2868 C CA . LYS A 1 362 ? 23.364 1.142 -40.769 1.00 98.12 362 LYS A CA 1
ATOM 2869 C C . LYS A 1 362 ? 24.233 0.063 -41.424 1.00 98.12 362 LYS A C 1
ATOM 2871 O O . LYS A 1 362 ? 25.234 0.417 -42.035 1.00 98.12 362 LYS A O 1
ATOM 2876 N N . ILE A 1 363 ? 23.847 -1.212 -41.334 1.00 97.50 363 ILE A N 1
ATOM 2877 C CA . ILE A 1 363 ? 24.492 -2.309 -42.072 1.00 97.50 363 ILE A CA 1
ATOM 2878 C C . ILE A 1 363 ? 24.279 -2.116 -43.578 1.00 97.50 363 ILE A C 1
ATOM 2880 O O . ILE A 1 363 ? 25.261 -2.032 -44.303 1.00 97.50 363 ILE A O 1
ATOM 2884 N N . SER A 1 364 ? 23.037 -1.903 -44.033 1.00 97.88 364 SER A N 1
ATOM 2885 C CA . SER A 1 364 ? 22.739 -1.668 -45.458 1.00 97.88 364 SER A CA 1
ATOM 2886 C C . SER A 1 364 ? 23.553 -0.512 -46.052 1.00 97.88 364 SER A C 1
ATOM 2888 O O . SER A 1 364 ? 24.122 -0.657 -47.126 1.00 97.88 364 SER A O 1
ATOM 2890 N N . TRP A 1 365 ? 23.659 0.622 -45.350 1.00 97.69 365 TRP A N 1
ATOM 2891 C CA . TRP A 1 365 ? 24.469 1.753 -45.815 1.00 97.69 365 TRP A CA 1
ATOM 2892 C C . TRP A 1 365 ? 25.974 1.477 -45.776 1.00 97.69 365 TRP A C 1
ATOM 2894 O O . TRP A 1 365 ? 26.710 2.063 -46.565 1.00 97.69 365 TRP A O 1
ATOM 2904 N N . GLN A 1 366 ? 26.451 0.618 -44.872 1.00 98.38 366 GLN A N 1
ATOM 2905 C CA . GLN A 1 366 ? 27.849 0.191 -44.856 1.00 98.38 366 GLN A CA 1
ATOM 2906 C C . GLN A 1 366 ? 28.151 -0.715 -46.058 1.00 98.38 366 GLN A C 1
ATOM 2908 O O . GLN A 1 366 ? 29.155 -0.491 -46.732 1.00 98.38 366 GLN A O 1
ATOM 2913 N N . ASP A 1 367 ? 27.253 -1.654 -46.368 1.00 97.69 367 ASP A N 1
ATOM 2914 C CA . ASP A 1 367 ? 27.337 -2.528 -47.542 1.00 97.69 367 ASP A CA 1
ATOM 2915 C C . ASP A 1 367 ? 27.305 -1.704 -48.849 1.00 97.69 367 ASP A C 1
ATOM 2917 O O . ASP A 1 367 ? 28.169 -1.883 -49.709 1.00 97.69 367 ASP A O 1
ATOM 2921 N N . ASP A 1 368 ? 26.390 -0.729 -48.969 1.00 97.88 368 ASP A N 1
ATOM 2922 C CA . ASP A 1 368 ? 26.328 0.221 -50.097 1.00 97.88 368 ASP A CA 1
ATOM 2923 C C . ASP A 1 368 ? 27.644 1.014 -50.250 1.00 97.88 368 ASP A C 1
ATOM 2925 O O . ASP A 1 368 ? 28.174 1.177 -51.353 1.00 97.88 368 ASP A O 1
ATOM 2929 N N . ILE A 1 369 ? 28.196 1.512 -49.137 1.00 98.12 369 ILE A N 1
ATOM 2930 C CA . ILE A 1 369 ? 29.453 2.275 -49.110 1.00 98.12 369 ILE A CA 1
ATOM 2931 C C . ILE A 1 369 ? 30.643 1.408 -49.538 1.00 98.12 369 ILE A C 1
ATOM 2933 O O . ILE A 1 369 ? 31.518 1.896 -50.257 1.00 98.12 369 ILE A O 1
ATOM 2937 N N . ASP A 1 370 ? 30.710 0.154 -49.096 1.00 97.75 370 ASP A N 1
ATOM 2938 C CA . ASP A 1 370 ? 31.817 -0.745 -49.424 1.00 97.75 370 ASP A CA 1
ATOM 2939 C C . ASP A 1 370 ? 31.718 -1.276 -50.864 1.00 97.75 370 ASP A C 1
ATOM 2941 O O . ASP A 1 370 ? 32.739 -1.330 -51.552 1.00 97.75 370 ASP A O 1
ATOM 2945 N N . HIS A 1 371 ? 30.508 -1.504 -51.384 1.00 98.00 371 HIS A N 1
ATOM 2946 C CA . HIS A 1 371 ? 30.275 -1.774 -52.807 1.00 98.00 371 HIS A CA 1
ATOM 2947 C C . HIS A 1 371 ? 30.748 -0.613 -53.704 1.00 98.00 371 HIS A C 1
ATOM 2949 O O . HIS A 1 371 ? 31.484 -0.831 -54.668 1.00 98.00 371 HIS A O 1
ATOM 2955 N N . VAL A 1 372 ? 30.411 0.638 -53.362 1.00 97.62 372 VAL A N 1
ATOM 2956 C CA . VAL A 1 372 ? 30.856 1.822 -54.125 1.00 97.62 372 VAL A CA 1
ATOM 2957 C C . VAL A 1 372 ? 32.378 2.028 -54.043 1.00 97.62 372 VAL A C 1
ATOM 2959 O O . VAL A 1 372 ? 32.987 2.501 -55.007 1.00 97.62 372 VAL A O 1
ATOM 2962 N N . LYS A 1 373 ? 33.035 1.644 -52.936 1.00 97.94 373 LYS A N 1
ATOM 2963 C CA . LYS A 1 373 ? 34.510 1.611 -52.864 1.00 97.94 373 LYS A CA 1
ATOM 2964 C C . LYS A 1 373 ? 35.101 0.563 -53.803 1.00 97.94 373 LYS A C 1
ATOM 2966 O O . LYS A 1 373 ? 36.099 0.857 -54.456 1.00 97.94 373 LYS A O 1
ATOM 2971 N N . GLU A 1 374 ? 34.509 -0.628 -53.875 1.00 97.19 374 GLU A N 1
ATOM 2972 C CA . GLU A 1 374 ? 34.968 -1.700 -54.763 1.00 97.19 374 GLU A CA 1
ATOM 2973 C C . GLU A 1 374 ? 34.856 -1.279 -56.237 1.00 97.19 374 GLU A C 1
ATOM 2975 O O . GLU A 1 374 ? 35.859 -1.319 -56.955 1.00 97.19 374 GLU A O 1
ATOM 2980 N N . GLU A 1 375 ? 33.708 -0.732 -56.661 1.00 97.44 375 GLU A N 1
ATOM 2981 C CA . GLU A 1 375 ? 33.552 -0.165 -58.009 1.00 97.44 375 GLU A CA 1
ATOM 2982 C C . GLU A 1 375 ? 34.591 0.928 -58.308 1.00 97.44 375 GLU A C 1
ATOM 2984 O O . GLU A 1 375 ? 35.164 0.967 -59.402 1.00 97.44 375 GLU A O 1
ATOM 2989 N N . LEU A 1 376 ? 34.855 1.825 -57.350 1.00 97.75 376 LEU A N 1
ATOM 2990 C CA . LEU A 1 376 ? 35.846 2.893 -57.500 1.00 97.75 376 LEU A CA 1
ATOM 2991 C C . LEU A 1 376 ? 37.271 2.332 -57.633 1.00 97.75 376 LEU A C 1
ATOM 2993 O O . LEU A 1 376 ? 38.049 2.825 -58.453 1.00 97.75 376 LEU A O 1
ATOM 2997 N N . CYS A 1 377 ? 37.614 1.284 -56.881 1.00 97.12 377 CYS A N 1
ATOM 2998 C CA . CYS A 1 377 ? 38.878 0.564 -57.023 1.00 97.12 377 CYS A CA 1
ATOM 2999 C C . CYS A 1 377 ? 39.018 -0.077 -58.413 1.00 97.12 377 CYS A C 1
ATOM 3001 O O . CYS A 1 377 ? 40.066 0.088 -59.041 1.00 97.12 377 CYS A O 1
ATOM 3003 N N . GLU A 1 378 ? 37.971 -0.717 -58.946 1.00 97.25 378 GLU A N 1
ATOM 3004 C CA . GLU A 1 378 ? 37.977 -1.219 -60.327 1.00 97.25 378 GLU A CA 1
ATOM 3005 C C . GLU A 1 378 ? 38.179 -0.096 -61.354 1.00 97.25 378 GLU A C 1
ATOM 3007 O O . GLU A 1 378 ? 38.990 -0.233 -62.275 1.00 97.25 378 GLU A O 1
ATOM 3012 N N . LYS A 1 379 ? 37.462 1.033 -61.215 1.00 97.00 379 LYS A N 1
ATOM 3013 C CA . LYS A 1 379 ? 37.587 2.152 -62.166 1.00 97.00 379 LYS A CA 1
ATOM 3014 C C . LYS A 1 379 ? 38.988 2.761 -62.120 1.00 97.00 379 LYS A C 1
ATOM 3016 O O . LYS A 1 379 ? 39.522 3.091 -63.176 1.00 97.00 379 LYS A O 1
ATOM 3021 N N . ASN A 1 380 ? 39.608 2.855 -60.943 1.00 97.69 380 ASN A N 1
ATOM 3022 C CA . ASN A 1 380 ? 40.987 3.326 -60.802 1.00 97.69 380 ASN A CA 1
ATOM 3023 C C . ASN A 1 380 ? 41.984 2.385 -61.502 1.00 97.69 380 ASN A C 1
ATOM 3025 O O . ASN A 1 380 ? 42.786 2.852 -62.307 1.00 97.69 380 ASN A O 1
ATOM 3029 N N . LEU A 1 381 ? 41.875 1.064 -61.305 1.00 96.94 381 LEU A N 1
ATOM 3030 C CA . LEU A 1 381 ? 42.717 0.076 -62.003 1.00 96.94 381 LEU A CA 1
ATOM 3031 C C . LEU A 1 381 ? 42.545 0.130 -63.533 1.00 96.94 381 LEU A C 1
ATOM 3033 O O . LEU A 1 381 ? 43.518 -0.006 -64.284 1.00 96.94 381 LEU A O 1
ATOM 3037 N N . LEU A 1 382 ? 41.322 0.374 -64.014 1.00 97.31 382 LEU A N 1
ATOM 3038 C CA . LEU A 1 382 ? 41.048 0.591 -65.436 1.00 97.31 382 LEU A CA 1
ATOM 3039 C C . LEU A 1 382 ? 41.676 1.898 -65.949 1.00 97.31 382 LEU A C 1
ATOM 3041 O O . LEU A 1 382 ? 42.264 1.902 -67.029 1.00 97.31 382 LEU A O 1
ATOM 3045 N N . VAL A 1 383 ? 41.598 2.991 -65.183 1.00 97.62 383 VAL A N 1
ATOM 3046 C CA . VAL A 1 383 ? 42.234 4.277 -65.517 1.00 97.62 383 VAL A CA 1
ATOM 3047 C C . VAL A 1 383 ? 43.757 4.145 -65.567 1.00 97.62 383 VAL A C 1
ATOM 3049 O O . VAL A 1 383 ? 44.358 4.592 -66.542 1.00 97.62 383 VAL A O 1
ATOM 3052 N N . ASP A 1 384 ? 44.385 3.464 -64.609 1.00 96.88 384 ASP A N 1
ATOM 3053 C CA . ASP A 1 384 ? 45.828 3.190 -64.628 1.00 96.88 384 ASP A CA 1
ATOM 3054 C C . ASP A 1 384 ? 46.232 2.356 -65.851 1.00 96.88 384 ASP A C 1
ATOM 3056 O O . ASP A 1 384 ? 47.214 2.665 -66.531 1.00 96.88 384 ASP A O 1
ATOM 3060 N N . THR A 1 385 ? 45.429 1.349 -66.201 1.00 97.19 385 THR A N 1
ATOM 3061 C CA . THR A 1 385 ? 45.627 0.542 -67.414 1.00 97.19 385 THR A CA 1
ATOM 3062 C C . THR A 1 385 ? 45.499 1.391 -68.687 1.00 97.19 385 THR A C 1
ATOM 3064 O O . THR A 1 385 ? 46.284 1.236 -69.626 1.00 97.19 385 THR A O 1
ATOM 3067 N N . LEU A 1 386 ? 44.545 2.324 -68.744 1.00 96.50 386 LEU A N 1
ATOM 3068 C CA . LEU A 1 386 ? 44.385 3.252 -69.869 1.00 96.50 386 LEU A CA 1
ATOM 3069 C C . LEU A 1 386 ? 45.530 4.276 -69.945 1.00 96.50 386 LEU A C 1
ATOM 3071 O O . LEU A 1 386 ? 46.003 4.560 -71.045 1.00 96.50 386 LEU A O 1
ATOM 3075 N N . ASN A 1 387 ? 46.034 4.763 -68.808 1.00 97.50 387 ASN A N 1
ATOM 3076 C CA . ASN A 1 387 ? 47.193 5.656 -68.735 1.00 97.50 387 ASN A CA 1
ATOM 3077 C C . ASN A 1 387 ? 48.467 4.970 -69.256 1.00 97.50 387 ASN A C 1
ATOM 3079 O O . ASN A 1 387 ? 49.155 5.528 -70.110 1.00 97.50 387 ASN A O 1
ATOM 3083 N N . GLN A 1 388 ? 48.731 3.723 -68.847 1.00 97.12 388 GLN A N 1
ATOM 3084 C CA . GLN A 1 388 ? 49.847 2.923 -69.373 1.00 97.12 388 GLN A CA 1
ATOM 3085 C C . GLN A 1 388 ? 49.753 2.730 -70.897 1.00 97.12 388 GLN A C 1
ATOM 3087 O O . GLN A 1 388 ? 50.749 2.861 -71.613 1.00 97.12 388 GLN A O 1
ATOM 3092 N N . ASN A 1 389 ? 48.550 2.464 -71.419 1.00 97.31 389 ASN A N 1
ATOM 3093 C CA . ASN A 1 389 ? 48.317 2.364 -72.862 1.00 97.31 389 ASN A CA 1
ATOM 3094 C C . ASN A 1 389 ? 48.523 3.706 -73.586 1.00 97.31 389 ASN A C 1
ATOM 3096 O O . ASN A 1 389 ? 49.110 3.732 -74.669 1.00 97.31 389 ASN A O 1
ATOM 3100 N N . LEU A 1 390 ? 48.082 4.818 -72.990 1.00 97.00 390 LEU A N 1
ATOM 3101 C CA . LEU A 1 390 ? 48.270 6.169 -73.518 1.00 97.00 390 LEU A CA 1
ATOM 3102 C C . LEU A 1 390 ? 49.755 6.552 -73.578 1.00 97.00 390 LEU A C 1
ATOM 3104 O O . LEU A 1 390 ? 50.209 7.046 -74.607 1.00 97.00 390 LEU A O 1
ATOM 3108 N N . ASP A 1 391 ? 50.535 6.282 -72.533 1.00 97.06 391 ASP A N 1
ATOM 3109 C CA . ASP A 1 391 ? 51.978 6.551 -72.527 1.00 97.06 391 ASP A CA 1
ATOM 3110 C C . ASP A 1 391 ? 52.730 5.638 -73.508 1.00 97.06 391 ASP A C 1
ATOM 3112 O O . ASP A 1 391 ? 53.595 6.097 -74.259 1.00 97.06 391 ASP A O 1
ATOM 3116 N N . GLY A 1 392 ? 52.311 4.374 -73.627 1.00 97.38 392 GLY A N 1
ATOM 3117 C CA . GLY A 1 392 ? 52.770 3.471 -74.683 1.00 97.38 392 GLY A CA 1
ATOM 3118 C C . GLY A 1 392 ? 52.413 3.933 -76.106 1.00 97.38 392 GLY A C 1
ATOM 3119 O O . GLY A 1 392 ? 53.098 3.549 -77.056 1.00 97.38 392 GLY A O 1
ATOM 3120 N N . LEU A 1 393 ? 51.372 4.756 -76.283 1.00 96.12 393 LEU A N 1
ATOM 3121 C CA . LEU A 1 393 ? 51.027 5.405 -77.553 1.00 96.12 393 LEU A CA 1
ATOM 3122 C C . LEU A 1 393 ? 51.817 6.702 -77.781 1.00 96.12 393 LEU A C 1
ATOM 3124 O O . LEU A 1 393 ? 52.284 6.902 -78.902 1.00 96.12 393 LEU A O 1
ATOM 3128 N N . LYS A 1 394 ? 52.043 7.527 -76.746 1.00 97.81 394 LYS A N 1
ATOM 3129 C CA . LYS A 1 394 ? 52.931 8.708 -76.811 1.00 97.81 394 LYS A CA 1
ATOM 3130 C C . LYS A 1 394 ? 54.330 8.303 -77.274 1.00 97.81 394 LYS A C 1
ATOM 3132 O O . LYS A 1 394 ? 54.785 8.775 -78.307 1.00 97.81 394 LYS A O 1
ATOM 3137 N N . LEU A 1 395 ? 54.941 7.309 -76.621 1.00 97.12 395 LEU A N 1
ATOM 3138 C CA . LEU A 1 395 ? 56.264 6.797 -77.000 1.00 97.12 395 LEU A CA 1
ATOM 3139 C C . LEU A 1 395 ? 56.314 6.306 -78.460 1.00 97.12 395 LEU A C 1
ATOM 3141 O O . LEU A 1 395 ? 57.282 6.570 -79.170 1.00 97.12 395 LEU A O 1
ATOM 3145 N N . LYS A 1 396 ? 55.260 5.636 -78.951 1.00 97.19 396 LYS A N 1
ATOM 3146 C CA . LYS A 1 396 ? 55.161 5.229 -80.368 1.00 97.19 396 LYS A CA 1
ATOM 3147 C C . LYS A 1 396 ? 55.047 6.432 -81.308 1.00 97.19 396 LYS A C 1
ATOM 3149 O O . LYS A 1 396 ? 55.652 6.405 -82.379 1.00 97.19 396 LYS A O 1
ATOM 3154 N N . TYR A 1 397 ? 54.297 7.464 -80.927 1.00 95.81 397 TYR A N 1
ATOM 3155 C CA . TYR A 1 397 ? 54.177 8.710 -81.684 1.00 95.81 397 TYR A CA 1
ATOM 3156 C C . TYR A 1 397 ? 55.516 9.458 -81.746 1.00 95.81 397 TYR A C 1
ATOM 3158 O O . TYR A 1 397 ? 55.964 9.800 -82.838 1.00 95.81 397 TYR A O 1
ATOM 3166 N N . ASP A 1 398 ? 56.213 9.604 -80.619 1.00 96.94 398 ASP A N 1
ATOM 3167 C CA . ASP A 1 398 ? 57.522 10.262 -80.543 1.00 96.94 398 ASP A CA 1
ATOM 3168 C C . ASP A 1 398 ? 58.579 9.506 -81.368 1.00 96.94 398 ASP A C 1
ATOM 3170 O O . ASP A 1 398 ? 59.329 10.106 -82.141 1.00 96.94 398 ASP A O 1
ATOM 3174 N N . MET A 1 399 ? 58.577 8.166 -81.315 1.00 96.50 399 MET A N 1
ATOM 3175 C CA . MET A 1 399 ? 59.406 7.321 -82.186 1.00 96.50 399 MET A CA 1
ATOM 3176 C C . MET A 1 399 ? 59.076 7.480 -83.680 1.00 96.50 399 MET A C 1
ATOM 3178 O O . MET A 1 399 ? 59.970 7.345 -84.520 1.00 96.50 399 MET A O 1
ATOM 3182 N N . LEU A 1 400 ? 57.813 7.726 -84.043 1.00 95.94 400 LEU A N 1
ATOM 3183 C CA . LEU A 1 400 ? 57.405 7.978 -85.430 1.00 95.94 400 LEU A CA 1
ATOM 3184 C C . LEU A 1 400 ? 57.775 9.393 -85.886 1.00 95.94 400 LEU A C 1
ATOM 3186 O O . LEU A 1 400 ? 58.235 9.548 -87.016 1.00 95.94 400 LEU A O 1
ATOM 3190 N N . MET A 1 401 ? 57.661 10.395 -85.014 1.00 96.06 401 MET A N 1
ATOM 3191 C CA . MET A 1 401 ? 58.116 11.762 -85.271 1.00 96.06 401 MET A CA 1
ATOM 3192 C C . MET A 1 401 ? 59.635 11.813 -85.467 1.00 96.06 401 MET A C 1
ATOM 3194 O O . MET A 1 401 ? 60.092 12.279 -86.506 1.00 96.06 401 MET A O 1
ATOM 3198 N N . ALA A 1 402 ? 60.423 11.196 -84.582 1.00 96.19 402 ALA A N 1
ATOM 3199 C CA . ALA A 1 402 ? 61.875 11.098 -84.753 1.00 96.19 402 ALA A CA 1
ATOM 3200 C C . ALA A 1 402 ? 62.277 10.386 -86.066 1.00 96.19 402 ALA A C 1
ATOM 3202 O O . ALA A 1 402 ? 63.230 10.790 -86.737 1.00 96.19 402 ALA A O 1
ATOM 3203 N N . LYS A 1 403 ? 61.527 9.354 -86.489 1.00 95.69 403 LYS A N 1
ATOM 3204 C CA . LYS A 1 403 ? 61.718 8.705 -87.801 1.00 95.69 403 LYS A CA 1
ATOM 3205 C C . LYS A 1 403 ? 61.358 9.625 -88.968 1.00 95.69 403 LYS A C 1
ATOM 3207 O O . LYS A 1 403 ? 62.119 9.685 -89.932 1.00 95.69 403 LYS A O 1
ATOM 3212 N N . LYS A 1 404 ? 60.228 10.334 -88.893 1.00 95.44 404 LYS A N 1
ATOM 3213 C CA . LYS A 1 404 ? 59.789 11.322 -89.890 1.00 95.44 404 LYS A CA 1
ATOM 3214 C C . LYS A 1 404 ? 60.844 12.412 -90.060 1.00 95.44 404 LYS A C 1
ATOM 3216 O O . LYS A 1 404 ? 61.233 12.694 -91.188 1.00 95.44 404 LYS A O 1
ATOM 3221 N N . ASP A 1 405 ? 61.353 12.964 -88.966 1.00 95.00 405 ASP A N 1
ATOM 3222 C CA . ASP A 1 405 ? 62.329 14.052 -88.999 1.00 95.00 405 ASP A CA 1
ATOM 3223 C C . ASP A 1 405 ? 63.697 13.558 -89.503 1.00 95.00 405 ASP A C 1
ATOM 3225 O O . ASP A 1 405 ? 64.338 14.232 -90.310 1.00 95.00 405 ASP A O 1
ATOM 3229 N N . GLY A 1 406 ? 64.093 12.323 -89.169 1.00 95.19 406 GLY A N 1
ATOM 3230 C CA . GLY A 1 406 ? 65.258 11.656 -89.764 1.00 95.19 406 GLY A CA 1
ATOM 3231 C C . GLY A 1 406 ? 65.123 11.363 -91.269 1.00 95.19 406 GLY A C 1
ATOM 3232 O O . GLY A 1 406 ? 66.112 11.423 -92.001 1.00 95.19 406 GLY A O 1
ATOM 3233 N N . VAL A 1 407 ? 63.914 11.078 -91.766 1.00 95.12 407 VAL A N 1
ATOM 3234 C CA . VAL A 1 407 ? 63.629 10.970 -93.212 1.00 95.12 407 VAL A CA 1
ATOM 3235 C C . VAL A 1 407 ? 63.621 12.351 -93.871 1.00 95.12 407 VAL A C 1
ATOM 3237 O O . VAL A 1 407 ? 64.202 12.508 -94.942 1.00 95.12 407 VAL A O 1
ATOM 3240 N N . ASN A 1 408 ? 63.050 13.364 -93.220 1.00 95.56 408 ASN A N 1
ATOM 3241 C CA . ASN A 1 408 ? 63.047 14.746 -93.697 1.00 95.56 408 ASN A CA 1
ATOM 3242 C C . ASN A 1 408 ? 64.478 15.304 -93.816 1.00 95.56 408 ASN A C 1
ATOM 3244 O O . ASN A 1 408 ? 64.818 15.893 -94.835 1.00 95.56 408 ASN A O 1
ATOM 3248 N N . ALA A 1 409 ? 65.357 15.034 -92.847 1.00 95.06 409 ALA A N 1
ATOM 3249 C CA . ALA A 1 409 ? 66.772 15.406 -92.914 1.00 95.06 409 ALA A CA 1
ATOM 3250 C C . ALA A 1 409 ? 67.504 14.740 -94.097 1.00 95.06 409 ALA A C 1
ATOM 3252 O O . ALA A 1 409 ? 68.283 15.393 -94.797 1.00 95.06 409 ALA A O 1
ATOM 3253 N N . LYS A 1 410 ? 67.216 13.460 -94.383 1.00 95.88 410 LYS A N 1
ATOM 3254 C CA . LYS A 1 410 ? 67.729 12.773 -95.584 1.00 95.88 410 LYS A CA 1
ATOM 3255 C C . LYS A 1 410 ? 67.191 13.399 -96.870 1.00 95.88 410 LYS A C 1
ATOM 3257 O O . LYS A 1 410 ? 67.963 13.592 -97.802 1.00 95.88 410 LYS A O 1
ATOM 3262 N N . LEU A 1 411 ? 65.904 13.745 -96.912 1.00 94.75 411 LEU A N 1
ATOM 3263 C CA . LEU A 1 411 ? 65.277 14.406 -98.057 1.00 94.75 411 LEU A CA 1
ATOM 3264 C C . LEU A 1 411 ? 65.884 15.793 -98.311 1.00 94.75 411 LEU A C 1
ATOM 3266 O O . LEU A 1 411 ? 66.229 16.088 -99.446 1.00 94.75 411 LEU A O 1
ATOM 3270 N N . GLN A 1 412 ? 66.109 16.598 -97.270 1.00 93.62 412 GLN A N 1
ATOM 3271 C CA . GLN A 1 412 ? 66.807 17.886 -97.376 1.00 93.62 412 GLN A CA 1
ATOM 3272 C C . GLN A 1 412 ? 68.255 17.713 -97.863 1.00 93.62 412 GLN A C 1
ATOM 3274 O O . GLN A 1 412 ? 68.697 18.437 -98.751 1.00 93.62 412 GLN A O 1
ATOM 3279 N N . THR A 1 413 ? 68.973 16.702 -97.361 1.00 93.38 413 THR A N 1
ATOM 3280 C CA . THR A 1 413 ? 70.342 16.387 -97.813 1.00 93.38 413 THR A CA 1
ATOM 3281 C C . THR A 1 413 ? 70.369 15.989 -99.294 1.00 93.38 413 THR A C 1
ATOM 3283 O O . THR A 1 413 ? 71.219 16.461 -100.045 1.00 93.38 413 THR A O 1
ATOM 3286 N N . LEU A 1 414 ? 69.423 15.152 -99.738 1.00 93.69 414 LEU A N 1
ATOM 3287 C CA . LEU A 1 414 ? 69.281 14.765 -101.144 1.00 93.69 414 LEU A CA 1
ATOM 3288 C C . LEU A 1 414 ? 68.822 15.935 -102.022 1.00 93.69 414 LEU A C 1
ATOM 3290 O O . LEU A 1 414 ? 69.315 16.066 -103.133 1.00 93.69 414 LEU A O 1
ATOM 3294 N N . SER A 1 415 ? 67.945 16.811 -101.529 1.00 93.94 415 SER A N 1
ATOM 3295 C CA . SER A 1 415 ? 67.503 18.014 -102.245 1.00 93.94 415 SER A CA 1
ATOM 3296 C C . SER A 1 415 ? 68.641 19.020 -102.428 1.00 93.94 415 SER A C 1
ATOM 3298 O O . SER A 1 415 ? 68.766 19.603 -103.499 1.00 93.94 415 SER A O 1
ATOM 3300 N N . ALA A 1 416 ? 69.504 19.194 -101.423 1.00 91.69 416 ALA A N 1
ATOM 3301 C CA . ALA A 1 416 ? 70.709 20.012 -101.540 1.00 91.69 416 ALA A CA 1
ATOM 3302 C C . ALA A 1 416 ? 71.730 19.382 -102.506 1.00 91.69 416 ALA A C 1
ATOM 3304 O O . ALA A 1 416 ? 72.315 20.080 -103.330 1.00 91.69 416 ALA A O 1
ATOM 3305 N N . ALA A 1 417 ? 71.906 18.056 -102.460 1.00 92.94 417 ALA A N 1
ATOM 3306 C CA . ALA A 1 417 ? 72.756 17.341 -103.409 1.00 92.94 417 ALA A CA 1
ATOM 3307 C C . ALA A 1 417 ? 72.218 17.403 -104.852 1.00 92.94 417 ALA A C 1
ATOM 3309 O O . ALA A 1 417 ? 73.017 17.490 -105.781 1.00 92.94 417 ALA A O 1
ATOM 3310 N N . LEU A 1 418 ? 70.893 17.388 -105.040 1.00 91.38 418 LEU A N 1
ATOM 3311 C CA . LEU A 1 418 ? 70.243 17.621 -106.332 1.00 91.38 418 LEU A CA 1
ATOM 3312 C C . LEU A 1 418 ? 70.460 19.058 -106.805 1.00 91.38 418 LEU A C 1
ATOM 3314 O O . LEU A 1 418 ? 70.953 19.216 -107.909 1.00 91.38 418 LEU A O 1
ATOM 3318 N N . SER A 1 419 ? 70.258 20.075 -105.957 1.00 92.38 419 SER A N 1
ATOM 3319 C CA . SER A 1 419 ? 70.572 21.472 -106.307 1.00 92.38 419 SER A CA 1
ATOM 3320 C C . SER A 1 419 ? 72.014 21.621 -106.802 1.00 92.38 419 SER A C 1
ATOM 3322 O O . SER A 1 419 ? 72.232 22.160 -107.875 1.00 92.38 419 SER A O 1
ATOM 3324 N N . VAL A 1 420 ? 72.996 21.038 -106.102 1.00 93.81 420 VAL A N 1
ATOM 3325 C CA . VAL A 1 420 ? 74.409 21.060 -106.531 1.00 93.81 420 VAL A CA 1
ATOM 3326 C C . VAL A 1 420 ? 74.641 20.299 -107.848 1.00 93.81 420 VAL A C 1
ATOM 3328 O O . VAL A 1 420 ? 75.580 20.611 -108.582 1.00 93.81 420 VAL A O 1
ATOM 3331 N N . ARG A 1 421 ? 73.812 19.301 -108.184 1.00 91.81 421 ARG A N 1
ATOM 3332 C CA . ARG A 1 421 ? 73.836 18.652 -109.506 1.00 91.81 421 ARG A CA 1
ATOM 3333 C C . ARG A 1 421 ? 73.161 19.498 -110.579 1.00 91.81 421 ARG A C 1
ATOM 3335 O O . ARG A 1 421 ? 73.698 19.551 -111.677 1.00 91.81 421 ARG A O 1
ATOM 3342 N N . ASP A 1 422 ? 72.071 20.183 -110.268 1.00 94.25 422 ASP A N 1
ATOM 3343 C CA . ASP A 1 422 ? 71.382 21.089 -111.185 1.00 94.25 422 ASP A CA 1
ATOM 3344 C C . ASP A 1 422 ? 72.245 22.329 -111.481 1.00 94.25 422 ASP A C 1
ATOM 3346 O O . ASP A 1 422 ? 72.319 22.760 -112.628 1.00 94.25 422 ASP A O 1
ATOM 3350 N N . ASP A 1 423 ? 72.992 22.839 -110.495 1.00 91.88 423 ASP A N 1
ATOM 3351 C CA . ASP A 1 423 ? 74.013 23.885 -110.661 1.00 91.88 423 ASP A CA 1
ATOM 3352 C C . ASP A 1 423 ? 75.165 23.403 -111.571 1.00 91.88 423 ASP A C 1
ATOM 3354 O O . ASP A 1 423 ? 75.626 24.124 -112.461 1.00 91.88 423 ASP A O 1
ATOM 3358 N N . GLN A 1 424 ? 75.618 22.153 -111.395 1.00 93.06 424 GLN A N 1
ATOM 3359 C CA . GLN A 1 424 ? 76.613 21.526 -112.280 1.00 93.06 424 GLN A CA 1
ATOM 3360 C C . GLN A 1 424 ? 76.076 21.313 -113.700 1.00 93.06 424 GLN A C 1
ATOM 3362 O O . GLN A 1 424 ? 76.822 21.506 -114.658 1.00 93.06 424 GLN A O 1
ATOM 3367 N N . ILE A 1 425 ? 74.805 20.932 -113.852 1.00 90.94 425 ILE A N 1
ATOM 3368 C CA . ILE A 1 425 ? 74.152 20.766 -115.155 1.00 90.94 425 ILE A CA 1
ATOM 3369 C C . ILE A 1 425 ? 74.038 22.123 -115.848 1.00 90.94 425 ILE A C 1
ATOM 3371 O O . ILE A 1 425 ? 74.518 22.236 -116.968 1.00 90.94 425 ILE A O 1
ATOM 3375 N N . GLN A 1 426 ? 73.549 23.168 -115.176 1.00 90.00 426 GLN A N 1
ATOM 3376 C CA . GLN A 1 426 ? 73.491 24.529 -115.727 1.00 90.00 426 GLN A CA 1
ATOM 3377 C C . GLN A 1 426 ? 74.877 25.044 -116.152 1.00 90.00 426 GLN A C 1
ATOM 3379 O O . GLN A 1 426 ? 75.014 25.661 -117.208 1.00 90.00 426 GLN A O 1
ATOM 3384 N N . SER A 1 427 ? 75.933 24.747 -115.383 1.00 90.69 427 SER A N 1
ATOM 3385 C CA . SER A 1 427 ? 77.311 25.068 -115.777 1.00 90.69 427 SER A CA 1
ATOM 3386 C C . SER A 1 427 ? 77.772 24.282 -117.014 1.00 90.69 427 SER A C 1
ATOM 3388 O O . SER A 1 427 ? 78.400 24.857 -117.902 1.00 90.69 427 SER A O 1
ATOM 3390 N N . LEU A 1 428 ? 77.439 22.993 -117.124 1.00 90.19 428 LEU A N 1
ATOM 3391 C CA . LEU A 1 428 ? 77.754 22.181 -118.306 1.00 90.19 428 LEU A CA 1
ATOM 3392 C C . LEU A 1 428 ? 76.936 22.597 -119.538 1.00 90.19 428 LEU A C 1
ATOM 3394 O O . LEU A 1 428 ? 77.478 22.613 -120.639 1.00 90.19 428 LEU A O 1
ATOM 3398 N N . GLU A 1 429 ? 75.671 22.975 -119.367 1.00 91.56 429 GLU A N 1
ATOM 3399 C CA . GLU A 1 429 ? 74.809 23.531 -120.414 1.00 91.56 429 GLU A CA 1
ATOM 3400 C C . GLU A 1 429 ? 75.333 24.884 -120.905 1.00 91.56 429 GLU A C 1
ATOM 3402 O O . GLU A 1 429 ? 75.361 25.119 -122.112 1.00 91.56 429 GLU A O 1
ATOM 3407 N N . HIS A 1 430 ? 75.827 25.739 -120.003 1.00 91.12 430 HIS A N 1
ATOM 3408 C CA . HIS A 1 430 ? 76.503 26.986 -120.362 1.00 91.12 430 HIS A CA 1
ATOM 3409 C C . HIS A 1 430 ? 77.769 26.721 -121.189 1.00 91.12 430 HIS A C 1
ATOM 3411 O O . HIS A 1 430 ? 77.899 27.258 -122.288 1.00 91.12 430 HIS A O 1
ATOM 3417 N N . ASN A 1 431 ? 78.646 25.822 -120.730 1.00 90.19 431 ASN A N 1
ATOM 3418 C CA . ASN A 1 431 ? 79.869 25.445 -121.450 1.00 90.19 431 ASN A CA 1
ATOM 3419 C C . ASN A 1 431 ? 79.559 24.804 -122.820 1.00 90.19 431 ASN A C 1
ATOM 3421 O O . ASN A 1 431 ? 80.251 25.059 -123.804 1.00 90.19 431 ASN A O 1
ATOM 3425 N N . LEU A 1 432 ? 78.499 23.990 -122.917 1.00 89.00 432 LEU A N 1
ATOM 3426 C CA . LEU A 1 432 ? 78.018 23.432 -124.187 1.00 89.00 432 LEU A CA 1
ATOM 3427 C C . LEU A 1 432 ? 77.446 24.514 -125.109 1.00 89.00 432 LEU A C 1
ATOM 3429 O O . LEU A 1 432 ? 77.656 24.447 -126.319 1.00 89.00 432 LEU A O 1
ATOM 3433 N N . HIS A 1 433 ? 76.750 25.516 -124.569 1.00 88.19 433 HIS A N 1
ATOM 3434 C CA . HIS A 1 433 ? 76.251 26.649 -125.343 1.00 88.19 433 HIS A CA 1
ATOM 3435 C C . HIS A 1 433 ? 77.399 27.520 -125.869 1.00 88.19 433 HIS A C 1
ATOM 3437 O O . HIS A 1 433 ? 77.375 27.916 -127.035 1.00 88.19 433 HIS A O 1
ATOM 3443 N N . GLU A 1 434 ? 78.427 27.758 -125.052 1.00 90.88 434 GLU A N 1
ATOM 3444 C CA . GLU A 1 434 ? 79.650 28.464 -125.440 1.00 90.88 434 GLU A CA 1
ATOM 3445 C C . GLU A 1 434 ? 80.392 27.705 -126.552 1.00 90.88 434 GLU A C 1
ATOM 3447 O O . GLU A 1 434 ? 80.561 28.252 -127.643 1.00 90.88 434 GLU A O 1
ATOM 3452 N N . LEU A 1 435 ? 80.700 26.416 -126.356 1.00 87.06 435 LEU A N 1
ATOM 3453 C CA . LEU A 1 435 ? 81.312 25.553 -127.378 1.00 87.06 435 LEU A CA 1
ATOM 3454 C C . LEU A 1 435 ? 80.475 25.461 -128.663 1.00 87.06 435 LEU A C 1
ATOM 3456 O O . LEU A 1 435 ? 81.027 25.400 -129.760 1.00 87.06 435 LEU A O 1
ATOM 3460 N N . HIS A 1 436 ? 79.145 25.464 -128.567 1.00 87.38 436 HIS A N 1
ATOM 3461 C CA . HIS A 1 436 ? 78.256 25.479 -129.731 1.00 87.38 436 HIS A CA 1
ATOM 3462 C C . HIS A 1 436 ? 78.255 26.843 -130.442 1.00 87.38 436 HIS A C 1
ATOM 3464 O O . HIS A 1 436 ? 78.172 26.890 -131.671 1.00 87.38 436 HIS A O 1
ATOM 3470 N N . SER A 1 437 ? 78.402 27.951 -129.708 1.00 86.31 437 SER A N 1
ATOM 3471 C CA . SER A 1 437 ? 78.598 29.285 -130.290 1.00 86.31 437 SER A CA 1
ATOM 3472 C C . SER A 1 437 ? 79.964 29.413 -130.979 1.00 86.31 437 SER A C 1
ATOM 3474 O O . SER A 1 437 ? 80.046 29.962 -132.077 1.00 86.31 437 SER A O 1
ATOM 3476 N N . GLU A 1 438 ? 81.012 28.807 -130.413 1.00 87.56 438 GLU A N 1
ATOM 3477 C CA . GLU A 1 438 ? 82.338 28.742 -131.025 1.00 87.56 438 GLU A CA 1
ATOM 3478 C C . GLU A 1 438 ? 82.351 27.843 -132.267 1.00 87.56 438 GLU A C 1
ATOM 3480 O O . GLU A 1 438 ? 82.876 28.254 -133.297 1.00 87.56 438 GLU A O 1
ATOM 3485 N N . ASN A 1 439 ? 81.703 26.674 -132.237 1.00 82.38 439 ASN A N 1
ATOM 3486 C CA . ASN A 1 439 ? 81.537 25.841 -133.434 1.00 82.38 439 ASN A CA 1
ATOM 3487 C C . ASN A 1 439 ? 80.740 26.568 -134.530 1.00 82.38 439 ASN A C 1
ATOM 3489 O O . ASN A 1 439 ? 81.065 26.438 -135.706 1.00 82.38 439 ASN A O 1
ATOM 3493 N N . LYS A 1 440 ? 79.737 27.386 -134.176 1.00 85.94 440 LYS A N 1
ATOM 3494 C CA . LYS A 1 440 ? 79.045 28.253 -135.147 1.00 85.94 440 LYS A CA 1
ATOM 3495 C C . LYS A 1 440 ? 79.960 29.324 -135.740 1.00 85.94 440 LYS A C 1
ATOM 3497 O O . LYS A 1 440 ? 79.875 29.561 -136.941 1.00 85.94 440 LYS A O 1
ATOM 3502 N N . ARG A 1 441 ? 80.836 29.939 -134.936 1.00 86.50 441 ARG A N 1
ATOM 3503 C CA . ARG A 1 441 ? 81.870 30.868 -135.421 1.00 86.50 441 ARG A CA 1
ATOM 3504 C C . ARG A 1 441 ? 82.834 30.161 -136.376 1.00 86.50 441 ARG A C 1
ATOM 3506 O O . ARG A 1 441 ? 82.965 30.594 -137.509 1.00 86.50 441 ARG A O 1
ATOM 3513 N N . LEU A 1 442 ? 83.421 29.040 -135.957 1.00 84.88 442 LEU A N 1
ATOM 3514 C CA . LEU A 1 442 ? 84.379 28.274 -136.761 1.00 84.88 442 LEU A CA 1
ATOM 3515 C C . LEU A 1 442 ? 83.758 27.722 -138.053 1.00 84.88 442 LEU A C 1
ATOM 3517 O O . LEU A 1 442 ? 84.430 27.697 -139.081 1.00 84.88 442 LEU A O 1
ATOM 3521 N N . ASN A 1 443 ? 82.476 27.340 -138.041 1.00 82.75 443 ASN A N 1
ATOM 3522 C CA . ASN A 1 443 ? 81.750 27.001 -139.266 1.00 82.75 443 ASN A CA 1
ATOM 3523 C C . ASN A 1 443 ? 81.563 28.224 -140.172 1.00 82.75 443 ASN A C 1
ATOM 3525 O O . ASN A 1 443 ? 81.796 28.101 -141.364 1.00 82.75 443 ASN A O 1
ATOM 3529 N N . ALA A 1 444 ? 81.220 29.402 -139.640 1.00 82.19 444 ALA A N 1
ATOM 3530 C CA . ALA A 1 444 ? 81.122 30.625 -140.443 1.00 82.19 444 ALA A CA 1
ATOM 3531 C C . ALA A 1 444 ? 82.485 31.063 -141.023 1.00 82.19 444 ALA A C 1
ATOM 3533 O O . ALA A 1 444 ? 82.553 31.480 -142.179 1.00 82.19 444 ALA A O 1
ATOM 3534 N N . ASP A 1 445 ? 83.574 30.906 -140.265 1.00 84.69 445 ASP A N 1
ATOM 3535 C CA . ASP A 1 445 ? 84.946 31.127 -140.739 1.00 84.69 445 ASP A CA 1
ATOM 3536 C C . ASP A 1 445 ? 85.320 30.112 -141.843 1.00 84.69 445 ASP A C 1
ATOM 3538 O O . ASP A 1 445 ? 85.926 30.469 -142.857 1.00 84.69 445 ASP A O 1
ATOM 3542 N N . CYS A 1 446 ? 84.909 28.847 -141.687 1.00 76.75 446 CYS A N 1
ATOM 3543 C CA . CYS A 1 446 ? 85.095 27.788 -142.680 1.00 76.75 446 CYS A CA 1
ATOM 3544 C C . CYS A 1 446 ? 84.259 28.027 -143.948 1.00 76.75 446 CYS A C 1
ATOM 3546 O O . CYS A 1 446 ? 84.775 27.875 -145.052 1.00 76.75 446 CYS A O 1
ATOM 3548 N N . ASP A 1 447 ? 83.011 28.475 -143.817 1.00 81.62 447 ASP A N 1
ATOM 3549 C CA . ASP A 1 447 ? 82.145 28.856 -144.934 1.00 81.62 447 ASP A CA 1
ATOM 3550 C C . ASP A 1 447 ? 82.697 30.086 -145.670 1.00 81.62 447 ASP A C 1
ATOM 3552 O O . ASP A 1 447 ? 82.688 30.116 -146.900 1.00 81.62 447 ASP A O 1
ATOM 3556 N N . GLY A 1 448 ? 83.289 31.049 -144.956 1.00 81.56 448 GLY A N 1
ATOM 3557 C CA . GLY A 1 448 ? 84.056 32.145 -145.555 1.00 81.56 448 GLY A CA 1
ATOM 3558 C C . GLY A 1 448 ? 85.266 31.652 -146.361 1.00 81.56 448 GLY A C 1
ATOM 3559 O O . GLY A 1 448 ? 85.466 32.066 -147.505 1.00 81.56 448 GLY A O 1
ATOM 3560 N N . ALA A 1 449 ? 86.038 30.705 -145.818 1.00 77.81 449 ALA A N 1
ATOM 3561 C CA . ALA A 1 449 ? 87.144 30.066 -146.535 1.00 77.81 449 ALA A CA 1
ATOM 3562 C C . ALA A 1 449 ? 86.667 29.232 -147.745 1.00 77.81 449 ALA A C 1
ATOM 3564 O O . ALA A 1 449 ? 87.319 29.228 -148.793 1.00 77.81 449 ALA A O 1
ATOM 3565 N N . ASN A 1 450 ? 85.507 28.576 -147.645 1.00 78.19 450 ASN A N 1
ATOM 3566 C CA . ASN A 1 450 ? 84.864 27.868 -148.752 1.00 78.19 450 ASN A CA 1
ATOM 3567 C C . ASN A 1 450 ? 84.406 28.843 -149.845 1.00 78.19 450 ASN A C 1
ATOM 3569 O O . ASN A 1 450 ? 84.630 28.562 -151.022 1.00 78.19 450 ASN A O 1
ATOM 3573 N N . MET A 1 451 ? 83.845 30.003 -149.483 1.00 79.25 451 MET A N 1
ATOM 3574 C CA . MET A 1 451 ? 83.439 31.040 -150.438 1.00 79.25 451 MET A CA 1
ATOM 3575 C C . MET A 1 451 ? 84.644 31.586 -151.213 1.00 79.25 451 MET A C 1
ATOM 3577 O O . MET A 1 451 ? 84.620 31.568 -152.445 1.00 79.25 451 MET A O 1
ATOM 3581 N N . LEU A 1 452 ? 85.740 31.932 -150.526 1.00 81.50 452 LEU A N 1
ATOM 3582 C CA . LEU A 1 452 ? 87.014 32.298 -151.166 1.00 81.50 452 LEU A CA 1
ATOM 3583 C C . LEU A 1 452 ? 87.549 31.171 -152.068 1.00 81.50 452 LEU A C 1
ATOM 3585 O O . LEU A 1 452 ? 88.031 31.420 -153.172 1.00 81.50 452 LEU A O 1
ATOM 3589 N N . THR A 1 453 ? 87.414 29.911 -151.646 1.00 75.62 453 THR A N 1
ATOM 3590 C CA . THR A 1 453 ? 87.811 28.747 -152.456 1.00 75.62 453 THR A CA 1
ATOM 3591 C C . THR A 1 453 ? 86.940 28.585 -153.708 1.00 75.62 453 THR A C 1
ATOM 3593 O O . THR A 1 453 ? 87.446 28.188 -154.759 1.00 75.62 453 THR A O 1
ATOM 3596 N N . THR A 1 454 ? 85.642 28.900 -153.645 1.00 75.31 454 THR A N 1
ATOM 3597 C CA . THR A 1 454 ? 84.767 28.914 -154.829 1.00 75.31 454 THR A CA 1
ATOM 3598 C C . THR A 1 454 ? 85.014 30.115 -155.735 1.00 75.31 454 THR A C 1
ATOM 3600 O O . THR A 1 454 ? 84.988 29.941 -156.948 1.00 75.31 454 THR A O 1
ATOM 3603 N N . GLU A 1 455 ? 85.329 31.287 -155.182 1.00 80.44 455 GLU A N 1
ATOM 3604 C CA . GLU A 1 455 ? 85.659 32.494 -155.948 1.00 80.44 455 GLU A CA 1
ATOM 3605 C C . GLU A 1 455 ? 86.950 32.290 -156.759 1.00 80.44 455 GLU A C 1
ATOM 3607 O O . GLU A 1 455 ? 86.974 32.519 -157.972 1.00 80.44 455 GLU A O 1
ATOM 3612 N N . LEU A 1 456 ? 87.985 31.721 -156.125 1.00 79.50 456 LEU A N 1
ATOM 3613 C CA . LEU A 1 456 ? 89.216 31.288 -156.793 1.00 79.50 456 LEU A CA 1
ATOM 3614 C C . LEU A 1 456 ? 88.949 30.254 -157.900 1.00 79.50 456 LEU A C 1
ATOM 3616 O O . LEU A 1 456 ? 89.544 30.356 -158.970 1.00 79.50 456 LEU A O 1
ATOM 3620 N N . LYS A 1 457 ? 88.030 29.298 -157.693 1.00 77.62 457 LYS A N 1
ATOM 3621 C CA . LYS A 1 457 ? 87.620 28.348 -158.746 1.00 77.62 457 LYS A CA 1
ATOM 3622 C C . LYS A 1 457 ? 86.915 29.044 -159.909 1.00 77.62 457 LYS A C 1
ATOM 3624 O O . LYS A 1 457 ? 87.317 28.834 -161.047 1.00 77.62 457 LYS A O 1
ATOM 3629 N N . SER A 1 458 ? 85.937 29.916 -159.654 1.00 78.56 458 SER A N 1
ATOM 3630 C CA . SER A 1 458 ? 85.278 30.676 -160.727 1.00 78.56 458 SER A CA 1
ATOM 3631 C C . SER A 1 458 ? 86.251 31.570 -161.497 1.00 78.56 458 SER A C 1
ATOM 3633 O O . SER A 1 458 ? 86.096 31.746 -162.703 1.00 78.56 458 SER A O 1
ATOM 3635 N N . ARG A 1 459 ? 87.296 32.081 -160.834 1.00 84.06 459 ARG A N 1
ATOM 3636 C CA . ARG A 1 459 ? 88.337 32.879 -161.486 1.00 84.06 459 ARG A CA 1
ATOM 3637 C C . ARG A 1 459 ? 89.266 32.040 -162.369 1.00 84.06 459 ARG A C 1
ATOM 3639 O O . ARG A 1 459 ? 89.746 32.547 -163.378 1.00 84.06 459 ARG A O 1
ATOM 3646 N N . ILE A 1 460 ? 89.486 30.767 -162.031 1.00 76.88 460 ILE A N 1
ATOM 3647 C CA . ILE A 1 460 ? 90.169 29.799 -162.905 1.00 76.88 460 ILE A CA 1
ATOM 3648 C C . ILE A 1 460 ? 89.289 29.493 -164.130 1.00 76.88 460 ILE A C 1
ATOM 3650 O O . ILE A 1 460 ? 89.763 29.644 -165.253 1.00 76.88 460 ILE A O 1
ATOM 3654 N N . ASP A 1 461 ? 88.001 29.189 -163.933 1.00 76.75 461 ASP A N 1
ATOM 3655 C CA . ASP A 1 461 ? 87.008 28.971 -165.004 1.00 76.75 461 ASP A CA 1
ATOM 3656 C C . ASP A 1 461 ? 86.917 30.144 -166.006 1.00 76.75 461 ASP A C 1
ATOM 3658 O O . ASP A 1 461 ? 86.748 29.930 -167.210 1.00 76.75 461 ASP A O 1
ATOM 3662 N N . GLU A 1 462 ? 86.991 31.394 -165.529 1.00 77.19 462 GLU A N 1
ATOM 3663 C CA . GLU A 1 462 ? 87.039 32.587 -166.389 1.00 77.19 462 GLU A CA 1
ATOM 3664 C C . GLU A 1 462 ? 88.308 32.619 -167.250 1.00 77.19 462 GLU A C 1
ATOM 3666 O O . GLU A 1 462 ? 88.223 32.812 -168.464 1.00 77.19 462 GLU A O 1
ATOM 3671 N N . ILE A 1 463 ? 89.474 32.393 -166.638 1.00 77.19 463 ILE A N 1
ATOM 3672 C CA . ILE A 1 463 ? 90.772 32.420 -167.325 1.00 77.19 463 ILE A CA 1
ATOM 3673 C C . ILE A 1 463 ? 90.865 31.283 -168.356 1.00 77.19 463 ILE A C 1
ATOM 3675 O O . ILE A 1 463 ? 91.326 31.511 -169.475 1.00 77.19 463 ILE A O 1
ATOM 3679 N N . GLU A 1 464 ? 90.372 30.081 -168.041 1.00 73.44 464 GLU A N 1
ATOM 3680 C CA . GLU A 1 464 ? 90.314 28.966 -168.997 1.00 73.44 464 GLU A CA 1
ATOM 3681 C C . GLU A 1 464 ? 89.412 29.281 -170.203 1.00 73.44 464 GLU A C 1
ATOM 3683 O O . GLU A 1 464 ? 89.789 29.007 -171.347 1.00 73.44 464 GLU A O 1
ATOM 3688 N N . LYS A 1 465 ? 88.254 29.925 -169.988 1.00 76.69 465 LYS A N 1
ATOM 3689 C CA . LYS A 1 465 ? 87.379 30.383 -171.083 1.00 76.69 465 LYS A CA 1
ATOM 3690 C C . LYS A 1 465 ? 88.029 31.467 -171.937 1.00 76.69 465 LYS A C 1
ATOM 3692 O O . LYS A 1 465 ? 87.903 31.422 -173.160 1.00 76.69 465 LYS A O 1
ATOM 3697 N N . GLU A 1 466 ? 88.725 32.423 -171.329 1.00 74.75 466 GLU A N 1
ATOM 3698 C CA . GLU A 1 466 ? 89.377 33.516 -172.056 1.00 74.75 466 GLU A CA 1
ATOM 3699 C C . GLU A 1 466 ? 90.541 33.004 -172.926 1.00 74.75 466 GLU A C 1
ATOM 3701 O O . GLU A 1 466 ? 90.636 33.364 -174.103 1.00 74.75 466 GLU A O 1
ATOM 3706 N N . VAL A 1 467 ? 91.341 32.059 -172.414 1.00 71.50 467 VAL A N 1
ATOM 3707 C CA . VAL A 1 467 ? 92.336 31.306 -173.202 1.00 71.50 467 VAL A CA 1
ATOM 3708 C C . VAL A 1 467 ? 91.666 30.518 -174.338 1.00 71.50 467 VAL A C 1
ATOM 3710 O O . VAL A 1 467 ? 92.143 30.547 -175.476 1.00 71.50 467 VAL A O 1
ATOM 3713 N N . GLY A 1 468 ? 90.528 29.869 -174.068 1.00 71.38 468 GLY A N 1
ATOM 3714 C CA . GLY A 1 468 ? 89.738 29.158 -175.077 1.00 71.38 468 GLY A CA 1
ATOM 3715 C C . GLY A 1 468 ? 89.263 30.055 -176.229 1.00 71.38 468 GLY A C 1
ATOM 3716 O O . GLY A 1 468 ? 89.401 29.685 -177.397 1.00 71.38 468 GLY A O 1
ATOM 3717 N N . MET A 1 469 ? 88.771 31.263 -175.932 1.00 72.81 469 MET A N 1
ATOM 3718 C CA . MET A 1 469 ? 88.366 32.227 -176.965 1.00 72.81 469 MET A CA 1
ATOM 3719 C C . MET A 1 469 ? 89.552 32.731 -177.798 1.00 72.81 469 MET A C 1
ATOM 3721 O O . MET A 1 469 ? 89.432 32.853 -179.019 1.00 72.81 469 MET A O 1
ATOM 3725 N N . GLN A 1 470 ? 90.708 32.988 -177.174 1.00 71.25 470 GLN A N 1
ATOM 3726 C CA . GLN A 1 470 ? 91.912 33.412 -177.899 1.00 71.25 470 GLN A CA 1
ATOM 3727 C C . GLN A 1 470 ? 92.395 32.336 -178.887 1.00 71.25 470 GLN A C 1
ATOM 3729 O O . GLN A 1 470 ? 92.752 32.664 -180.020 1.00 71.25 470 GLN A O 1
ATOM 3734 N N . ALA A 1 471 ? 92.335 31.053 -178.510 1.00 73.56 471 ALA A N 1
ATOM 3735 C CA . ALA A 1 471 ? 92.693 29.944 -179.396 1.00 73.56 471 ALA A CA 1
ATOM 3736 C C . ALA A 1 471 ? 91.807 29.879 -180.660 1.00 73.56 471 ALA A C 1
ATOM 3738 O O . ALA A 1 471 ? 92.322 29.702 -181.767 1.00 73.56 471 ALA A O 1
ATOM 3739 N N . ILE A 1 472 ? 90.492 30.0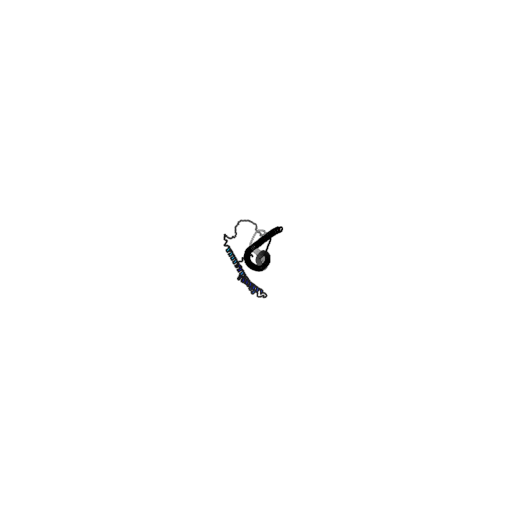88 -180.516 1.00 69.00 472 ILE A N 1
ATOM 3740 C CA . ILE A 1 472 ? 89.541 30.117 -181.643 1.00 69.00 472 ILE A CA 1
ATOM 3741 C C . ILE A 1 472 ? 89.838 31.304 -182.574 1.00 69.00 472 ILE A C 1
ATOM 3743 O O . ILE A 1 472 ? 89.949 31.136 -183.787 1.00 69.00 472 ILE A O 1
ATOM 3747 N N . MET A 1 473 ? 90.054 32.498 -182.013 1.00 65.81 473 MET A N 1
ATOM 3748 C CA . MET A 1 473 ? 90.280 33.728 -182.786 1.00 65.81 473 MET A CA 1
ATOM 3749 C C . MET A 1 473 ? 91.546 33.664 -183.668 1.00 65.81 473 MET A C 1
ATOM 3751 O O . MET A 1 473 ? 91.585 34.213 -184.775 1.00 65.81 473 MET A O 1
ATOM 3755 N N . ILE A 1 474 ? 92.578 32.949 -183.203 1.00 69.56 474 ILE A N 1
ATOM 3756 C CA . ILE A 1 474 ? 93.814 32.687 -183.958 1.00 69.56 474 ILE A CA 1
ATOM 3757 C C . ILE A 1 474 ? 93.567 31.709 -185.121 1.00 69.56 474 ILE A C 1
ATOM 3759 O O . ILE A 1 474 ? 94.136 31.894 -186.202 1.00 69.56 474 ILE A O 1
ATOM 3763 N N . SER A 1 475 ? 92.701 30.705 -184.933 1.00 73.88 475 SER A N 1
ATOM 3764 C CA . SER A 1 475 ? 92.353 29.711 -185.960 1.00 73.88 475 SER A CA 1
ATOM 3765 C C . SER A 1 475 ? 91.730 30.364 -187.198 1.00 73.88 475 SER A C 1
ATOM 3767 O O . SER A 1 475 ? 92.286 30.254 -188.298 1.00 73.88 475 SER A O 1
ATOM 3769 N N . ASP A 1 476 ? 90.637 31.110 -187.020 1.00 67.06 476 ASP A N 1
ATOM 3770 C CA . ASP A 1 476 ? 89.868 31.709 -188.122 1.00 67.06 476 ASP A CA 1
ATOM 3771 C C . ASP A 1 476 ? 90.699 32.725 -188.917 1.00 67.06 476 ASP A C 1
ATOM 3773 O O . ASP A 1 476 ? 90.695 32.737 -190.152 1.00 67.06 476 ASP A O 1
ATOM 3777 N N . THR A 1 477 ? 91.510 33.517 -188.208 1.00 72.38 477 THR A N 1
ATOM 3778 C CA . THR A 1 477 ? 92.448 34.480 -188.804 1.00 72.38 477 THR A CA 1
ATOM 3779 C C . THR A 1 477 ? 93.542 33.791 -189.640 1.00 72.38 477 THR A C 1
ATOM 3781 O O . THR A 1 477 ? 94.123 34.414 -190.535 1.00 72.38 477 THR A O 1
ATOM 3784 N N . SER A 1 478 ? 93.839 32.510 -189.384 1.00 66.19 478 SER A N 1
ATOM 3785 C CA . SER A 1 478 ? 94.746 31.711 -190.219 1.00 66.19 478 SER A CA 1
ATOM 3786 C C . SER A 1 478 ? 94.065 31.199 -191.493 1.00 66.19 478 SER A C 1
ATOM 3788 O O . SER A 1 478 ? 94.687 31.192 -192.555 1.00 66.19 478 SER A O 1
ATOM 3790 N N . GLU A 1 479 ? 92.788 30.813 -191.419 1.00 70.50 479 GLU A N 1
ATOM 3791 C CA . GLU A 1 479 ? 92.088 30.172 -192.536 1.00 70.50 479 GLU A CA 1
ATOM 3792 C C . GLU A 1 479 ? 91.656 31.185 -193.602 1.00 70.50 479 GLU A C 1
ATOM 3794 O O . GLU A 1 479 ? 91.861 30.956 -194.796 1.00 70.50 479 GLU A O 1
ATOM 3799 N N . GLN A 1 480 ? 91.211 32.374 -193.184 1.00 68.25 480 GLN A N 1
ATOM 3800 C CA . GLN A 1 480 ? 90.939 33.501 -194.089 1.00 68.25 480 GLN A CA 1
ATOM 3801 C C . GLN A 1 480 ? 92.170 33.864 -194.946 1.00 68.25 480 GLN A C 1
ATOM 3803 O O . GLN A 1 480 ? 92.050 34.145 -196.140 1.00 68.25 480 GLN A O 1
ATOM 3808 N N . LYS A 1 481 ? 93.378 33.787 -194.366 1.00 72.25 481 LYS A N 1
ATOM 3809 C CA . LYS A 1 481 ? 94.643 34.028 -195.084 1.00 72.25 481 LYS A CA 1
ATOM 3810 C C . LYS A 1 481 ? 94.982 32.915 -196.083 1.00 72.25 481 LYS A C 1
ATOM 3812 O O . LYS A 1 481 ? 95.609 33.203 -197.100 1.00 72.25 481 LYS A O 1
ATOM 3817 N N . ARG A 1 482 ? 94.555 31.668 -195.842 1.00 71.06 482 ARG A N 1
ATOM 3818 C CA . ARG A 1 482 ? 94.731 30.551 -196.792 1.00 71.06 482 ARG A CA 1
ATOM 3819 C C . ARG A 1 482 ? 93.792 30.659 -197.992 1.00 71.06 482 ARG A C 1
ATOM 3821 O O . ARG A 1 482 ? 94.216 30.348 -199.102 1.00 71.06 482 ARG A O 1
ATOM 3828 N N . GLU A 1 483 ? 92.551 31.103 -197.798 1.00 68.38 483 GLU A N 1
ATOM 3829 C CA . GLU A 1 483 ? 91.595 31.272 -198.903 1.00 68.38 483 GLU A CA 1
ATOM 3830 C C . GLU A 1 483 ? 91.987 32.434 -199.830 1.00 68.38 483 GLU A C 1
ATOM 3832 O O . GLU A 1 483 ? 91.983 32.273 -201.049 1.00 68.38 483 GLU A O 1
ATOM 3837 N N . ALA A 1 484 ? 92.451 33.564 -199.281 1.00 70.81 484 ALA A N 1
ATOM 3838 C CA . ALA A 1 484 ? 92.945 34.691 -200.083 1.00 70.81 484 ALA A CA 1
ATOM 3839 C C . ALA A 1 484 ? 94.068 34.288 -201.068 1.00 70.81 484 ALA A C 1
ATOM 3841 O O . ALA A 1 484 ? 94.115 34.776 -202.199 1.00 70.81 484 ALA A O 1
ATOM 3842 N N . ILE A 1 485 ? 94.942 33.355 -200.669 1.00 66.69 485 ILE A N 1
ATOM 3843 C CA . ILE A 1 485 ? 96.009 32.816 -201.528 1.00 66.69 485 ILE A CA 1
ATOM 3844 C C . ILE A 1 485 ? 95.431 31.930 -202.650 1.00 66.69 485 ILE A C 1
ATOM 3846 O O . ILE A 1 485 ? 95.865 32.050 -203.796 1.00 66.69 485 ILE A O 1
ATOM 3850 N N . ARG A 1 486 ? 94.417 31.093 -202.367 1.00 71.38 486 ARG A N 1
ATOM 3851 C CA . ARG A 1 486 ? 93.742 30.253 -203.384 1.00 71.38 486 ARG A CA 1
ATOM 3852 C C . ARG A 1 486 ? 93.100 31.106 -204.485 1.00 71.38 486 ARG A C 1
ATOM 3854 O O . ARG A 1 486 ? 93.322 30.845 -205.667 1.00 71.38 486 ARG A O 1
ATOM 3861 N N . GLN A 1 487 ? 92.367 32.151 -204.093 1.00 72.69 487 GLN A N 1
ATOM 3862 C CA . GLN A 1 487 ? 91.699 33.094 -205.004 1.00 72.69 487 GLN A CA 1
ATOM 3863 C C . GLN A 1 487 ? 92.697 33.785 -205.959 1.00 72.69 487 GLN A C 1
ATOM 3865 O O . GLN A 1 487 ? 92.457 33.898 -207.166 1.00 72.69 487 GLN A O 1
ATOM 3870 N N . LEU A 1 488 ? 93.853 34.215 -205.437 1.00 68.06 488 LEU A N 1
ATOM 3871 C CA . LEU A 1 488 ? 94.866 34.930 -206.219 1.00 68.06 488 LEU A CA 1
ATOM 3872 C C . LEU A 1 488 ? 95.588 34.023 -207.235 1.00 68.06 488 LEU A C 1
ATOM 3874 O O . LEU A 1 488 ? 95.844 34.435 -208.365 1.00 68.06 488 LEU A O 1
ATOM 3878 N N . CYS A 1 489 ? 95.873 32.767 -206.881 1.00 68.00 489 CYS A N 1
ATOM 3879 C CA . CYS A 1 489 ? 96.469 31.814 -207.822 1.00 68.00 489 CYS A CA 1
ATOM 3880 C C . CYS A 1 489 ? 95.537 31.488 -209.005 1.00 68.00 489 CYS A C 1
ATOM 3882 O O . CYS A 1 489 ? 96.007 31.348 -210.135 1.00 68.00 489 CYS A O 1
ATOM 3884 N N . PHE A 1 490 ? 94.223 31.410 -208.771 1.00 68.12 490 PHE A N 1
ATOM 3885 C CA . PHE A 1 490 ? 93.240 31.075 -209.809 1.00 68.12 490 PHE A CA 1
ATOM 3886 C C . PHE A 1 490 ? 93.138 32.156 -210.902 1.00 68.12 490 PHE A C 1
ATOM 3888 O O . PHE A 1 490 ? 92.994 31.850 -212.087 1.00 68.12 490 PHE A O 1
ATOM 3895 N N . SER A 1 491 ? 93.270 33.430 -210.518 1.00 67.62 491 SER A N 1
ATOM 3896 C CA . SER A 1 491 ? 93.204 34.568 -211.445 1.00 67.62 491 SER A CA 1
ATOM 3897 C C . SER A 1 491 ? 94.462 34.714 -212.316 1.00 67.62 491 SER A C 1
ATOM 3899 O O . SER A 1 491 ? 94.348 35.091 -213.483 1.00 67.62 491 SER A O 1
ATOM 3901 N N . ILE A 1 492 ? 95.645 34.331 -211.819 1.00 62.41 492 ILE A N 1
ATOM 3902 C CA . ILE A 1 492 ? 96.887 34.296 -212.616 1.00 62.41 492 ILE A CA 1
ATOM 3903 C C . ILE A 1 492 ? 96.794 33.260 -213.750 1.00 62.41 492 ILE A C 1
ATOM 3905 O O . ILE A 1 492 ? 97.141 33.548 -214.899 1.00 62.41 492 ILE A O 1
ATOM 3909 N N . ASP A 1 493 ? 96.288 32.062 -213.451 1.00 62.97 493 ASP A N 1
ATOM 3910 C CA . ASP A 1 493 ? 96.219 30.957 -214.416 1.00 62.97 493 ASP A CA 1
ATOM 3911 C C . ASP A 1 493 ? 95.148 31.194 -215.508 1.00 62.97 493 ASP A C 1
ATOM 3913 O O . ASP A 1 493 ? 95.278 30.702 -216.630 1.00 62.97 493 ASP A O 1
ATOM 3917 N N . HIS A 1 494 ? 94.127 32.015 -215.220 1.00 61.94 494 HIS A N 1
ATOM 3918 C CA . HIS A 1 494 ? 93.123 32.464 -216.193 1.00 61.94 494 HIS A CA 1
ATOM 3919 C C . HIS A 1 494 ? 93.735 33.344 -217.298 1.00 61.94 494 HIS A C 1
ATOM 3921 O O . HIS A 1 494 ? 93.565 33.067 -218.487 1.00 61.94 494 HIS A O 1
ATOM 3927 N N . PHE A 1 495 ? 94.491 34.386 -216.931 1.00 59.72 495 PHE A N 1
ATOM 3928 C CA . PHE A 1 495 ? 95.092 35.289 -217.920 1.00 59.72 495 PHE A CA 1
ATOM 3929 C C . PHE A 1 495 ? 96.260 34.662 -218.687 1.00 59.72 495 PHE A C 1
ATOM 3931 O O . PHE A 1 495 ? 96.473 35.025 -219.845 1.00 59.72 495 PHE A O 1
ATOM 3938 N N . ARG A 1 496 ? 96.965 33.674 -218.111 1.00 61.62 496 ARG A N 1
ATOM 3939 C CA . ARG A 1 496 ? 98.003 32.934 -218.850 1.00 61.62 496 ARG A CA 1
ATOM 3940 C C . ARG A 1 496 ? 97.423 32.216 -220.075 1.00 61.62 496 ARG A C 1
ATOM 3942 O O . ARG A 1 496 ? 97.994 32.330 -221.153 1.00 61.62 496 ARG A O 1
ATOM 3949 N N . ARG A 1 497 ? 96.250 31.581 -219.938 1.00 60.84 497 ARG A N 1
ATOM 3950 C CA . ARG A 1 497 ? 95.555 30.887 -221.042 1.00 60.84 497 ARG A CA 1
ATOM 3951 C C . ARG A 1 497 ? 95.067 31.848 -222.131 1.00 60.84 497 ARG A C 1
ATOM 3953 O O . ARG A 1 497 ? 95.273 31.583 -223.312 1.00 60.84 497 ARG A O 1
ATOM 3960 N N . ALA A 1 498 ? 94.513 33.002 -221.750 1.00 58.28 498 ALA A N 1
ATOM 3961 C CA . ALA A 1 498 ? 94.091 34.033 -222.706 1.00 58.28 498 ALA A CA 1
ATOM 3962 C C . ALA A 1 498 ? 95.260 34.575 -223.563 1.00 58.28 498 ALA A C 1
ATOM 3964 O O . ALA A 1 498 ? 95.070 34.945 -224.721 1.00 58.28 498 ALA A O 1
ATOM 3965 N N . TYR A 1 499 ? 96.482 34.578 -223.018 1.00 57.44 499 TYR A N 1
ATOM 3966 C CA . TYR A 1 499 ? 97.704 34.955 -223.740 1.00 57.44 499 TYR A CA 1
ATOM 3967 C C . TYR A 1 499 ? 98.193 33.869 -224.724 1.00 57.44 499 TYR A C 1
ATOM 3969 O O . TYR A 1 499 ? 98.982 34.155 -225.626 1.00 57.44 499 TYR A O 1
ATOM 3977 N N . GLU A 1 500 ? 97.728 32.624 -224.579 1.00 58.47 500 GLU A N 1
ATOM 3978 C CA . GLU A 1 500 ? 98.107 31.487 -225.428 1.00 58.47 500 GLU A CA 1
ATOM 3979 C C . GLU A 1 500 ? 97.140 31.281 -226.611 1.00 58.47 500 GLU A C 1
ATOM 3981 O O . GLU A 1 500 ? 97.590 30.912 -227.697 1.00 58.47 500 GLU A O 1
ATOM 3986 N N . GLU A 1 501 ? 95.845 31.594 -226.473 1.00 57.81 501 GLU A N 1
ATOM 3987 C CA . GLU A 1 501 ? 94.881 31.486 -227.587 1.00 57.81 501 GLU A CA 1
ATOM 3988 C C . GLU A 1 501 ? 95.128 32.522 -228.697 1.00 57.81 501 GLU A C 1
ATOM 3990 O O . GLU A 1 501 ? 95.123 32.175 -229.881 1.00 57.81 501 GLU A O 1
ATOM 3995 N N . LEU A 1 502 ? 95.453 33.772 -228.341 1.00 56.50 502 LEU A N 1
ATOM 3996 C CA . LEU A 1 502 ? 95.753 34.835 -229.316 1.00 56.50 502 LEU A CA 1
ATOM 3997 C C . LEU A 1 502 ? 97.047 34.572 -230.122 1.00 56.50 502 LEU A C 1
ATOM 3999 O O . LEU A 1 502 ? 97.321 35.250 -231.110 1.00 56.50 502 LEU A O 1
ATOM 4003 N N . ARG A 1 503 ? 97.847 33.576 -229.718 1.00 54.56 503 ARG A N 1
ATOM 4004 C CA . ARG A 1 503 ? 99.150 33.231 -230.308 1.00 54.56 503 ARG A CA 1
ATOM 4005 C C . ARG A 1 503 ? 99.069 32.206 -231.451 1.00 54.56 503 ARG A C 1
ATOM 4007 O O . ARG A 1 503 ? 100.071 31.997 -232.131 1.00 54.56 503 ARG A O 1
ATOM 4014 N N . ASN A 1 504 ? 97.919 31.558 -231.661 1.00 51.62 504 ASN A N 1
ATOM 4015 C CA . ASN A 1 504 ? 97.813 30.351 -232.498 1.00 51.62 504 ASN A CA 1
ATOM 4016 C C . ASN A 1 504 ? 97.091 30.515 -233.852 1.00 51.62 504 ASN A C 1
ATOM 4018 O O . ASN A 1 504 ? 96.980 29.531 -234.581 1.00 51.62 504 ASN A O 1
ATOM 4022 N N . THR A 1 505 ? 96.614 31.707 -234.229 1.00 50.62 505 THR A N 1
ATOM 4023 C CA . THR A 1 505 ? 95.823 31.889 -235.469 1.00 50.62 505 THR A CA 1
ATOM 4024 C C . THR A 1 505 ? 96.616 32.389 -236.685 1.00 50.62 505 THR A C 1
ATOM 4026 O O . THR A 1 505 ? 96.344 31.927 -237.789 1.00 50.62 505 THR A O 1
ATOM 4029 N N . TYR A 1 506 ? 97.599 33.284 -236.522 1.00 38.88 506 TYR A N 1
ATOM 4030 C CA . TYR A 1 506 ? 98.455 33.840 -237.594 1.00 38.88 506 TYR A CA 1
ATOM 4031 C C . TYR A 1 506 ? 99.922 33.915 -237.082 1.00 38.88 506 TYR A C 1
ATOM 4033 O O . TYR A 1 506 ? 100.154 34.142 -235.901 1.00 38.88 506 TYR A O 1
ATOM 4041 N N . VAL A 1 507 ? 100.955 33.512 -237.844 1.00 53.59 507 VAL A N 1
ATOM 4042 C CA . VAL A 1 507 ? 101.717 34.351 -238.808 1.00 53.59 507 VAL A CA 1
ATOM 4043 C C . VAL A 1 507 ? 102.258 35.639 -238.145 1.00 53.59 507 VAL A C 1
ATOM 4045 O O . VAL A 1 507 ? 101.471 36.504 -237.791 1.00 53.59 507 VAL A O 1
ATOM 4048 N N . LEU A 1 508 ? 103.575 35.866 -237.990 1.00 39.72 508 LEU A N 1
ATOM 4049 C CA . LEU A 1 508 ? 104.761 35.089 -238.402 1.00 39.72 508 LEU A CA 1
ATOM 4050 C C . LEU A 1 508 ? 105.991 35.416 -237.504 1.00 39.72 508 LEU A C 1
ATOM 4052 O O . LEU A 1 508 ? 106.059 36.506 -236.951 1.00 39.72 508 LEU A O 1
ATOM 4056 N N . HIS A 1 509 ? 107.009 34.533 -237.500 1.00 38.53 509 HIS A N 1
ATOM 4057 C CA . HIS A 1 509 ? 108.374 34.690 -236.925 1.00 38.53 509 HIS A CA 1
ATOM 4058 C C . HIS A 1 509 ? 108.559 34.655 -235.379 1.00 38.53 509 HIS A C 1
ATOM 4060 O O . HIS A 1 509 ? 107.748 35.194 -234.646 1.00 38.53 509 HIS A O 1
ATOM 4066 N N . LYS A 1 510 ? 109.663 34.115 -234.806 1.00 43.00 510 LYS A N 1
ATOM 4067 C CA . LYS A 1 510 ? 110.534 32.965 -235.194 1.00 43.00 510 LYS A CA 1
ATOM 4068 C C . LYS A 1 510 ? 111.516 32.566 -234.054 1.00 43.00 510 LYS A C 1
ATOM 4070 O O . LYS A 1 510 ? 112.214 33.432 -233.549 1.00 43.00 510 LYS A O 1
ATOM 4075 N N . ARG A 1 511 ? 111.755 31.250 -233.885 1.00 45.50 511 ARG A N 1
ATOM 4076 C CA . ARG A 1 511 ? 113.045 30.624 -233.450 1.00 45.50 511 ARG A CA 1
ATOM 4077 C C . ARG A 1 511 ? 113.509 30.809 -231.961 1.00 45.50 511 ARG A C 1
ATOM 4079 O O . ARG A 1 511 ? 112.765 31.433 -231.216 1.00 45.50 511 ARG A O 1
ATOM 4086 N N . PRO A 1 512 ? 114.552 30.079 -231.458 1.00 55.53 512 PRO A N 1
ATOM 4087 C CA . PRO A 1 512 ? 114.358 29.259 -230.237 1.00 55.53 512 PRO A CA 1
ATOM 4088 C C . PRO A 1 512 ? 115.555 29.205 -229.227 1.00 55.53 512 PRO A C 1
ATOM 4090 O O . PRO A 1 512 ? 116.484 30.005 -229.309 1.00 55.53 512 PRO A O 1
ATOM 4093 N N . THR A 1 513 ? 115.585 28.130 -228.412 1.00 45.31 513 THR A N 1
ATOM 4094 C CA . THR A 1 513 ? 116.740 27.346 -227.862 1.00 45.31 513 THR A CA 1
ATOM 4095 C C . THR A 1 513 ? 117.155 27.477 -226.375 1.00 45.31 513 THR A C 1
ATOM 4097 O O . THR A 1 513 ? 117.357 28.568 -225.871 1.00 45.31 513 THR A O 1
ATOM 4100 N N . ALA A 1 514 ? 117.430 26.295 -225.784 1.00 48.03 514 ALA A N 1
ATOM 4101 C CA . ALA A 1 514 ? 118.550 25.932 -224.883 1.00 48.03 514 ALA A CA 1
ATOM 4102 C C . ALA A 1 514 ? 118.569 26.250 -223.355 1.00 48.03 514 ALA A C 1
ATOM 4104 O O . ALA A 1 514 ? 118.796 27.375 -222.942 1.00 48.03 514 ALA A O 1
ATOM 4105 N N . MET A 1 515 ? 118.530 25.150 -222.574 1.00 48.16 515 MET A N 1
ATOM 4106 C CA . MET A 1 515 ? 119.543 24.660 -221.595 1.00 48.16 515 MET A CA 1
ATOM 4107 C C . MET A 1 515 ? 119.892 25.362 -220.253 1.00 48.16 515 MET A C 1
ATOM 4109 O O . MET A 1 515 ? 120.207 26.540 -220.216 1.00 48.16 515 MET A O 1
ATOM 4113 N N . VAL A 1 516 ? 119.994 24.506 -219.210 1.00 52.56 516 VAL A N 1
ATOM 4114 C CA . VAL A 1 516 ? 121.112 24.308 -218.232 1.00 52.56 516 VAL A CA 1
ATOM 4115 C C . VAL A 1 516 ? 121.709 25.580 -217.590 1.00 52.56 516 VAL A C 1
ATOM 4117 O O . VAL A 1 516 ? 122.335 26.394 -218.259 1.00 52.56 516 VAL A O 1
ATOM 4120 N N . SER A 1 517 ? 121.650 25.755 -216.264 1.00 53.91 517 SER A N 1
ATOM 4121 C CA . SER A 1 517 ? 122.143 24.811 -215.232 1.00 53.91 517 SER A CA 1
ATOM 4122 C C . SER A 1 517 ? 121.254 24.705 -213.996 1.00 53.91 517 SER A C 1
ATOM 4124 O O . SER A 1 517 ? 120.612 25.722 -213.663 1.00 53.91 517 SER A O 1
#

pLDDT: mean 76.3, std 22.61, range [27.02, 98.62]

Foldseek 3Di:
DDDPPPPPCDPVNCLPPDCVNHVVVVVLVVQLVVLVVVLVVLVVVPPDDDPDCPVSVVSNVVSVVSNVVSVVVVVVSVVVVVVVVVVVVVVVVVVVCVVDDDDDDDDDDDDDDDDDDDDDDDDDDDDDDDDDDDDDDDDDDDDDDDYDDDDDDDDYYDYDDDDDDYDDDDDDDDDPPPPVVVVVVVVVVVVVVVVVVVVVVVVVVVVVVVVVVVVVVVVVVVVVVVVVVVVVVVVVVVVVVVVVVVVVVVVVVVVVVVVVVVVVVVVVVVVVVVVVVVVVVVVVVVVVVVVVVVVVVVVVVVVVVVVVVVVVVVVVVVVVVVVVVVVVVVVVVVVVVVVVVVVVVVVVVVVVVVVVVVVVVVVVVVVVVVVVVVVVVVVVVVVVVVVVVVVVVVVVVVVVVVVVVVVVVVVVVVVVVVVVVVVVVVVVVVVVVVVVVVVVVVVVVVVVVVVVVVVVVVVVVVVVVVVVVVVVVVVVVVVVVVVVVVVVVVVVVVVVVVVVVVVPDDDDDDDDDDDDD

Secondary structure (DSSP, 8-state):
--------S-HHHHHHHSTTT-HHHHHHHHHHHHHHHHHHHHHHT-SS--S-HHHHHHHHHHHHHHHHHHHHHHHHHHHHHHHHHHHHHHHHHHHHHTT----------------------------------------------------------------------------STTHHHHHHHHHHHHHHHHHHHHHHHHHHHHHHHHHHHHHHHHHHHHHHHHHHHHHHHHHHHHHHHHHHHHHHHHHHHHHHHHHHHHHHHHHHHHHHHHHHHHHHHHHHHHHHHHHHHHHHHHHHHHHHHHHHHHHHHHHHHHHHHHHHHHHHHHHHHHHHHHHHHHHHHHHHHHHHHHHHHHHHHHHHHHHHHHHHHHHHHHHHHHHHHHHHHHHHHHHHHHHHHHHHHHHHHHHHHHHHHHHHHHHHHHHHHHHHHHHHHHHHHHHHHHHHHHHHHHHHHHHHHHHHHHHHHHHHHHHHHHHHHHHHHHHHHHHHHHHHHHHHHTTSSS-----------